Protein AF-A0A7C6THX5-F1 (afdb_monomer_lite)

Structure (mmCIF, N/CA/C/O backbone):
data_AF-A0A7C6THX5-F1
#
_entry.id   AF-A0A7C6THX5-F1
#
loop_
_atom_site.group_PDB
_atom_site.id
_atom_site.type_symbol
_atom_site.label_atom_id
_atom_site.label_alt_id
_atom_site.label_comp_id
_atom_site.label_asym_id
_atom_site.label_entity_id
_atom_site.label_seq_id
_atom_site.pdbx_PDB_ins_code
_atom_site.Cartn_x
_atom_site.Cartn_y
_atom_site.Cartn_z
_atom_site.occupancy
_atom_site.B_iso_or_equiv
_atom_site.auth_seq_id
_atom_site.auth_comp_id
_atom_site.auth_asym_id
_atom_site.auth_atom_id
_atom_site.pdbx_PDB_model_num
ATOM 1 N N . MET A 1 1 ? -20.909 -84.657 -36.553 1.00 38.62 1 MET A N 1
ATOM 2 C CA . MET A 1 1 ? -20.318 -85.990 -36.299 1.00 38.62 1 MET A CA 1
ATOM 3 C C . MET A 1 1 ? -18.880 -85.797 -35.844 1.00 38.62 1 MET A C 1
ATOM 5 O O . MET A 1 1 ? -18.203 -84.955 -36.412 1.00 38.62 1 MET A O 1
ATOM 9 N N . ASN A 1 2 ? -18.472 -86.579 -34.845 1.00 36.34 2 ASN A N 1
ATOM 10 C CA . ASN A 1 2 ? -17.141 -86.704 -34.233 1.00 36.34 2 ASN A CA 1
ATOM 11 C C . ASN A 1 2 ? -16.724 -85.675 -33.165 1.00 36.34 2 ASN A C 1
ATOM 13 O O . ASN A 1 2 ? -16.101 -84.649 -33.397 1.00 36.34 2 ASN A O 1
ATOM 17 N N . THR A 1 3 ? -17.086 -86.088 -31.952 1.00 48.34 3 THR A N 1
ATOM 18 C CA . THR A 1 3 ? -16.550 -85.813 -30.619 1.00 48.34 3 THR A CA 1
ATOM 19 C C . THR A 1 3 ? -15.034 -85.974 -30.486 1.00 48.34 3 THR A C 1
ATOM 21 O O . THR A 1 3 ? -14.504 -86.989 -30.926 1.00 48.34 3 THR A O 1
ATOM 24 N N . TYR A 1 4 ? -14.397 -85.105 -29.692 1.00 38.38 4 TYR A N 1
ATOM 25 C CA . TYR A 1 4 ? -13.284 -85.485 -28.813 1.00 38.38 4 TYR A CA 1
ATOM 26 C C . TYR A 1 4 ? -13.415 -84.770 -27.458 1.00 38.38 4 TYR A C 1
ATOM 28 O O . TYR A 1 4 ? -13.414 -83.545 -27.374 1.00 38.38 4 TYR A O 1
ATOM 36 N N . ARG A 1 5 ? -13.575 -85.570 -26.396 1.00 42.44 5 ARG A N 1
ATOM 37 C CA . ARG A 1 5 ? -13.478 -85.175 -24.983 1.00 42.44 5 ARG A CA 1
ATOM 38 C C . ARG A 1 5 ? -12.020 -85.311 -24.546 1.00 42.44 5 ARG A C 1
ATOM 40 O O . ARG A 1 5 ? -11.434 -86.368 -24.763 1.00 42.44 5 ARG A O 1
ATOM 47 N N . ALA A 1 6 ? -11.498 -84.318 -23.833 1.00 39.28 6 ALA A N 1
ATOM 48 C CA . ALA A 1 6 ? -10.320 -84.469 -22.985 1.00 39.28 6 ALA A CA 1
ATOM 49 C C . ALA A 1 6 ? -10.631 -83.912 -21.589 1.00 39.28 6 ALA A C 1
ATOM 51 O O . ALA A 1 6 ? -10.905 -82.730 -21.408 1.00 39.28 6 ALA A O 1
ATOM 52 N N . THR A 1 7 ? -10.643 -84.808 -20.608 1.00 45.62 7 THR A N 1
ATOM 53 C CA . THR A 1 7 ? -10.739 -84.543 -19.170 1.00 45.62 7 THR A CA 1
ATOM 54 C C . THR A 1 7 ? -9.362 -84.210 -18.603 1.00 45.62 7 THR A C 1
ATOM 56 O O . THR A 1 7 ? -8.461 -85.039 -18.714 1.00 45.62 7 THR A O 1
ATOM 59 N N . TYR A 1 8 ? -9.224 -83.078 -17.907 1.00 38.06 8 TYR A N 1
ATOM 60 C CA . TYR A 1 8 ? -8.104 -82.817 -16.997 1.00 38.06 8 TYR A CA 1
ATOM 61 C C . TYR A 1 8 ? -8.615 -82.723 -15.555 1.00 38.06 8 TYR A C 1
ATOM 63 O O . TYR A 1 8 ? -9.449 -81.885 -15.222 1.00 38.06 8 TYR A O 1
ATOM 71 N N . ARG A 1 9 ? -8.113 -83.625 -14.702 1.00 47.84 9 ARG A N 1
ATOM 72 C CA . ARG A 1 9 ? -8.224 -83.565 -13.239 1.00 47.84 9 ARG A CA 1
ATOM 73 C C . ARG A 1 9 ? -7.136 -82.626 -12.716 1.00 47.84 9 ARG A C 1
ATOM 75 O O . ARG A 1 9 ? -5.961 -82.896 -12.946 1.00 47.84 9 ARG A O 1
ATOM 82 N N . ALA A 1 10 ? -7.520 -81.585 -11.981 1.00 41.31 10 ALA A N 1
ATOM 83 C CA . ALA A 1 10 ? -6.604 -80.766 -11.192 1.00 41.31 10 ALA A CA 1
ATOM 84 C C . ALA A 1 10 ? -6.676 -81.167 -9.707 1.00 41.31 10 ALA A C 1
ATOM 86 O O . ALA A 1 10 ? -7.749 -81.314 -9.128 1.00 41.31 10 ALA A O 1
ATOM 87 N N . THR A 1 11 ? -5.500 -81.395 -9.130 1.00 45.56 11 THR A N 1
ATOM 88 C CA . THR A 1 11 ? -5.203 -81.821 -7.753 1.00 45.56 11 THR A CA 1
ATOM 89 C C . THR A 1 11 ? -5.390 -80.716 -6.692 1.00 45.56 11 THR A C 1
ATOM 91 O O . THR A 1 11 ? -5.220 -79.535 -6.999 1.00 45.56 11 THR A O 1
ATOM 94 N N . PRO A 1 12 ? -5.634 -81.069 -5.411 1.00 45.34 12 PRO A N 1
ATOM 95 C CA . PRO A 1 12 ? -6.000 -80.144 -4.334 1.00 45.34 12 PRO A CA 1
ATOM 96 C C . PRO A 1 12 ? -4.765 -79.566 -3.616 1.00 45.34 12 PRO A C 1
ATOM 98 O O . PRO A 1 12 ? -4.515 -79.861 -2.451 1.00 45.34 12 PRO A O 1
ATOM 101 N N . ARG A 1 13 ? -3.950 -78.763 -4.310 1.00 47.28 13 ARG A N 1
ATOM 102 C CA . ARG A 1 13 ? -2.812 -78.043 -3.688 1.00 47.28 13 ARG A CA 1
ATOM 103 C C . ARG A 1 13 ? -2.940 -76.518 -3.692 1.00 47.28 13 ARG A C 1
ATOM 105 O O . ARG A 1 13 ? -2.132 -75.851 -3.062 1.00 47.28 13 ARG A O 1
ATOM 112 N N . VAL A 1 14 ? -3.977 -75.971 -4.328 1.00 47.22 14 VAL A N 1
ATOM 113 C CA . VAL A 1 14 ? -4.176 -74.513 -4.425 1.00 47.22 14 VAL A CA 1
ATOM 114 C C . VAL A 1 14 ? -4.907 -73.939 -3.202 1.00 47.22 14 VAL A C 1
ATOM 116 O O . VAL A 1 14 ? -4.653 -72.805 -2.826 1.00 47.22 14 VAL A O 1
ATOM 119 N N . VAL A 1 15 ? -5.728 -74.729 -2.501 1.00 49.31 15 VAL A N 1
ATOM 120 C CA . VAL A 1 15 ? -6.597 -74.204 -1.426 1.00 49.31 15 VAL A CA 1
ATOM 121 C C . VAL A 1 15 ? -5.827 -73.808 -0.152 1.00 49.31 15 VAL A C 1
ATOM 123 O O . VAL A 1 15 ? -6.207 -72.850 0.515 1.00 49.31 15 VAL A O 1
ATOM 126 N N . CYS A 1 16 ? -4.706 -74.464 0.174 1.00 45.28 16 CYS A N 1
ATOM 127 C CA . CYS A 1 16 ? -3.926 -74.097 1.367 1.00 45.28 16 CYS A CA 1
ATOM 128 C C . CYS A 1 16 ? -3.070 -72.835 1.189 1.00 45.28 16 CYS A C 1
ATOM 130 O O . CYS A 1 16 ? -2.809 -72.153 2.176 1.00 45.28 16 CYS A O 1
ATOM 132 N N . LEU A 1 17 ? -2.653 -72.491 -0.037 1.00 44.28 17 LEU A N 1
ATOM 133 C CA . LEU A 1 17 ? -1.846 -71.285 -0.257 1.00 44.28 17 LEU A CA 1
ATOM 134 C C . LEU A 1 17 ? -2.711 -70.014 -0.196 1.00 44.28 17 LEU A C 1
ATOM 136 O O . LEU A 1 17 ? -2.259 -68.981 0.284 1.00 44.28 17 LEU A O 1
ATOM 140 N N . THR A 1 18 ? -3.979 -70.099 -0.612 1.00 49.00 18 THR A N 1
ATOM 141 C CA . THR A 1 18 ? -4.904 -68.955 -0.601 1.00 49.00 18 THR A CA 1
ATOM 142 C C . THR A 1 18 ? -5.351 -68.570 0.815 1.00 49.00 18 THR A C 1
ATOM 144 O O . THR A 1 18 ? -5.518 -67.388 1.097 1.00 49.00 18 THR A O 1
ATOM 147 N N . LEU A 1 19 ? -5.473 -69.535 1.737 1.00 50.25 19 LEU A N 1
ATOM 148 C CA . LEU A 1 19 ? -5.837 -69.257 3.135 1.00 50.25 19 LEU A CA 1
ATOM 149 C C . LEU A 1 19 ? -4.683 -68.648 3.951 1.00 50.25 19 LEU A C 1
ATOM 151 O O . LEU A 1 19 ? -4.935 -67.816 4.819 1.00 50.25 19 LEU A O 1
ATOM 155 N N . LEU A 1 20 ? -3.424 -68.990 3.647 1.00 49.53 20 LEU A N 1
ATOM 156 C CA . LEU A 1 20 ? -2.267 -68.384 4.320 1.00 49.53 20 LEU A CA 1
ATOM 157 C C . LEU A 1 20 ? -2.029 -66.932 3.860 1.00 49.53 20 LEU A C 1
ATOM 159 O O . LEU A 1 20 ? -1.657 -66.084 4.666 1.00 49.53 20 LEU A O 1
ATOM 163 N N . VAL A 1 21 ? -2.295 -66.630 2.583 1.00 53.88 21 VAL A N 1
ATOM 164 C CA . VAL A 1 21 ? -2.188 -65.269 2.029 1.00 53.88 21 VAL A CA 1
ATOM 165 C C . VAL A 1 21 ? -3.304 -64.357 2.553 1.00 53.88 21 VAL A C 1
ATOM 167 O O . VAL A 1 21 ? -3.023 -63.204 2.868 1.00 53.88 21 VAL A O 1
ATOM 170 N N . LEU A 1 22 ? -4.532 -64.858 2.752 1.00 52.28 22 LEU A N 1
ATOM 171 C CA . LEU A 1 22 ? -5.588 -64.066 3.403 1.00 52.28 22 LEU A CA 1
ATOM 172 C C . LEU A 1 22 ? -5.281 -63.770 4.882 1.00 52.28 22 LEU A C 1
ATOM 174 O O . LEU A 1 22 ? -5.546 -62.660 5.331 1.00 52.28 22 LEU A O 1
ATOM 178 N N . ALA A 1 23 ? -4.683 -64.714 5.619 1.00 52.00 23 ALA A N 1
ATOM 179 C CA . ALA A 1 23 ? -4.316 -64.503 7.023 1.00 52.00 23 ALA A CA 1
ATOM 180 C C . ALA A 1 23 ? -3.134 -63.524 7.199 1.00 52.00 23 ALA A C 1
ATOM 182 O O . ALA A 1 23 ? -3.089 -62.780 8.180 1.00 52.00 23 ALA A O 1
ATOM 183 N N . LEU A 1 24 ? -2.199 -63.483 6.241 1.00 49.47 24 LEU A N 1
ATOM 184 C CA . LEU A 1 24 ? -1.077 -62.534 6.243 1.00 49.47 24 LEU A CA 1
ATOM 185 C C . LEU A 1 24 ? -1.479 -61.132 5.746 1.00 49.47 24 LEU A C 1
ATOM 187 O O . LEU A 1 24 ? -0.931 -60.142 6.226 1.00 49.47 24 LEU A O 1
ATOM 191 N N . LEU A 1 25 ? -2.476 -61.017 4.861 1.00 49.22 25 LEU A N 1
ATOM 192 C CA . LEU A 1 25 ? -3.013 -59.720 4.419 1.00 49.22 25 LEU A CA 1
ATOM 193 C C . LEU A 1 25 ? -3.911 -59.044 5.470 1.00 49.22 25 LEU A C 1
ATOM 195 O O . LEU A 1 25 ? -3.988 -57.821 5.491 1.00 49.22 25 LEU A O 1
ATOM 199 N N . SER A 1 26 ? -4.517 -59.790 6.400 1.00 48.16 26 SER A N 1
ATOM 200 C CA . SER A 1 26 ? -5.246 -59.199 7.537 1.00 48.16 26 SER A CA 1
ATOM 201 C C . SER A 1 26 ? -4.348 -58.645 8.654 1.00 48.16 26 SER A C 1
ATOM 203 O O . SER A 1 26 ? -4.847 -57.959 9.539 1.00 48.16 26 SER A O 1
ATOM 205 N N . ALA A 1 27 ? -3.036 -58.911 8.628 1.00 49.56 27 ALA A N 1
ATOM 206 C CA . ALA A 1 27 ? -2.088 -58.451 9.653 1.00 49.56 27 ALA A CA 1
ATOM 207 C C . ALA A 1 27 ? -1.332 -57.157 9.276 1.00 49.56 27 ALA A C 1
ATOM 209 O O . ALA A 1 27 ? -0.452 -56.728 10.017 1.00 49.56 27 ALA A O 1
ATOM 210 N N . SER A 1 28 ? -1.658 -56.541 8.134 1.00 49.16 28 SER A N 1
ATOM 211 C CA . SER A 1 28 ? -1.019 -55.310 7.632 1.00 49.16 28 SER A CA 1
ATOM 212 C C . SER A 1 28 ? -2.013 -54.181 7.346 1.00 49.16 28 SER A C 1
ATOM 214 O O . SER A 1 28 ? -1.696 -53.247 6.611 1.00 49.16 28 SER A O 1
ATOM 216 N N . ALA A 1 29 ? -3.205 -54.226 7.953 1.00 54.62 29 ALA A N 1
ATOM 217 C CA . ALA A 1 29 ? -4.003 -53.014 8.065 1.00 54.62 29 ALA A CA 1
ATOM 218 C C . ALA A 1 29 ? -3.168 -52.003 8.875 1.00 54.62 29 ALA A C 1
ATOM 220 O O . ALA A 1 29 ? -2.762 -52.348 9.991 1.00 54.62 29 ALA A O 1
ATOM 221 N N . PRO A 1 30 ? -2.846 -50.811 8.334 1.00 55.78 30 PRO A N 1
ATOM 222 C CA . PRO A 1 30 ? -2.202 -49.778 9.128 1.00 55.78 30 PRO A CA 1
ATOM 223 C C . PRO A 1 30 ? -3.059 -49.592 10.374 1.00 55.78 30 PRO A C 1
ATOM 225 O O . PRO A 1 30 ? -4.286 -49.494 10.266 1.00 55.78 30 PRO A O 1
ATOM 228 N N . ALA A 1 31 ? -2.427 -49.631 11.551 1.00 56.72 31 ALA A N 1
ATOM 229 C CA . ALA A 1 31 ? -3.118 -49.274 12.778 1.00 56.72 31 ALA A CA 1
ATOM 230 C C . ALA A 1 31 ? -3.858 -47.959 12.495 1.00 56.72 31 ALA A C 1
ATOM 232 O O . ALA A 1 31 ? -3.236 -47.068 11.898 1.00 56.72 31 ALA A O 1
ATOM 233 N N . PRO A 1 32 ? -5.165 -47.851 12.816 1.00 55.75 32 PRO A N 1
ATOM 234 C CA . PRO A 1 32 ? -5.868 -46.591 12.645 1.00 55.75 32 PRO A CA 1
ATOM 235 C C . PRO A 1 32 ? -4.984 -45.511 13.270 1.00 55.75 32 PRO A C 1
ATOM 237 O O . PRO A 1 32 ? -4.450 -45.762 14.361 1.00 55.75 32 PRO A O 1
ATOM 240 N N . PRO A 1 33 ? -4.718 -44.401 12.552 1.00 51.75 33 PRO A N 1
ATOM 241 C CA . PRO A 1 33 ? -3.847 -43.352 13.061 1.00 51.75 33 PRO A CA 1
ATOM 242 C C . PRO A 1 33 ? -4.279 -43.077 14.493 1.00 51.75 33 PRO A C 1
ATOM 244 O O . PRO A 1 33 ? -5.483 -42.979 14.746 1.00 51.75 33 PRO A O 1
ATOM 247 N N . ALA A 1 34 ? -3.315 -43.085 15.422 1.00 47.31 34 ALA A N 1
ATOM 248 C CA . ALA A 1 34 ? -3.593 -42.822 16.826 1.00 47.31 34 ALA A CA 1
ATOM 249 C C . ALA A 1 34 ? -4.524 -41.615 16.861 1.00 47.31 34 ALA A C 1
ATOM 251 O O . ALA A 1 34 ? -4.180 -40.590 16.270 1.00 47.31 34 ALA A O 1
ATOM 252 N N . VAL A 1 35 ? -5.723 -41.800 17.422 1.00 45.62 35 VAL A N 1
ATOM 253 C CA . VAL A 1 35 ? -6.725 -40.743 17.534 1.00 45.62 35 VAL A CA 1
ATOM 254 C C . VAL A 1 35 ? -6.011 -39.621 18.270 1.00 45.62 35 VAL A C 1
ATOM 256 O O . VAL A 1 35 ? -5.794 -39.722 19.477 1.00 45.62 35 VAL A O 1
ATOM 259 N N . ARG A 1 36 ? -5.517 -38.621 17.526 1.00 46.09 36 ARG A N 1
ATOM 260 C CA . ARG A 1 36 ? -5.014 -37.391 18.123 1.00 46.09 36 ARG A CA 1
ATOM 261 C C . ARG A 1 36 ? -6.190 -36.914 18.950 1.00 46.09 36 ARG A C 1
ATOM 263 O O . ARG A 1 36 ? -7.286 -36.789 18.403 1.00 46.09 36 ARG A O 1
ATOM 270 N N . ALA A 1 37 ? -5.980 -36.771 20.256 1.00 57.56 37 ALA A N 1
ATOM 271 C CA . ALA A 1 37 ? -6.925 -36.041 21.079 1.00 57.56 37 ALA A CA 1
ATOM 272 C C . ALA A 1 37 ? -7.200 -34.746 20.314 1.00 57.56 37 ALA A C 1
ATOM 274 O O . ALA A 1 37 ? -6.246 -34.055 19.947 1.00 57.56 37 ALA A O 1
ATOM 275 N N . ALA A 1 38 ? -8.458 -34.544 19.918 1.00 72.19 38 ALA A N 1
ATOM 276 C CA . ALA A 1 38 ? -8.836 -33.331 19.222 1.00 72.19 38 ALA A CA 1
ATOM 277 C C . ALA A 1 38 ? -8.394 -32.176 20.118 1.00 72.19 38 ALA A C 1
ATOM 279 O O . ALA A 1 38 ? -8.627 -32.223 21.328 1.00 72.19 38 ALA A O 1
ATOM 280 N N . GLU A 1 39 ? -7.658 -31.225 19.551 1.00 82.50 39 GLU A N 1
ATOM 281 C CA . GLU A 1 39 ? -7.336 -30.013 20.291 1.00 82.50 39 GLU A CA 1
ATOM 282 C C . GLU A 1 39 ? -8.663 -29.376 20.732 1.00 82.50 39 GLU A C 1
ATOM 284 O O . GLU A 1 39 ? -9.624 -29.422 19.953 1.00 82.50 39 GLU A O 1
ATOM 289 N N . PRO A 1 40 ? -8.755 -28.875 21.979 1.00 88.75 40 PRO A N 1
ATOM 290 C CA . PRO A 1 40 ? -9.974 -28.244 22.466 1.00 88.75 40 PRO A CA 1
ATOM 291 C C . PRO A 1 40 ? -10.429 -27.153 21.499 1.00 88.75 40 PRO A C 1
ATOM 293 O O . PRO A 1 40 ? -9.606 -26.390 20.985 1.00 88.75 40 PRO A O 1
ATOM 296 N N . LEU A 1 41 ? -11.734 -27.074 21.240 1.00 91.69 41 LEU A N 1
ATOM 297 C CA . LEU A 1 41 ? -12.284 -26.008 20.413 1.00 91.69 41 LEU A CA 1
ATOM 298 C C . LEU A 1 41 ? -12.030 -24.663 21.103 1.00 91.69 41 LEU A C 1
ATOM 300 O O . LEU A 1 41 ? -12.361 -24.490 22.274 1.00 91.69 41 LEU A O 1
ATOM 304 N N . THR A 1 42 ? -11.450 -23.710 20.380 1.00 92.88 42 THR A N 1
ATOM 305 C CA . THR A 1 42 ? -11.193 -22.360 20.889 1.00 92.88 42 THR A CA 1
ATOM 306 C C . THR A 1 42 ? -11.896 -21.333 20.018 1.00 92.88 42 THR A C 1
ATOM 308 O O . THR A 1 42 ? -12.039 -21.530 18.815 1.00 92.88 42 THR A O 1
ATOM 311 N N . PHE A 1 43 ? -12.361 -20.252 20.639 1.00 93.50 43 PHE A N 1
ATOM 312 C CA . PHE A 1 43 ? -12.850 -19.073 19.935 1.00 93.50 43 PHE A CA 1
ATOM 313 C C . PHE A 1 43 ? -12.128 -17.841 20.455 1.00 93.50 43 PHE A C 1
ATOM 315 O O . PHE A 1 43 ? -11.847 -17.703 21.647 1.00 93.50 43 PHE A O 1
ATOM 322 N N . GLN A 1 44 ? -11.873 -16.933 19.533 1.00 92.44 44 GLN A N 1
ATOM 323 C CA . GLN A 1 44 ? -11.420 -15.586 19.790 1.00 92.44 44 GLN A CA 1
ATOM 324 C C . GLN A 1 44 ? -12.629 -14.659 19.794 1.00 92.44 44 GLN A C 1
ATOM 326 O O . GLN A 1 44 ? -13.493 -14.753 18.923 1.00 92.44 44 GLN A O 1
ATOM 331 N N . GLY A 1 45 ? -12.705 -13.777 20.780 1.00 92.62 45 GLY A N 1
ATOM 332 C CA . GLY A 1 45 ? -13.835 -12.885 20.957 1.00 92.62 45 GLY A CA 1
ATOM 333 C C . GLY A 1 45 ? -13.416 -11.440 21.155 1.00 92.62 45 GLY A C 1
ATOM 334 O O . GLY A 1 45 ? -12.406 -11.135 21.795 1.00 92.62 45 GLY A O 1
ATOM 335 N N . HIS A 1 46 ? -14.239 -10.546 20.626 1.00 95.12 46 HIS A N 1
ATOM 336 C CA . HIS A 1 46 ? -14.240 -9.135 20.957 1.00 95.12 46 HIS A CA 1
ATOM 337 C C . HIS A 1 46 ? -15.629 -8.728 21.448 1.00 95.12 46 HIS A C 1
ATOM 339 O O . HIS A 1 46 ? -16.642 -9.121 20.868 1.00 95.12 46 HIS A O 1
ATOM 345 N N . LEU A 1 47 ? -15.674 -7.920 22.505 1.00 96.31 47 LEU A N 1
ATOM 346 C CA . LEU A 1 47 ? -16.892 -7.307 23.014 1.00 96.31 47 LEU A CA 1
ATOM 347 C C . LEU A 1 47 ? -16.637 -5.840 23.345 1.00 96.31 47 LEU A C 1
ATOM 349 O O . LEU A 1 47 ? -15.796 -5.518 24.180 1.00 96.31 47 LEU A O 1
ATOM 353 N N . ARG A 1 48 ? -17.409 -4.949 22.731 1.00 96.62 48 ARG A N 1
ATOM 354 C CA . ARG A 1 48 ? -17.468 -3.533 23.083 1.00 96.62 48 ARG A CA 1
ATOM 355 C C . ARG A 1 48 ? -18.735 -3.274 23.877 1.00 96.62 48 ARG A C 1
ATOM 357 O O . ARG A 1 48 ? -19.829 -3.541 23.396 1.00 96.62 48 ARG A O 1
ATOM 364 N N . TYR A 1 49 ? -18.577 -2.730 25.074 1.00 97.06 49 TYR A N 1
ATOM 365 C CA . TYR A 1 49 ? -19.654 -2.389 25.993 1.00 97.06 49 TYR A CA 1
ATOM 366 C C . TYR A 1 49 ? -19.632 -0.887 26.253 1.00 97.06 49 TYR A C 1
ATOM 368 O O . TYR A 1 49 ? -18.626 -0.354 26.718 1.00 97.06 49 TYR A O 1
ATOM 376 N N . THR A 1 50 ? -20.723 -0.190 25.964 1.00 96.75 50 THR A N 1
ATOM 377 C CA . THR A 1 50 ? -20.841 1.253 26.172 1.00 96.75 50 THR A CA 1
ATOM 378 C C . THR A 1 50 ? -22.096 1.559 26.973 1.00 96.75 50 THR A C 1
ATOM 380 O O . THR A 1 50 ? -23.180 1.123 26.608 1.00 96.75 50 THR A O 1
ATOM 383 N N . GLU A 1 51 ? -21.968 2.360 28.025 1.00 95.44 51 GLU A N 1
ATOM 384 C CA . GLU A 1 51 ? -23.092 2.920 28.774 1.00 95.44 51 GLU A CA 1
ATOM 385 C C . GLU A 1 51 ? -23.126 4.435 28.591 1.00 95.44 51 GLU A C 1
ATOM 387 O O . GLU A 1 51 ? -22.095 5.103 28.693 1.00 95.44 51 GLU A O 1
ATOM 392 N N . ILE A 1 52 ? -24.308 4.989 28.332 1.00 92.62 52 ILE A N 1
ATOM 393 C CA . ILE A 1 52 ? -24.537 6.429 28.191 1.00 92.62 52 ILE A CA 1
ATOM 394 C C . ILE A 1 52 ? -25.738 6.818 29.045 1.00 92.62 52 ILE A C 1
ATOM 396 O O . ILE A 1 52 ? -26.819 6.251 28.908 1.00 92.62 52 ILE A O 1
ATOM 400 N N . GLY A 1 53 ? -25.567 7.821 29.897 1.00 88.88 53 GLY A N 1
ATOM 401 C CA . GLY A 1 53 ? -26.614 8.332 30.780 1.00 88.88 53 GLY A CA 1
ATOM 402 C C . GLY A 1 53 ? -26.218 8.257 32.253 1.00 88.88 53 GLY A C 1
ATOM 403 O O . GLY A 1 53 ? -25.140 7.760 32.568 1.00 88.88 53 GLY A O 1
ATOM 404 N N . PRO A 1 54 ? -27.067 8.750 33.170 1.00 80.50 54 PRO A N 1
ATOM 405 C CA . PRO A 1 54 ? -26.711 8.961 34.577 1.00 80.50 54 PRO A CA 1
ATOM 406 C C . PRO A 1 54 ? -26.150 7.721 35.290 1.00 80.50 54 PRO A C 1
ATOM 408 O O . PRO A 1 54 ? -25.307 7.865 36.168 1.00 80.50 54 PRO A O 1
ATOM 411 N N . GLY A 1 55 ? -26.572 6.516 34.890 1.00 82.12 55 GLY A N 1
ATOM 412 C CA . GLY A 1 55 ? -26.085 5.244 35.430 1.00 82.12 55 GLY A CA 1
ATOM 413 C C . GLY A 1 55 ? -24.712 4.771 34.972 1.00 82.12 55 GLY A C 1
ATOM 414 O O . GLY A 1 55 ? -24.201 3.836 35.575 1.00 82.12 55 GLY A O 1
ATOM 415 N N . ALA A 1 56 ? -24.104 5.417 33.975 1.00 88.44 56 ALA A N 1
ATOM 416 C CA . ALA A 1 56 ? -22.816 5.000 33.419 1.00 88.44 56 ALA A CA 1
ATOM 417 C C . ALA A 1 56 ? -21.618 5.262 34.354 1.00 88.44 56 ALA A C 1
ATOM 419 O O . ALA A 1 56 ? -20.523 4.758 34.125 1.00 88.44 56 ALA A O 1
ATOM 420 N N . SER A 1 57 ? -21.794 6.069 35.405 1.00 82.75 57 SER A N 1
ATOM 421 C CA . SER A 1 57 ? -20.746 6.375 36.385 1.00 82.75 57 SER A CA 1
ATOM 422 C C . SER A 1 57 ? -21.217 6.056 37.795 1.00 82.75 57 SER A C 1
ATOM 424 O O . SER A 1 57 ? -22.326 6.409 38.185 1.00 82.75 57 SER A O 1
ATOM 426 N N . GLY A 1 58 ? -20.345 5.426 38.582 1.00 78.31 58 GLY A N 1
ATOM 427 C CA . GLY A 1 58 ? -20.573 5.192 40.008 1.00 78.31 58 GLY A CA 1
ATOM 428 C C . GLY A 1 58 ? -20.172 6.371 40.904 1.00 78.31 58 GLY A C 1
ATOM 429 O O . GLY A 1 58 ? -20.545 6.391 42.077 1.00 78.31 58 GLY A O 1
ATOM 430 N N . ASP A 1 59 ? -19.422 7.342 40.371 1.00 84.06 59 ASP A N 1
ATOM 431 C CA . ASP A 1 59 ? -18.842 8.450 41.133 1.00 84.06 59 ASP A CA 1
ATOM 432 C C . ASP A 1 59 ? -19.635 9.755 40.985 1.00 84.06 59 ASP A C 1
ATOM 434 O O . ASP A 1 59 ? -20.132 10.080 39.906 1.00 84.06 59 ASP A O 1
ATOM 438 N N . GLY A 1 60 ? -19.697 10.519 42.081 1.00 84.88 60 GLY A N 1
ATOM 439 C CA . GLY A 1 60 ? -20.335 11.835 42.155 1.00 84.88 60 GLY A CA 1
ATOM 440 C C . GLY A 1 60 ? -21.531 11.890 43.100 1.00 84.88 60 GLY A C 1
ATOM 441 O O . GLY A 1 60 ? -22.287 10.928 43.246 1.00 84.88 60 GLY A O 1
ATOM 442 N N . ILE A 1 61 ? -21.690 13.024 43.791 1.00 85.88 61 ILE A N 1
ATOM 443 C CA . ILE A 1 61 ? -22.792 13.227 44.737 1.00 85.88 61 ILE A CA 1
ATOM 444 C C . ILE A 1 61 ? -24.111 13.299 43.967 1.00 85.88 61 ILE A C 1
ATOM 446 O O . ILE A 1 61 ? -25.076 12.640 44.354 1.00 85.88 61 ILE A O 1
ATOM 450 N N . GLY A 1 62 ? -24.164 14.072 42.881 1.00 83.31 62 GLY A N 1
ATOM 451 C CA . GLY A 1 62 ? -25.379 14.230 42.082 1.00 83.31 62 GLY A CA 1
ATOM 452 C C . GLY A 1 62 ? -25.758 12.955 41.347 1.00 83.31 62 GLY A C 1
ATOM 453 O O . GLY A 1 62 ? -26.921 12.564 41.340 1.00 83.31 62 GLY A O 1
ATOM 454 N N . THR A 1 63 ? -24.763 12.245 40.842 1.00 82.06 63 THR A N 1
ATOM 455 C CA . THR A 1 63 ? -24.918 10.924 40.244 1.00 82.06 63 THR A CA 1
ATOM 456 C C . THR A 1 63 ? -25.522 9.959 41.260 1.00 82.06 63 THR A C 1
ATOM 458 O O . THR A 1 63 ? -26.604 9.430 41.023 1.00 82.06 63 THR A O 1
ATOM 461 N N . ALA A 1 64 ? -24.960 9.852 42.469 1.00 81.06 64 ALA A N 1
ATOM 462 C CA . ALA A 1 64 ? -25.539 9.035 43.538 1.00 81.06 64 ALA A CA 1
ATOM 463 C C . ALA A 1 64 ? -26.994 9.415 43.901 1.00 81.06 64 ALA A C 1
ATOM 465 O O . ALA A 1 64 ? -27.785 8.530 44.237 1.00 81.06 64 ALA A O 1
ATOM 466 N N . PHE A 1 65 ? -27.368 10.699 43.815 1.00 78.19 65 PHE A N 1
ATOM 467 C CA . PHE A 1 65 ? -28.751 11.151 44.015 1.00 78.19 65 PHE A CA 1
ATOM 468 C C . PHE A 1 65 ? -29.707 10.687 42.910 1.00 78.19 65 PHE A C 1
ATOM 470 O O . PHE A 1 65 ? -30.852 10.353 43.213 1.00 78.19 65 PHE A O 1
ATOM 477 N N . LEU A 1 66 ? -29.262 10.683 41.653 1.00 74.25 66 LEU A N 1
ATOM 478 C CA . LEU A 1 66 ? -30.105 10.386 40.493 1.00 74.25 66 LEU A CA 1
ATOM 479 C C . LEU A 1 66 ? -30.380 8.893 40.327 1.00 74.25 66 LEU A C 1
ATOM 481 O O . LEU A 1 66 ? -31.516 8.507 40.071 1.00 74.25 66 LEU A O 1
ATOM 485 N N . ILE A 1 67 ? -29.360 8.054 40.502 1.00 69.19 67 ILE A N 1
ATOM 486 C CA . ILE A 1 67 ? -29.470 6.610 40.243 1.00 69.19 67 ILE A CA 1
ATOM 487 C C . ILE A 1 67 ? -29.861 5.778 41.462 1.00 69.19 67 ILE A C 1
ATOM 489 O O . ILE A 1 67 ? -30.126 4.587 41.321 1.00 69.19 67 ILE A O 1
ATOM 493 N N . GLY A 1 68 ? -29.888 6.362 42.667 1.00 61.41 68 GLY A N 1
ATOM 494 C CA . GLY A 1 68 ? -30.249 5.646 43.902 1.00 61.41 68 GLY A CA 1
ATOM 495 C C . GLY A 1 68 ? -29.412 4.381 44.171 1.00 61.41 68 GLY A C 1
ATOM 496 O O . GLY A 1 68 ? -29.828 3.520 44.946 1.00 61.41 68 GLY A O 1
ATOM 497 N N . GLY A 1 69 ? -28.264 4.247 43.494 1.00 44.50 69 GLY A N 1
ATOM 498 C CA . GLY A 1 69 ? -27.547 2.992 43.283 1.00 44.50 69 GLY A CA 1
ATOM 499 C C . GLY A 1 69 ? -26.586 2.599 44.406 1.00 44.50 69 GLY A C 1
ATOM 500 O O . GLY A 1 69 ? -26.263 3.373 45.298 1.00 44.50 69 GLY A O 1
ATOM 501 N N . ILE A 1 70 ? -26.096 1.365 44.336 1.00 41.06 70 ILE A N 1
ATOM 502 C CA . ILE A 1 70 ? -25.459 0.550 45.391 1.00 41.06 70 ILE A CA 1
ATOM 503 C C . ILE A 1 70 ? -24.145 1.138 45.980 1.00 41.06 70 ILE A C 1
ATOM 505 O O . ILE A 1 70 ? -23.704 0.694 47.039 1.00 41.06 70 ILE A O 1
ATOM 509 N N . GLY A 1 71 ? -23.560 2.190 45.388 1.00 39.47 71 GLY A N 1
ATOM 510 C CA . GLY A 1 71 ? -22.459 2.988 45.975 1.00 39.47 71 GLY A CA 1
ATOM 511 C C . GLY A 1 71 ? -22.917 4.114 46.923 1.00 39.47 71 GLY A C 1
ATOM 512 O O . GLY A 1 71 ? -22.165 4.588 47.779 1.00 39.47 71 GLY A O 1
ATOM 513 N N . ALA A 1 72 ? -24.198 4.483 46.856 1.00 39.44 72 ALA A N 1
ATOM 514 C CA . ALA A 1 72 ? -24.839 5.481 47.699 1.00 39.44 72 ALA A CA 1
ATOM 515 C C . ALA A 1 72 ? -25.067 5.103 49.180 1.00 39.44 72 ALA A C 1
ATOM 517 O O . ALA A 1 72 ? -25.369 6.022 49.935 1.00 39.44 72 ALA A O 1
ATOM 518 N N . PRO A 1 73 ? -24.918 3.867 49.710 1.00 43.09 73 PRO A N 1
ATOM 519 C CA . PRO A 1 73 ? -25.145 3.642 51.137 1.00 43.09 73 PRO A CA 1
ATOM 520 C C . PRO A 1 73 ? -24.218 4.498 51.990 1.00 43.09 73 PRO A C 1
ATOM 522 O O . PRO A 1 73 ? -24.617 4.982 53.036 1.00 43.09 73 PRO A O 1
ATOM 525 N N . VAL A 1 74 ? -22.989 4.751 51.541 1.00 45.22 74 VAL A N 1
ATOM 526 C CA . VAL A 1 74 ? -22.054 5.554 52.324 1.00 45.22 74 VAL A CA 1
ATOM 527 C C . VAL A 1 74 ? -22.358 7.038 52.155 1.00 45.22 74 VAL A C 1
ATOM 529 O O . VAL A 1 74 ? -22.577 7.706 53.158 1.00 45.22 74 VAL A O 1
ATOM 532 N N . ALA A 1 75 ? -22.439 7.554 50.927 1.00 42.06 75 ALA A N 1
ATOM 533 C CA . ALA A 1 75 ? -22.748 8.964 50.697 1.00 42.06 75 ALA A CA 1
ATOM 534 C C . ALA A 1 75 ? -24.185 9.300 51.115 1.00 42.06 75 ALA A C 1
ATOM 536 O O . ALA A 1 75 ? -24.357 10.120 52.001 1.00 42.06 75 ALA A O 1
ATOM 537 N N . ALA A 1 76 ? -25.210 8.623 50.594 1.00 41.22 76 ALA A N 1
ATOM 538 C CA . ALA A 1 76 ? -26.610 8.876 50.928 1.00 41.22 76 ALA A CA 1
ATOM 539 C C . ALA A 1 76 ? -26.975 8.499 52.371 1.00 41.22 76 ALA A C 1
ATOM 541 O O . ALA A 1 76 ? -27.660 9.294 53.003 1.00 41.22 76 ALA A O 1
ATOM 542 N N . ALA A 1 77 ? -26.511 7.385 52.966 1.00 44.28 77 ALA A N 1
ATOM 543 C CA . ALA A 1 77 ? -26.811 7.159 54.391 1.00 44.28 77 ALA A CA 1
ATOM 544 C C . ALA A 1 77 ? -26.057 8.141 55.297 1.00 44.28 77 ALA A C 1
ATOM 546 O O . ALA A 1 77 ? -26.620 8.565 56.303 1.00 44.28 77 ALA A O 1
ATOM 547 N N . ARG A 1 78 ? -24.834 8.584 54.957 1.00 49.09 78 ARG A N 1
ATOM 548 C CA . ARG A 1 78 ? -24.133 9.630 55.734 1.00 49.09 78 ARG A CA 1
ATOM 549 C C . ARG A 1 78 ? -24.721 11.016 55.509 1.00 49.09 78 ARG A C 1
ATOM 551 O O . ARG A 1 78 ? -24.804 11.783 56.460 1.00 49.09 78 ARG A O 1
ATOM 558 N N . LEU A 1 79 ? -25.185 11.313 54.303 1.00 50.09 79 LEU A N 1
ATOM 559 C CA . LEU A 1 79 ? -25.898 12.534 53.948 1.00 50.09 79 LEU A CA 1
ATOM 560 C C . LEU A 1 79 ? -27.252 12.568 54.652 1.00 50.09 79 LEU A C 1
ATOM 562 O O . LEU A 1 79 ? -27.584 13.581 55.246 1.00 50.09 79 LEU A O 1
ATOM 566 N N . MET A 1 80 ? -27.952 11.433 54.734 1.00 47.00 80 MET A N 1
ATOM 567 C CA . MET A 1 80 ? -29.147 11.238 55.560 1.00 47.00 80 MET A CA 1
ATOM 568 C C . MET A 1 80 ? -28.847 11.336 57.058 1.00 47.00 80 MET A C 1
ATOM 570 O O . MET A 1 80 ? -29.650 11.904 57.786 1.00 47.00 80 MET A O 1
ATOM 574 N N . THR A 1 81 ? -27.697 10.852 57.537 1.00 49.50 81 THR A N 1
ATOM 575 C CA . THR A 1 81 ? -27.295 10.979 58.952 1.00 49.50 81 THR A CA 1
ATOM 576 C C . THR A 1 81 ? -26.942 12.435 59.299 1.00 49.50 81 THR A C 1
ATOM 578 O O . THR A 1 81 ? -27.343 12.949 60.344 1.00 49.50 81 THR A O 1
ATOM 581 N N . GLY A 1 82 ? -26.253 13.141 58.397 1.00 46.56 82 GLY A N 1
ATOM 582 C CA . GLY A 1 82 ? -25.953 14.570 58.501 1.00 46.56 82 GLY A CA 1
ATOM 583 C C . GLY A 1 82 ? -27.211 15.435 58.409 1.00 46.56 82 GLY A C 1
ATOM 584 O O . GLY A 1 82 ? -27.424 16.290 59.265 1.00 46.56 82 GLY A O 1
ATOM 585 N N . LEU A 1 83 ? -28.099 15.154 57.450 1.00 47.22 83 LEU A N 1
ATOM 586 C CA . LEU A 1 83 ? -29.416 15.782 57.325 1.00 47.22 83 LEU A CA 1
ATOM 587 C C . LEU A 1 83 ? -30.290 15.495 58.540 1.00 47.22 83 LEU A C 1
ATOM 589 O O . LEU A 1 83 ? -30.874 16.429 59.055 1.00 47.22 83 LEU A O 1
ATOM 593 N N . GLN A 1 84 ? -30.360 14.267 59.060 1.00 47.59 84 GLN A N 1
ATOM 594 C CA . GLN A 1 84 ? -31.114 13.968 60.287 1.00 47.59 84 GLN A CA 1
ATOM 595 C C . GLN A 1 84 ? -30.583 14.754 61.488 1.00 47.59 84 GLN A C 1
ATOM 597 O O . GLN A 1 84 ? -31.370 15.235 62.299 1.00 47.59 84 GLN A O 1
ATOM 602 N N . THR A 1 85 ? -29.267 14.945 61.580 1.00 46.84 85 THR A N 1
ATOM 603 C CA . THR A 1 85 ? -28.652 15.755 62.640 1.00 46.84 85 THR A CA 1
ATOM 604 C C . THR A 1 85 ? -29.008 17.239 62.482 1.00 46.84 85 THR A C 1
ATOM 606 O O . THR A 1 85 ? -29.393 17.882 63.456 1.00 46.84 85 THR A O 1
ATOM 609 N N . VAL A 1 86 ? -28.976 17.778 61.260 1.00 43.66 86 VAL A N 1
ATOM 610 C CA . VAL A 1 86 ? -29.329 19.180 60.959 1.00 43.66 86 VAL A CA 1
ATOM 611 C C . VAL A 1 86 ? -30.840 19.442 61.072 1.00 43.66 86 VAL A C 1
ATOM 613 O O . VAL A 1 86 ? -31.247 20.453 61.636 1.00 43.66 86 VAL A O 1
ATOM 616 N N . LEU A 1 87 ? -31.679 18.513 60.612 1.00 43.88 87 LEU A N 1
ATOM 617 C CA . LEU A 1 87 ? -33.146 18.566 60.674 1.00 43.88 87 LEU A CA 1
ATOM 618 C C . LEU A 1 87 ? -33.691 18.322 62.093 1.00 43.88 87 LEU A C 1
ATOM 620 O O . LEU A 1 87 ? -34.860 18.592 62.353 1.00 43.88 87 LEU A O 1
ATOM 624 N N . SER A 1 88 ? -32.859 17.833 63.021 1.00 44.66 88 SER A N 1
ATOM 625 C CA . SER A 1 88 ? -33.207 17.699 64.444 1.00 44.66 88 SER A CA 1
ATOM 626 C C . SER A 1 88 ? -33.064 19.003 65.249 1.00 44.66 88 SER A C 1
ATOM 628 O O . SER A 1 88 ? -33.435 19.042 66.424 1.00 44.66 88 SER A O 1
ATOM 630 N N . LEU A 1 89 ? -32.562 20.085 64.637 1.00 40.47 89 LEU A N 1
ATOM 631 C CA . LEU A 1 89 ? -32.433 21.393 65.281 1.00 40.47 89 LEU A CA 1
ATOM 632 C C . LEU A 1 89 ? -33.796 22.121 65.329 1.00 40.47 89 LEU A C 1
ATOM 634 O O . LEU A 1 89 ? -34.437 22.291 64.289 1.00 40.47 89 LEU A O 1
ATOM 638 N N . PRO A 1 90 ? -34.260 22.595 66.505 1.00 32.94 90 PRO A N 1
ATOM 639 C CA . PRO A 1 90 ? -35.536 23.299 66.611 1.00 32.94 90 PRO A CA 1
ATOM 640 C C . PRO A 1 90 ? -35.488 24.633 65.851 1.00 32.94 90 PRO A C 1
ATOM 642 O O . PRO A 1 90 ? -34.691 25.504 66.194 1.00 32.94 90 PRO A O 1
ATOM 645 N N . GLY A 1 91 ? -36.361 24.810 64.853 1.00 48.22 91 GLY A N 1
ATOM 646 C CA . GLY A 1 91 ? -36.533 26.082 64.131 1.00 48.22 91 GLY A CA 1
ATOM 647 C C . GLY A 1 91 ? -36.373 26.026 62.609 1.00 48.22 91 GLY A C 1
ATOM 648 O O . GLY A 1 91 ? -36.612 27.038 61.957 1.00 48.22 91 GLY A O 1
ATOM 649 N N . VAL A 1 92 ? -36.027 24.875 62.024 1.00 44.41 92 VAL A N 1
ATOM 650 C CA . VAL A 1 92 ? -35.986 24.692 60.561 1.00 44.41 92 VAL A CA 1
ATOM 651 C C . VAL A 1 92 ? -37.341 24.156 60.087 1.00 44.41 92 VAL A C 1
ATOM 653 O O . VAL A 1 92 ? -37.542 22.952 59.951 1.00 44.41 92 VAL A O 1
ATOM 656 N N . ALA A 1 93 ? -38.311 25.055 59.918 1.00 40.59 93 ALA A N 1
ATOM 657 C CA . ALA A 1 93 ? -39.639 24.751 59.393 1.00 40.59 93 ALA A CA 1
ATOM 658 C C . ALA A 1 93 ? -39.804 25.384 58.005 1.00 40.59 93 ALA A C 1
ATOM 660 O O . ALA A 1 93 ? -40.038 26.581 57.907 1.00 40.59 93 ALA A O 1
ATOM 661 N N . ASP A 1 94 ? -39.586 24.571 56.967 1.00 43.28 94 ASP A N 1
ATOM 662 C CA . ASP A 1 94 ? -40.486 24.376 55.818 1.00 43.28 94 ASP A CA 1
ATOM 663 C C . ASP A 1 94 ? -39.888 23.268 54.924 1.00 43.28 94 ASP A C 1
ATOM 665 O O . ASP A 1 94 ? -38.961 23.468 54.144 1.00 43.28 94 ASP A O 1
ATOM 669 N N . ASN A 1 95 ? -40.378 22.043 55.141 1.00 46.09 95 ASN A N 1
ATOM 670 C CA . ASN A 1 95 ? -39.911 20.789 54.542 1.00 46.09 95 ASN A CA 1
ATOM 671 C C . ASN A 1 95 ? -40.619 20.515 53.200 1.00 46.09 95 ASN A C 1
ATOM 673 O O . ASN A 1 95 ? -41.814 20.200 53.230 1.00 46.09 95 ASN A O 1
ATOM 677 N N . PRO A 1 96 ? -39.932 20.419 52.047 1.00 40.78 96 PRO A N 1
ATOM 678 C CA . PRO A 1 96 ? -40.333 19.419 51.070 1.00 40.78 96 PRO A CA 1
ATOM 679 C C . PRO A 1 96 ? -40.080 18.050 51.712 1.00 40.78 96 PRO A C 1
ATOM 681 O O . PRO A 1 96 ? -38.946 17.648 51.961 1.00 40.78 96 PRO A O 1
ATOM 684 N N . SER A 1 97 ? -41.147 17.333 52.062 1.00 48.91 97 SER A N 1
ATOM 685 C CA . SER A 1 97 ? -41.017 15.978 52.600 1.00 48.91 97 SER A CA 1
ATOM 686 C C . SER A 1 97 ? -40.310 15.064 51.584 1.00 48.91 97 SER A C 1
ATOM 688 O O . SER A 1 97 ? -40.491 15.203 50.371 1.00 48.91 97 SER A O 1
ATOM 690 N N . MET A 1 98 ? -39.557 14.068 52.049 1.00 43.59 98 MET A N 1
ATOM 691 C CA . MET A 1 98 ? -39.023 13.017 51.167 1.00 43.59 98 MET A CA 1
ATOM 692 C C . MET A 1 98 ? -40.132 12.300 50.383 1.00 43.59 98 MET A C 1
ATOM 694 O O . MET A 1 98 ? -39.895 11.795 49.292 1.00 43.59 98 MET A O 1
ATOM 698 N N . GLN A 1 99 ? -41.361 12.314 50.905 1.00 41.06 99 GLN A N 1
ATOM 699 C CA . GLN A 1 99 ? -42.548 11.820 50.220 1.00 41.06 99 GLN A CA 1
ATOM 700 C C . GLN A 1 99 ? -42.905 12.666 48.990 1.00 41.06 99 GLN A C 1
ATOM 702 O O . GLN A 1 99 ? -43.313 12.093 47.994 1.00 41.06 99 GLN A O 1
ATOM 707 N N . SER A 1 100 ? -42.685 13.984 49.004 1.00 43.09 100 SER A N 1
ATOM 708 C CA . SER A 1 100 ? -42.876 14.868 47.840 1.00 43.09 100 SER A CA 1
ATOM 709 C C . SER A 1 100 ? -41.783 14.707 46.779 1.00 43.09 100 SER A C 1
ATOM 711 O O . SER A 1 100 ? -42.098 14.707 45.595 1.00 43.09 100 SER A O 1
ATOM 713 N N . ILE A 1 101 ? -40.524 14.494 47.178 1.00 45.72 101 ILE A N 1
ATOM 714 C CA . ILE A 1 101 ? -39.422 14.196 46.241 1.00 45.72 101 ILE A CA 1
ATOM 715 C C . ILE A 1 101 ? -39.626 12.805 45.622 1.00 45.72 101 ILE A C 1
ATOM 717 O O . ILE A 1 101 ? -39.562 12.637 44.410 1.00 45.72 101 ILE A O 1
ATOM 721 N N . SER A 1 102 ? -39.981 11.815 46.445 1.00 41.25 102 SER A N 1
ATOM 722 C CA . SER A 1 102 ? -40.322 10.465 45.992 1.00 41.25 102 SER A CA 1
ATOM 723 C C . SER A 1 102 ? -41.601 10.432 45.145 1.00 41.25 102 SER A C 1
ATOM 725 O O . SER A 1 102 ? -41.654 9.688 44.175 1.00 41.25 102 SER A O 1
ATOM 727 N N . GLN A 1 103 ? -42.621 11.244 45.447 1.00 43.59 103 GLN A N 1
ATOM 728 C CA . GLN A 1 103 ? -43.821 11.375 44.612 1.00 43.59 103 GLN A CA 1
ATOM 729 C C . GLN A 1 103 ? -43.525 12.085 43.291 1.00 43.59 103 GLN A C 1
ATOM 731 O O . GLN A 1 103 ? -44.107 11.697 42.287 1.00 43.59 103 GLN A O 1
ATOM 736 N N . LEU A 1 104 ? -42.615 13.061 43.243 1.00 42.94 104 LEU A N 1
ATOM 737 C CA . LEU A 1 104 ? -42.174 13.681 41.989 1.00 42.94 104 LEU A CA 1
ATOM 738 C C . LEU A 1 104 ? -41.460 12.663 41.084 1.00 42.94 104 LEU A C 1
ATOM 740 O O . LEU A 1 104 ? -41.744 12.606 39.893 1.00 42.94 104 LEU A O 1
ATOM 744 N N . LEU A 1 105 ? -40.609 11.814 41.668 1.00 42.53 105 LEU A N 1
ATOM 745 C CA . LEU A 1 105 ? -39.899 10.746 40.956 1.00 42.53 105 LEU A CA 1
ATOM 746 C C . LEU A 1 105 ? -40.819 9.575 40.549 1.00 42.53 105 LEU A C 1
ATOM 748 O O . LEU A 1 105 ? -40.607 8.975 39.503 1.00 42.53 105 LEU A O 1
ATOM 752 N N . ASN A 1 106 ? -41.863 9.269 41.333 1.00 41.91 106 ASN A N 1
ATOM 753 C CA . ASN A 1 106 ? -42.765 8.128 41.100 1.00 41.91 106 ASN A CA 1
ATOM 754 C C . ASN A 1 106 ? -44.087 8.468 40.373 1.00 41.91 106 ASN A C 1
ATOM 756 O O . ASN A 1 106 ? -44.838 7.550 40.048 1.00 41.91 106 ASN A O 1
ATOM 760 N N . SER A 1 107 ? -44.434 9.747 40.161 1.00 39.41 107 SER A N 1
ATOM 761 C CA . SER A 1 107 ? -45.731 10.151 39.566 1.00 39.41 107 SER A CA 1
ATOM 762 C C . SER A 1 107 ? -45.687 10.503 38.076 1.00 39.41 107 SER A C 1
ATOM 764 O O . SER A 1 107 ? -46.732 10.782 37.486 1.00 39.41 107 SER A O 1
ATOM 766 N N . GLY A 1 108 ? -44.516 10.456 37.442 1.00 33.34 108 GLY A N 1
ATOM 767 C CA . GLY A 1 108 ? -44.371 10.685 36.010 1.00 33.34 108 GLY A CA 1
ATOM 768 C C . GLY A 1 108 ? -44.392 9.383 35.216 1.00 33.34 108 GLY A C 1
ATOM 769 O O . GLY A 1 108 ? -43.692 8.435 35.549 1.00 33.34 108 GLY A O 1
ATOM 770 N N . VAL A 1 109 ? -45.155 9.379 34.120 1.00 38.97 109 VAL A N 1
ATOM 771 C CA . VAL A 1 109 ? -44.857 8.663 32.857 1.00 38.97 109 VAL A CA 1
ATOM 772 C C . VAL A 1 109 ? -43.335 8.499 32.690 1.00 38.97 109 VAL A C 1
ATOM 774 O O . VAL A 1 109 ? -42.657 9.430 33.098 1.00 38.97 109 VAL A O 1
ATOM 777 N N . PRO A 1 110 ? -42.775 7.416 32.109 1.00 41.81 110 PRO A N 1
ATOM 778 C CA . PRO A 1 110 ? -41.329 7.303 31.869 1.00 41.81 110 PRO A CA 1
ATOM 779 C C . PRO A 1 110 ? -40.794 8.579 31.199 1.00 41.81 110 PRO A C 1
ATOM 781 O O . PRO A 1 110 ? -40.959 8.782 29.997 1.00 41.81 110 PRO A O 1
ATOM 784 N N . ILE A 1 111 ? -40.248 9.485 32.012 1.00 44.62 111 ILE A N 1
ATOM 785 C CA . ILE A 1 111 ? -39.593 10.706 31.573 1.00 44.62 111 ILE A CA 1
ATOM 786 C C . ILE A 1 111 ? -38.196 10.244 31.225 1.00 44.62 111 ILE A C 1
ATOM 788 O O . ILE A 1 111 ? -37.526 9.621 32.044 1.00 44.62 111 ILE A O 1
ATOM 792 N N . ASP A 1 112 ? -37.778 10.540 30.005 1.00 47.97 112 ASP A N 1
ATOM 793 C CA . ASP A 1 112 ? -36.398 10.368 29.598 1.00 47.97 112 ASP A CA 1
ATOM 794 C C . ASP A 1 112 ? -35.525 11.358 30.385 1.00 47.97 112 ASP A C 1
ATOM 796 O O . ASP A 1 112 ? -35.319 12.495 29.954 1.00 47.97 112 ASP A O 1
ATOM 800 N N . LEU A 1 113 ? -35.084 10.965 31.585 1.00 52.44 113 LEU A N 1
ATOM 801 C CA . LEU A 1 113 ? -34.308 11.811 32.498 1.00 52.44 113 LEU A CA 1
ATOM 802 C C . LEU A 1 113 ? -33.008 12.282 31.838 1.00 52.44 113 LEU A C 1
ATOM 804 O O . LEU A 1 113 ? -32.587 13.415 32.074 1.00 52.44 113 LEU A O 1
ATOM 808 N N . ALA A 1 114 ? -32.444 11.473 30.936 1.00 54.25 114 ALA A N 1
ATOM 809 C CA . ALA A 1 114 ? -31.283 11.830 30.126 1.00 54.25 114 ALA A CA 1
ATOM 810 C C . ALA A 1 114 ? -31.507 13.077 29.245 1.00 54.25 114 ALA A C 1
ATOM 812 O O . ALA A 1 114 ? -30.555 13.788 28.943 1.00 54.25 114 ALA A O 1
ATOM 813 N N . SER A 1 115 ? -32.751 13.382 28.858 1.00 56.91 115 SER A N 1
ATOM 814 C CA . SER A 1 115 ? -33.077 14.571 28.051 1.00 56.91 115 SER A CA 1
ATOM 815 C C . SER A 1 115 ? -33.321 15.843 28.876 1.00 56.91 115 SER A C 1
ATOM 817 O O . SER A 1 115 ? -33.329 16.944 28.327 1.00 56.91 115 SER A O 1
ATOM 819 N N . VAL A 1 116 ? -33.544 15.702 30.187 1.00 61.97 116 VAL A N 1
ATOM 820 C CA . VAL A 1 116 ? -33.975 16.797 31.076 1.00 61.97 116 VAL A CA 1
ATOM 821 C C . VAL A 1 116 ? -32.863 17.231 32.029 1.00 61.97 116 VAL A C 1
ATOM 823 O O . VAL A 1 116 ? -32.830 18.387 32.450 1.00 61.97 116 VAL A O 1
ATOM 826 N N . ILE A 1 117 ? -31.949 16.325 32.376 1.00 68.12 117 ILE A N 1
ATOM 827 C CA . ILE A 1 117 ? -30.866 16.603 33.315 1.00 68.12 117 ILE A CA 1
ATOM 828 C C . ILE A 1 117 ? -29.650 17.130 32.536 1.00 68.12 117 ILE A C 1
ATOM 830 O O . ILE A 1 117 ? -29.184 16.451 31.623 1.00 68.12 117 ILE A O 1
ATOM 834 N N . PRO A 1 118 ? -29.094 18.302 32.898 1.00 73.44 118 PRO A N 1
ATOM 835 C CA . PRO A 1 118 ? -27.849 18.818 32.335 1.00 73.44 118 PRO A CA 1
ATOM 836 C C . PRO A 1 118 ? -26.644 18.036 32.882 1.00 73.44 118 PRO A C 1
ATOM 838 O O . PRO A 1 118 ? -25.840 18.534 33.670 1.00 73.44 118 PRO A O 1
ATOM 841 N N . GLY A 1 119 ? -26.550 16.766 32.497 1.00 78.00 119 GLY A N 1
ATOM 842 C CA . GLY A 1 119 ? -25.442 15.894 32.839 1.00 78.00 119 GLY A CA 1
ATOM 843 C C . GLY A 1 119 ? -25.205 14.839 31.769 1.00 78.00 119 GLY A C 1
ATOM 844 O O . GLY A 1 119 ? -26.137 14.327 31.153 1.00 78.00 119 GLY A O 1
ATOM 845 N N . SER A 1 120 ? -23.940 14.514 31.554 1.00 88.44 120 SER A N 1
ATOM 846 C CA . SER A 1 120 ? -23.493 13.440 30.683 1.00 88.44 120 SER A CA 1
ATOM 847 C C . SER A 1 120 ? -22.599 12.510 31.481 1.00 88.44 120 SER A C 1
ATOM 849 O O . SER A 1 120 ? -21.591 12.942 32.037 1.00 88.44 120 SER A O 1
ATOM 851 N N . ALA A 1 121 ? -22.936 11.229 31.505 1.00 92.38 121 ALA A N 1
ATOM 852 C CA . ALA A 1 121 ? -22.017 10.200 31.949 1.00 92.38 121 ALA A CA 1
ATOM 853 C C . ALA A 1 121 ? -21.888 9.156 30.850 1.00 92.38 121 ALA A C 1
ATOM 855 O O . ALA A 1 121 ? -22.866 8.823 30.175 1.00 92.38 121 ALA A O 1
ATOM 856 N N . HIS A 1 122 ? -20.661 8.706 30.639 1.00 95.00 122 HIS A N 1
ATOM 857 C CA . HIS A 1 122 ? -20.327 7.702 29.652 1.00 95.00 122 HIS A CA 1
ATOM 858 C C . HIS A 1 122 ? -19.311 6.733 30.237 1.00 95.00 122 HIS A C 1
ATOM 860 O O . HIS A 1 122 ? -18.393 7.132 30.953 1.00 95.00 122 HIS A O 1
ATOM 866 N N . TYR A 1 123 ? -19.461 5.468 29.885 1.00 96.31 123 TYR A N 1
ATOM 867 C CA . TYR A 1 123 ? -18.495 4.421 30.159 1.00 96.31 123 TYR A CA 1
ATOM 868 C C . TYR A 1 123 ? -18.348 3.580 28.896 1.00 96.31 123 TYR A C 1
ATOM 870 O O . TYR A 1 123 ? -19.321 3.320 28.193 1.00 96.31 123 TYR A O 1
ATOM 878 N N . THR A 1 124 ? -17.128 3.208 28.539 1.00 97.12 124 THR A N 1
ATOM 879 C CA . THR A 1 124 ? -16.841 2.332 27.404 1.00 97.12 124 THR A CA 1
ATOM 880 C C . THR A 1 124 ? -15.761 1.347 27.800 1.00 97.12 124 THR A C 1
ATOM 882 O O . THR A 1 124 ? -14.728 1.755 28.324 1.00 97.12 124 THR A O 1
ATOM 885 N N . ALA A 1 125 ? -15.987 0.072 27.506 1.00 97.31 125 ALA A N 1
ATOM 886 C CA . ALA A 1 125 ? -15.032 -1.008 27.658 1.00 97.31 125 ALA A CA 1
ATOM 887 C C . ALA A 1 125 ? -14.899 -1.791 26.352 1.00 97.31 125 ALA A C 1
ATOM 889 O O . ALA A 1 125 ? -15.901 -2.128 25.724 1.00 97.31 125 ALA A O 1
ATOM 890 N N . ASN A 1 126 ? -13.665 -2.099 25.969 1.00 96.44 126 ASN A N 1
ATOM 891 C CA . ASN A 1 126 ? -13.337 -3.018 24.886 1.00 96.44 126 ASN A CA 1
ATOM 892 C C . ASN A 1 126 ? -12.672 -4.243 25.506 1.00 96.44 126 ASN A C 1
ATOM 894 O O . ASN A 1 126 ? -11.659 -4.119 26.198 1.00 96.44 126 ASN A O 1
ATOM 898 N N . VAL A 1 127 ? -13.273 -5.406 25.294 1.00 96.69 127 VAL A N 1
ATOM 899 C CA . VAL A 1 127 ? -12.866 -6.684 25.868 1.00 96.69 127 VAL A CA 1
ATOM 900 C C . VAL A 1 127 ? -12.389 -7.583 24.738 1.00 96.69 127 VAL A C 1
ATOM 902 O O . VAL A 1 127 ? -13.138 -7.849 23.801 1.00 96.69 127 VAL A O 1
ATOM 905 N N . MET A 1 128 ? -11.156 -8.065 24.832 1.00 93.25 128 MET A N 1
ATOM 906 C CA . MET A 1 128 ? -10.575 -9.064 23.936 1.00 93.25 128 MET A CA 1
ATOM 907 C C . MET A 1 128 ? -10.344 -10.338 24.738 1.00 93.25 128 MET A C 1
ATOM 909 O O . MET A 1 128 ? -9.766 -10.278 25.823 1.00 93.25 128 MET A O 1
ATOM 913 N N . PHE A 1 129 ? -10.796 -11.487 24.249 1.00 94.62 129 PHE A N 1
ATOM 914 C CA . PHE A 1 129 ? -10.753 -12.718 25.036 1.00 94.62 129 PHE A CA 1
ATOM 915 C C . PHE A 1 129 ? -10.608 -13.974 24.177 1.00 94.62 129 PHE A C 1
ATOM 917 O O . PHE A 1 129 ? -10.980 -13.995 23.006 1.00 94.62 129 PHE A O 1
ATOM 924 N N . THR A 1 130 ? -10.090 -15.034 24.793 1.00 94.06 130 THR A N 1
ATOM 925 C CA . THR A 1 130 ? -10.131 -16.406 24.277 1.00 94.06 130 THR A CA 1
ATOM 926 C C . THR A 1 130 ? -11.079 -17.214 25.147 1.00 94.06 130 THR A C 1
ATOM 928 O O . THR A 1 130 ? -10.945 -17.195 26.374 1.00 94.06 130 THR A O 1
ATOM 931 N N . ILE A 1 131 ? -11.975 -17.976 24.527 1.00 96.62 131 ILE A N 1
ATOM 932 C CA . ILE A 1 131 ? -12.718 -19.049 25.194 1.00 96.62 131 ILE A CA 1
ATOM 933 C C . ILE A 1 131 ? -12.262 -20.417 24.676 1.00 96.62 131 ILE A C 1
ATOM 935 O O . ILE A 1 131 ? -11.909 -20.554 23.505 1.00 96.62 131 ILE A O 1
ATOM 939 N N . GLU A 1 132 ? -12.248 -21.423 25.545 1.00 96.56 132 GLU A N 1
ATOM 940 C CA . GLU A 1 132 ? -11.800 -22.792 25.252 1.00 96.56 132 GLU A CA 1
ATOM 941 C C . GLU A 1 132 ? -12.825 -23.811 25.764 1.00 96.56 132 GLU A C 1
ATOM 943 O O . GLU A 1 132 ? -13.400 -23.627 26.836 1.00 96.56 132 GLU A O 1
ATOM 948 N N . GLU A 1 133 ? -13.076 -24.866 24.986 1.00 96.69 133 GLU A N 1
ATOM 949 C CA . GLU A 1 133 ? -14.000 -25.951 25.335 1.00 96.69 133 GLU A CA 1
ATOM 950 C C . GLU A 1 133 ? -13.525 -26.699 26.589 1.00 96.69 133 GLU A C 1
ATOM 952 O O . GLU A 1 133 ? -12.432 -27.270 26.622 1.00 96.69 133 GLU A O 1
ATOM 957 N N . GLY A 1 134 ? -14.365 -26.689 27.623 1.00 95.81 134 GLY A N 1
ATOM 958 C CA . GLY A 1 134 ? -14.179 -27.438 28.857 1.00 95.81 134 GLY A CA 1
ATOM 959 C C . GLY A 1 134 ? -14.710 -28.871 28.777 1.00 95.81 134 GLY A C 1
ATOM 960 O O . GLY A 1 134 ? -15.333 -29.295 27.802 1.00 95.81 134 GLY A O 1
ATOM 961 N N . ASP A 1 135 ? -14.507 -29.628 29.858 1.00 93.75 135 ASP A N 1
ATOM 962 C CA . ASP A 1 135 ? -14.965 -31.022 29.977 1.00 93.75 135 ASP A CA 1
ATOM 963 C C . ASP A 1 135 ? -16.502 -31.174 29.939 1.00 93.75 135 ASP A C 1
ATOM 965 O O . ASP A 1 135 ? -17.021 -32.272 29.717 1.00 93.75 135 ASP A O 1
ATOM 969 N N . ASP A 1 136 ? -17.244 -30.091 30.179 1.00 93.88 136 ASP A N 1
ATOM 970 C CA . ASP A 1 136 ? -18.707 -30.036 30.130 1.00 93.88 136 ASP A CA 1
ATOM 971 C C . ASP A 1 136 ? -19.260 -29.700 28.730 1.00 93.88 136 ASP A C 1
ATOM 973 O O . ASP A 1 136 ? -20.477 -29.735 28.523 1.00 93.88 136 ASP A O 1
ATOM 977 N N . GLY A 1 137 ? -18.379 -29.436 27.759 1.00 92.50 137 GLY A N 1
ATOM 978 C CA . GLY A 1 137 ? -18.720 -29.073 26.385 1.00 92.50 137 GLY A CA 1
ATOM 979 C C . GLY A 1 137 ? -19.154 -27.615 26.198 1.00 92.50 137 GLY A C 1
ATOM 980 O O . GLY A 1 137 ? -19.553 -27.252 25.086 1.00 92.50 137 GLY A O 1
ATOM 981 N N . ALA A 1 138 ? -19.105 -26.788 27.246 1.00 96.62 138 ALA A N 1
ATOM 982 C CA . ALA A 1 138 ? -19.210 -25.338 27.133 1.00 96.62 138 ALA A CA 1
ATOM 983 C C . ALA A 1 138 ? -17.829 -24.738 26.842 1.00 96.62 138 ALA A C 1
ATOM 985 O O . ALA A 1 138 ? -16.802 -25.326 27.176 1.00 96.62 138 ALA A O 1
ATOM 986 N N . LEU A 1 139 ? -17.790 -23.572 26.197 1.00 97.56 139 LEU A N 1
ATOM 987 C CA . LEU A 1 139 ? -16.547 -22.824 26.046 1.00 97.56 139 LEU A CA 1
ATOM 988 C C . LEU A 1 139 ? -16.471 -21.771 27.135 1.00 97.56 139 LEU A C 1
ATOM 990 O O . LEU A 1 139 ? -17.372 -20.941 27.233 1.00 97.56 139 LEU A O 1
ATOM 994 N N . HIS A 1 140 ? -15.391 -21.798 27.904 1.00 98.06 140 HIS A N 1
ATOM 995 C CA . HIS A 1 140 ? -15.174 -20.912 29.040 1.00 98.06 140 HIS A CA 1
ATOM 996 C C . HIS A 1 140 ? -14.038 -19.944 28.779 1.00 98.06 140 HIS A C 1
ATOM 998 O O . HIS A 1 140 ? -13.096 -20.264 28.052 1.00 98.06 140 HIS A O 1
ATOM 1004 N N . LEU A 1 141 ? -14.094 -18.788 29.436 1.00 98.06 141 LEU A N 1
ATOM 1005 C CA . LEU A 1 141 ? -13.004 -17.822 29.465 1.00 98.06 141 LEU A CA 1
ATOM 1006 C C . LEU A 1 141 ? -11.687 -18.509 29.840 1.00 98.06 141 LEU A C 1
ATOM 1008 O O . LEU A 1 141 ? -11.525 -19.026 30.942 1.00 98.06 141 LEU A O 1
ATOM 1012 N N . LYS A 1 142 ? -10.728 -18.469 28.918 1.00 96.38 142 LYS A N 1
ATOM 1013 C CA . LYS A 1 142 ? -9.359 -18.934 29.140 1.00 96.38 142 LYS A CA 1
ATOM 1014 C C . LYS A 1 142 ? -8.455 -17.784 29.561 1.00 96.38 142 LYS A C 1
ATOM 1016 O O . LYS A 1 142 ? -7.671 -17.913 30.494 1.00 96.38 142 LYS A O 1
ATOM 1021 N N . GLU A 1 143 ? -8.565 -16.665 28.857 1.00 95.94 143 GLU A N 1
ATOM 1022 C CA . GLU A 1 143 ? -7.781 -15.454 29.084 1.00 95.94 143 GLU A CA 1
ATOM 1023 C C . GLU A 1 143 ? -8.430 -14.266 28.371 1.00 95.94 143 GLU A C 1
ATOM 1025 O O . GLU A 1 143 ? -9.214 -14.437 27.435 1.00 95.94 143 GLU A O 1
ATOM 1030 N N . GLY A 1 144 ? -8.063 -13.054 28.771 1.00 95.00 144 GLY A N 1
ATOM 1031 C CA . GLY A 1 144 ? -8.420 -11.856 28.030 1.00 95.00 144 GLY A CA 1
ATOM 1032 C C . GLY A 1 144 ? -7.978 -10.575 28.715 1.00 95.00 144 GLY A C 1
ATOM 1033 O O . GLY A 1 144 ? -7.426 -10.578 29.819 1.00 95.00 144 GLY A O 1
ATOM 1034 N N . THR A 1 145 ? -8.234 -9.465 28.045 1.00 96.00 145 THR A N 1
ATOM 1035 C CA . THR A 1 145 ? -7.947 -8.115 28.515 1.00 96.00 145 THR A CA 1
ATOM 1036 C C . THR A 1 145 ? -9.151 -7.218 28.277 1.00 96.00 145 THR A C 1
ATOM 1038 O O . THR A 1 145 ? -9.896 -7.363 27.311 1.00 96.00 145 THR A O 1
ATOM 1041 N N . LEU A 1 146 ? -9.347 -6.277 29.190 1.00 97.00 146 LEU A N 1
ATOM 1042 C CA . LEU A 1 146 ? -10.369 -5.248 29.136 1.00 97.00 146 LEU A CA 1
ATOM 1043 C C . LEU A 1 146 ? -9.675 -3.892 29.202 1.00 97.00 146 LEU A C 1
ATOM 1045 O O . LEU A 1 146 ? -8.905 -3.630 30.124 1.00 97.00 146 LEU A O 1
ATOM 1049 N N . HIS A 1 147 ? -9.976 -3.016 28.252 1.00 96.38 147 HIS A N 1
ATOM 1050 C CA . HIS A 1 147 ? -9.576 -1.612 28.265 1.00 96.38 147 HIS A CA 1
ATOM 1051 C C . HIS A 1 147 ? -10.812 -0.750 28.433 1.00 96.38 147 HIS A C 1
ATOM 1053 O O . HIS A 1 147 ? -11.765 -0.905 27.674 1.00 96.38 147 HIS A O 1
ATOM 1059 N N . TRP A 1 148 ? -10.804 0.161 29.401 1.00 97.31 148 TRP A N 1
ATOM 1060 C CA . TRP A 1 148 ? -11.974 0.972 29.715 1.00 97.31 148 TRP A CA 1
ATOM 1061 C C . TRP A 1 148 ? -11.648 2.457 29.825 1.00 97.31 148 TRP A C 1
ATOM 1063 O O . TRP A 1 148 ? -10.523 2.863 30.130 1.00 97.31 148 TRP A O 1
ATOM 1073 N N . MET A 1 149 ? -12.674 3.268 29.603 1.00 97.06 149 MET A N 1
ATOM 1074 C CA . MET A 1 149 ? -12.684 4.709 29.797 1.00 97.06 149 MET A CA 1
ATOM 1075 C C . MET A 1 149 ? -14.060 5.116 30.305 1.00 97.06 149 MET A C 1
ATOM 1077 O O . MET A 1 149 ? -15.074 4.629 29.810 1.00 97.06 149 MET A O 1
ATOM 1081 N N . GLY A 1 150 ? -14.109 6.019 31.273 1.00 95.81 150 GLY A N 1
ATOM 1082 C CA . GLY A 1 150 ? -15.364 6.581 31.743 1.00 95.81 150 GLY A CA 1
ATOM 1083 C C . GLY A 1 150 ? -15.207 8.029 32.162 1.00 95.81 150 GLY A C 1
ATOM 1084 O O . GLY A 1 150 ? -14.157 8.432 32.667 1.00 95.81 150 GLY A O 1
ATOM 1085 N N . ALA A 1 151 ? -16.260 8.812 31.970 1.00 95.56 151 ALA A N 1
ATOM 1086 C CA . ALA A 1 151 ? -16.351 10.145 32.535 1.00 95.56 151 ALA A CA 1
ATOM 1087 C C . ALA A 1 151 ? -17.788 10.500 32.906 1.00 95.56 151 ALA A C 1
ATOM 1089 O O . ALA A 1 151 ? -18.758 9.975 32.359 1.00 95.56 151 ALA A O 1
ATOM 1090 N N . ASN A 1 152 ? -17.903 11.430 33.840 1.00 93.88 152 ASN A N 1
ATOM 1091 C CA . ASN A 1 152 ? -19.151 11.967 34.341 1.00 93.88 152 ASN A CA 1
ATOM 1092 C C . ASN A 1 152 ? -19.004 13.474 34.513 1.00 93.88 152 ASN A C 1
ATOM 1094 O O . ASN A 1 152 ? -18.046 13.940 35.131 1.00 93.88 152 ASN A O 1
ATOM 1098 N N . GLU A 1 153 ? -19.959 14.216 33.975 1.00 94.50 153 GLU A N 1
ATOM 1099 C CA . GLU A 1 153 ? -20.118 15.640 34.215 1.00 94.50 153 GLU A CA 1
ATOM 1100 C C . GLU A 1 153 ? -21.598 15.926 34.454 1.00 94.50 153 GLU A C 1
ATOM 1102 O O . GLU A 1 153 ? -22.442 15.580 33.630 1.00 94.50 153 GLU A O 1
ATOM 1107 N N . LEU A 1 154 ? -21.924 16.536 35.587 1.00 92.19 154 LEU A N 1
ATOM 1108 C CA . LEU A 1 154 ? -23.287 16.907 35.958 1.00 92.19 154 LEU A CA 1
ATOM 1109 C C . LEU A 1 154 ? -23.262 18.299 36.568 1.00 92.19 154 LEU A C 1
ATOM 1111 O O . LEU A 1 154 ? -22.490 18.549 37.488 1.00 92.19 154 LEU A O 1
ATOM 1115 N N . GLU A 1 155 ? -24.145 19.181 36.116 1.00 91.62 155 GLU A N 1
ATOM 1116 C CA . GLU A 1 155 ? -24.353 20.485 36.738 1.00 91.62 155 GLU A CA 1
ATOM 1117 C C . GLU A 1 155 ? -25.848 20.716 36.945 1.00 91.62 155 GLU A C 1
ATOM 1119 O O . GLU A 1 155 ? -26.595 20.991 36.013 1.00 91.62 155 GLU A O 1
ATOM 1124 N N . LEU A 1 156 ? -26.303 20.607 38.190 1.00 88.31 156 LEU A N 1
ATOM 1125 C CA . LEU A 1 156 ? -27.693 20.825 38.570 1.00 88.31 156 LEU A CA 1
ATOM 1126 C C . LEU A 1 156 ? -27.788 22.057 39.465 1.00 88.31 156 LEU A C 1
ATOM 1128 O O . LEU A 1 156 ? -27.212 22.081 40.545 1.00 88.31 156 LEU A O 1
ATOM 1132 N N . SER A 1 157 ? -28.569 23.057 39.066 1.00 87.44 157 SER A N 1
ATOM 1133 C CA . SER A 1 157 ? -28.881 24.219 39.909 1.00 87.44 157 SER A CA 1
ATOM 1134 C C . SER A 1 157 ? -30.352 24.205 40.322 1.00 87.44 157 SER A C 1
ATOM 1136 O O . SER A 1 157 ? -31.223 23.907 39.507 1.00 87.44 157 SER A O 1
ATOM 1138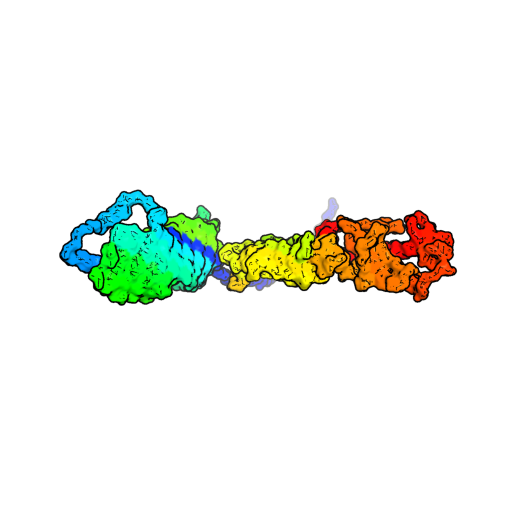 N N . TYR A 1 158 ? -30.642 24.537 41.580 1.00 85.94 158 TYR A N 1
ATOM 1139 C CA . TYR A 1 158 ? -32.001 24.620 42.125 1.00 85.94 158 TYR A CA 1
ATOM 1140 C C . TYR A 1 158 ? -32.129 25.795 43.106 1.00 85.94 158 TYR A C 1
ATOM 1142 O O . TYR A 1 158 ? -31.144 26.441 43.468 1.00 85.94 158 TYR A O 1
ATOM 1150 N N . GLU A 1 159 ? -33.354 26.117 43.528 1.00 83.88 159 GLU A N 1
ATOM 1151 C CA . GLU A 1 159 ? -33.570 27.220 44.466 1.00 83.88 159 GLU A CA 1
ATOM 1152 C C . GLU A 1 159 ? -32.856 26.939 45.797 1.00 83.88 159 GLU A C 1
ATOM 1154 O O . GLU A 1 159 ? -33.198 26.016 46.535 1.00 83.88 159 GLU A O 1
ATOM 1159 N N . GLY A 1 160 ? -31.826 27.737 46.083 1.00 85.94 160 GLY A N 1
ATOM 1160 C CA . GLY A 1 160 ? -31.021 27.600 47.290 1.00 85.94 160 GLY A CA 1
ATOM 1161 C C . GLY A 1 160 ? -29.846 26.625 47.188 1.00 85.94 160 GLY A C 1
ATOM 1162 O O . GLY A 1 160 ? -29.258 26.336 48.228 1.00 85.94 160 GLY A O 1
ATOM 1163 N N . GLY A 1 161 ? -29.453 26.140 46.005 1.00 91.81 161 GLY A N 1
ATOM 1164 C CA . GLY A 1 161 ? -28.267 25.288 45.903 1.00 91.81 161 GLY A CA 1
ATOM 1165 C C . GLY A 1 161 ? -27.861 24.851 44.497 1.00 91.81 161 GLY A C 1
ATOM 1166 O O . GLY A 1 161 ? -28.499 25.181 43.500 1.00 91.81 161 GLY A O 1
ATOM 1167 N N . SER A 1 162 ? -26.775 24.086 44.435 1.00 93.06 162 SER A N 1
ATOM 1168 C CA . SER A 1 162 ? -26.265 23.462 43.216 1.00 93.06 162 SER A CA 1
ATOM 1169 C C . SER A 1 162 ? -25.575 22.132 43.518 1.00 93.06 162 SER A C 1
ATOM 1171 O O . SER A 1 162 ? -25.103 21.906 44.629 1.00 93.06 162 SER A O 1
ATOM 1173 N N . ILE A 1 163 ? -25.524 21.236 42.539 1.00 92.62 163 ILE A N 1
ATOM 1174 C CA . ILE A 1 163 ? -24.688 20.037 42.543 1.00 92.62 163 ILE A CA 1
ATOM 1175 C C . ILE A 1 163 ? -23.828 20.080 41.290 1.00 92.62 163 ILE A C 1
ATOM 1177 O O . ILE A 1 163 ? -24.341 20.304 40.197 1.00 92.62 163 ILE A O 1
ATOM 1181 N N . THR A 1 164 ? -22.535 19.854 41.461 1.00 94.56 164 THR A N 1
ATOM 1182 C CA . THR A 1 164 ? -21.582 19.699 40.366 1.00 94.56 164 THR A CA 1
ATOM 1183 C C . THR A 1 164 ? -20.858 18.378 40.548 1.00 94.56 164 THR A C 1
ATOM 1185 O O . THR A 1 164 ? -20.350 18.130 41.636 1.00 94.56 164 THR A O 1
ATOM 1188 N N . ASP A 1 165 ? -20.805 17.545 39.516 1.00 95.00 165 ASP A N 1
ATOM 1189 C CA . ASP A 1 165 ? -19.950 16.361 39.458 1.00 95.00 165 ASP A CA 1
ATOM 1190 C C . ASP A 1 165 ? -19.023 16.496 38.250 1.00 95.00 165 ASP A C 1
ATOM 1192 O O . ASP A 1 165 ? -19.455 16.919 37.177 1.00 95.00 165 ASP A O 1
ATOM 1196 N N . LYS A 1 166 ? -17.750 16.139 38.420 1.00 96.50 166 LYS A N 1
ATOM 1197 C CA . LYS A 1 166 ? -16.780 16.045 37.332 1.00 96.50 166 LYS A CA 1
ATOM 1198 C C . LYS A 1 166 ? -15.754 14.965 37.639 1.00 96.50 166 LYS A C 1
ATOM 1200 O O . LYS A 1 166 ? -14.815 15.208 38.398 1.00 96.50 166 LYS A O 1
ATOM 1205 N N . PHE A 1 167 ? -15.921 13.791 37.041 1.00 96.31 167 PHE A N 1
ATOM 1206 C CA . PHE A 1 167 ? -15.023 12.644 37.191 1.00 96.31 167 PHE A CA 1
ATOM 1207 C C . PHE A 1 167 ? -14.603 12.091 35.837 1.00 96.31 167 PHE A C 1
ATOM 1209 O O . PHE A 1 167 ? -15.353 12.152 34.867 1.00 96.31 167 PHE A O 1
ATOM 1216 N N . GLY A 1 168 ? -13.403 11.525 35.784 1.00 96.19 168 GLY A N 1
ATOM 1217 C CA . GLY A 1 168 ? -12.895 10.814 34.620 1.00 96.19 168 GLY A CA 1
ATOM 1218 C C . GLY A 1 168 ? -11.867 9.761 35.010 1.00 96.19 168 GLY A C 1
ATOM 1219 O O . GLY A 1 168 ? -11.175 9.892 36.022 1.00 96.19 168 GLY A O 1
ATOM 1220 N N . GLY A 1 169 ? -11.763 8.710 34.211 1.00 96.38 169 GLY A N 1
ATOM 1221 C CA . GLY A 1 169 ? -10.796 7.641 34.402 1.00 96.38 169 GLY A CA 1
ATOM 1222 C C . GLY A 1 169 ? -10.653 6.785 33.153 1.00 96.38 169 GLY A C 1
ATOM 1223 O O . GLY A 1 169 ? -11.533 6.743 32.296 1.00 96.38 169 GLY A O 1
ATOM 1224 N N . SER A 1 170 ? -9.524 6.100 33.060 1.00 97.31 170 SER A N 1
ATOM 1225 C CA . SER A 1 170 ? -9.271 5.084 32.046 1.00 97.31 170 SER A CA 1
ATOM 1226 C C . SER A 1 170 ? -8.261 4.086 32.584 1.00 97.31 170 SER A C 1
ATOM 1228 O O . SER A 1 170 ? -7.402 4.452 33.391 1.00 97.31 170 SER A O 1
ATOM 1230 N N . GLY A 1 171 ? -8.309 2.849 32.110 1.00 96.81 171 GLY A N 1
ATOM 1231 C CA . GLY A 1 171 ? -7.364 1.827 32.535 1.00 96.81 171 GLY A CA 1
ATOM 1232 C C . GLY A 1 171 ? -7.472 0.538 31.738 1.00 96.81 171 GLY A C 1
ATOM 1233 O O . GLY A 1 171 ? -8.242 0.431 30.784 1.00 96.81 171 GLY A O 1
ATOM 1234 N N . SER A 1 172 ? -6.684 -0.447 32.155 1.00 96.94 172 SER A N 1
ATOM 1235 C CA . SER A 1 172 ? -6.743 -1.812 31.647 1.00 96.94 172 SER A CA 1
ATOM 1236 C C . SER A 1 172 ? -6.872 -2.814 32.791 1.00 96.94 172 SER A C 1
ATOM 1238 O O . SER A 1 172 ? -6.476 -2.544 33.928 1.00 96.94 172 SER A O 1
ATOM 1240 N N . TYR A 1 173 ? -7.449 -3.969 32.486 1.00 97.44 173 TYR A N 1
ATOM 1241 C CA . TYR A 1 173 ? -7.653 -5.076 33.406 1.00 97.44 173 TYR A CA 1
ATOM 1242 C C . TYR A 1 173 ? -7.412 -6.395 32.670 1.00 97.44 173 TYR A C 1
ATOM 1244 O O . TYR A 1 173 ? -7.981 -6.629 31.607 1.00 97.44 173 TYR A O 1
ATOM 1252 N N . THR A 1 174 ? -6.552 -7.249 33.217 1.00 97.75 174 THR A N 1
ATOM 1253 C CA . THR A 1 174 ? -6.407 -8.631 32.746 1.00 97.75 174 THR A CA 1
ATOM 1254 C C . THR A 1 174 ? -7.523 -9.455 33.366 1.00 97.75 174 THR A C 1
ATOM 1256 O O . THR A 1 174 ? -7.644 -9.473 34.591 1.00 97.75 174 THR A O 1
ATOM 1259 N N . LEU A 1 175 ? -8.320 -10.115 32.527 1.00 97.81 175 LEU A N 1
ATOM 1260 C CA . LEU A 1 175 ? -9.429 -10.941 32.988 1.00 97.81 175 LEU A CA 1
ATOM 1261 C C . LEU A 1 175 ? -8.899 -12.133 33.791 1.00 97.81 175 LEU A C 1
ATOM 1263 O O . LEU A 1 175 ? -7.903 -12.754 33.412 1.00 97.81 175 LEU A O 1
ATOM 1267 N N . ASP A 1 176 ? -9.577 -12.453 34.886 1.00 97.31 176 ASP A N 1
ATOM 1268 C CA . ASP A 1 176 ? -9.276 -13.586 35.754 1.00 97.31 176 ASP A CA 1
ATOM 1269 C C . ASP A 1 176 ? -10.361 -14.658 35.572 1.00 97.31 176 ASP A C 1
ATOM 1271 O O . ASP A 1 176 ? -11.450 -14.492 36.116 1.00 97.31 176 ASP A O 1
ATOM 1275 N N . PRO A 1 177 ? -10.089 -15.781 34.879 1.00 97.12 177 PRO A N 1
ATOM 1276 C CA . PRO A 1 177 ? -11.062 -16.862 34.678 1.00 97.12 177 PRO A CA 1
ATOM 1277 C C . PRO A 1 177 ? -11.677 -17.451 35.956 1.00 97.12 177 PRO A C 1
ATOM 1279 O O . PRO A 1 177 ? -12.667 -18.174 35.891 1.00 97.12 177 PRO A O 1
ATOM 1282 N N . SER A 1 178 ? -11.084 -17.202 37.130 1.00 96.69 178 SER A N 1
ATOM 1283 C CA . SER A 1 178 ? -11.641 -17.639 38.414 1.00 96.69 178 SER A CA 1
ATOM 1284 C C . SER A 1 178 ? -12.682 -16.676 39.000 1.00 96.69 178 SER A C 1
ATOM 1286 O O . SER A 1 178 ? -13.429 -17.067 39.902 1.00 96.69 178 SER A O 1
ATOM 1288 N N . LYS A 1 179 ? -12.732 -15.432 38.506 1.00 96.75 179 LYS A N 1
ATOM 1289 C CA . LYS A 1 179 ? -13.630 -14.356 38.959 1.00 96.75 179 LYS A CA 1
ATOM 1290 C C . LYS A 1 179 ? -14.579 -13.892 37.853 1.00 96.75 179 LYS A C 1
ATOM 1292 O O . LYS A 1 179 ? -15.752 -13.645 38.128 1.00 96.75 179 LYS A O 1
ATOM 1297 N N . ASP A 1 180 ? -14.058 -13.747 36.643 1.00 98.19 180 ASP A N 1
ATOM 1298 C CA . ASP A 1 180 ? -14.765 -13.278 35.463 1.00 98.19 180 ASP A CA 1
ATOM 1299 C C . ASP A 1 180 ? -15.281 -14.458 34.643 1.00 98.19 180 ASP A C 1
ATOM 1301 O O . ASP A 1 180 ? -14.655 -15.515 34.568 1.00 98.19 180 ASP A O 1
ATOM 1305 N N . GLN A 1 181 ? -16.424 -14.257 33.998 1.00 98.06 181 GLN A N 1
ATOM 1306 C CA . GLN A 1 181 ? -17.089 -15.281 33.207 1.00 98.06 181 GLN A CA 1
ATOM 1307 C C . GLN A 1 181 ? -17.367 -14.748 31.806 1.00 98.06 181 GLN A C 1
ATOM 1309 O O . GLN A 1 181 ? -18.026 -13.719 31.642 1.00 98.06 181 GLN A O 1
ATOM 1314 N N . ILE A 1 182 ? -16.884 -15.475 30.801 1.00 98.12 182 ILE A N 1
ATOM 1315 C CA . ILE A 1 182 ? -17.313 -15.343 29.410 1.00 98.12 182 ILE A CA 1
ATOM 1316 C C . ILE A 1 182 ? -17.534 -16.758 28.894 1.00 98.12 182 ILE A C 1
ATOM 1318 O O . ILE A 1 182 ? -16.574 -17.455 28.580 1.00 98.12 182 ILE A O 1
ATOM 1322 N N . ASP A 1 183 ? -18.793 -17.175 28.849 1.00 97.94 183 ASP A N 1
ATOM 1323 C CA . ASP A 1 183 ? -19.171 -18.536 28.488 1.00 97.94 183 ASP A CA 1
ATOM 1324 C C . ASP A 1 183 ? -19.991 -18.551 27.204 1.00 97.94 183 ASP A C 1
ATOM 1326 O O . ASP A 1 183 ? -20.918 -17.754 27.042 1.00 97.94 183 ASP A O 1
ATOM 1330 N N . LEU A 1 184 ? -19.693 -19.503 26.323 1.00 97.50 184 LEU A N 1
ATOM 1331 C CA . LEU A 1 184 ? -20.494 -19.814 25.145 1.00 97.50 184 LEU A CA 1
ATOM 1332 C C . LEU A 1 184 ? -20.971 -21.263 25.223 1.00 97.50 184 LEU A C 1
ATOM 1334 O O . LEU A 1 184 ? -20.182 -22.206 25.152 1.00 97.50 184 LEU A O 1
ATOM 1338 N N . VAL A 1 185 ? -22.283 -21.439 25.339 1.00 97.44 185 VAL A N 1
ATOM 1339 C CA . VAL A 1 185 ? -22.915 -22.758 25.437 1.00 97.44 185 VAL A CA 1
ATOM 1340 C C . VAL A 1 185 ? -23.704 -23.039 24.166 1.00 97.44 185 VAL A C 1
ATOM 1342 O O . VAL A 1 185 ? -24.568 -22.251 23.788 1.00 97.44 185 VAL A O 1
ATOM 1345 N N . PHE A 1 186 ? -23.446 -24.179 23.524 1.00 95.44 186 PHE A N 1
ATOM 1346 C CA . PHE A 1 186 ? -24.203 -24.639 22.358 1.00 95.44 186 PHE A CA 1
ATOM 1347 C C . PHE A 1 186 ? -25.261 -25.669 22.757 1.00 95.44 186 PHE A C 1
ATOM 1349 O O . PHE A 1 186 ? -24.933 -26.759 23.228 1.00 95.44 186 PHE A O 1
ATOM 1356 N N . ASP A 1 187 ? -26.530 -25.391 22.466 1.00 94.94 187 ASP A N 1
ATOM 1357 C CA . ASP A 1 187 ? -27.576 -26.411 22.485 1.00 94.94 187 ASP A CA 1
ATOM 1358 C C . ASP A 1 187 ? -27.635 -27.097 21.116 1.00 94.94 187 ASP A C 1
ATOM 1360 O O . ASP A 1 187 ? -28.356 -26.695 20.198 1.00 94.94 187 ASP A O 1
ATOM 1364 N N . ARG A 1 188 ? -26.846 -28.167 20.992 1.00 93.31 188 ARG A N 1
ATOM 1365 C CA . ARG A 1 188 ? -26.790 -29.015 19.791 1.00 93.31 188 ARG A CA 1
ATOM 1366 C C . ARG A 1 188 ? -28.058 -29.856 19.594 1.00 93.31 188 ARG A C 1
ATOM 1368 O O . ARG A 1 188 ? -28.177 -30.520 18.567 1.00 93.31 188 ARG A O 1
ATOM 1375 N N . SER A 1 189 ? -28.965 -29.885 20.576 1.00 93.94 189 SER A N 1
ATOM 1376 C CA . SER A 1 189 ? -30.223 -30.632 20.498 1.00 93.94 189 SER A CA 1
ATOM 1377 C C . SER A 1 189 ? -31.365 -29.827 19.870 1.00 93.94 189 SER A C 1
ATOM 1379 O O . SER A 1 189 ? -32.334 -30.426 19.399 1.00 93.94 189 SER A O 1
ATOM 1381 N N . ALA A 1 190 ? -31.240 -28.497 19.820 1.00 91.31 190 ALA A N 1
ATOM 1382 C CA . ALA A 1 190 ? -32.167 -27.609 19.128 1.00 91.31 190 ALA A CA 1
ATOM 1383 C C . ALA A 1 190 ? -31.977 -27.649 17.594 1.00 91.31 190 ALA A C 1
ATOM 1385 O O . ALA A 1 190 ? -30.863 -27.826 17.101 1.00 91.31 190 ALA A O 1
ATOM 1386 N N . ASP A 1 191 ? -33.069 -27.463 16.837 1.00 90.81 191 ASP A N 1
ATOM 1387 C CA . ASP A 1 191 ? -33.066 -27.319 15.371 1.00 90.81 191 ASP A CA 1
ATOM 1388 C C . ASP A 1 191 ? -33.825 -26.033 14.965 1.00 90.81 191 ASP A C 1
ATOM 1390 O O . ASP A 1 191 ? -35.056 -25.989 15.091 1.00 90.81 191 ASP A O 1
ATOM 1394 N N . PRO A 1 192 ? -33.127 -24.965 14.528 1.00 91.56 192 PRO A N 1
ATOM 1395 C CA . PRO A 1 192 ? -31.673 -24.882 14.357 1.00 91.56 192 PRO A CA 1
ATOM 1396 C C . PRO A 1 192 ? -30.918 -24.903 15.697 1.00 91.56 192 PRO A C 1
ATOM 1398 O O . PRO A 1 192 ? -31.480 -24.550 16.733 1.00 91.56 192 PRO A O 1
ATOM 1401 N N . MET A 1 193 ? -29.631 -25.273 15.661 1.00 94.25 193 MET A N 1
ATOM 1402 C CA . MET A 1 193 ? -28.734 -25.199 16.823 1.00 94.25 193 MET A CA 1
ATOM 1403 C C . MET A 1 193 ? -28.759 -23.787 17.416 1.00 94.25 193 MET A C 1
ATOM 1405 O O . MET A 1 193 ? -28.588 -22.801 16.690 1.00 94.25 193 MET A O 1
ATOM 1409 N N . THR A 1 194 ? -28.932 -23.698 18.733 1.00 96.25 194 THR A N 1
ATOM 1410 C CA . THR A 1 194 ? -28.920 -22.422 19.454 1.00 96.25 194 THR A CA 1
ATOM 1411 C C . THR A 1 194 ? -27.663 -22.268 20.296 1.00 96.25 194 THR A C 1
ATOM 1413 O O . THR A 1 194 ? -27.042 -23.256 20.685 1.00 96.25 194 THR A O 1
ATOM 1416 N N . LEU A 1 195 ? -27.306 -21.026 20.597 1.00 96.38 195 LEU A N 1
ATOM 1417 C CA . LEU A 1 195 ? -26.214 -20.673 21.492 1.00 96.38 195 LEU A CA 1
ATOM 1418 C C . LEU A 1 195 ? -26.677 -19.719 22.589 1.00 96.38 195 LEU A C 1
ATOM 1420 O O . LEU A 1 195 ? -27.653 -18.983 22.414 1.00 96.38 195 LEU A O 1
ATOM 1424 N N . GLU A 1 196 ? -25.955 -19.728 23.702 1.00 97.56 196 GLU A N 1
ATOM 1425 C CA . GLU A 1 196 ? -26.073 -18.769 24.794 1.00 97.56 196 GLU A CA 1
ATOM 1426 C C . GLU A 1 196 ? -24.685 -18.219 25.135 1.00 97.56 196 GLU A C 1
ATOM 1428 O O . GLU A 1 196 ? -23.819 -18.968 25.581 1.00 97.56 196 GLU A O 1
ATOM 1433 N N . LEU A 1 197 ? -24.479 -16.922 24.900 1.00 97.06 197 LEU A N 1
ATOM 1434 C CA . LEU A 1 197 ? -23.296 -16.176 25.324 1.00 97.06 197 LEU A CA 1
ATOM 1435 C C . LEU A 1 197 ? -23.606 -15.488 26.654 1.00 97.06 197 LEU A C 1
ATOM 1437 O O . LEU A 1 197 ? -24.576 -14.733 26.733 1.00 97.06 197 LEU A O 1
ATOM 1441 N N . THR A 1 198 ? -22.787 -15.719 27.676 1.00 97.88 198 THR A N 1
ATOM 1442 C CA . THR A 1 198 ? -22.895 -15.078 28.994 1.00 97.88 198 THR A CA 1
ATOM 1443 C C . THR A 1 198 ? -21.602 -14.355 29.318 1.00 97.88 198 THR A C 1
ATOM 1445 O O . THR A 1 198 ? -20.537 -14.950 29.257 1.00 97.88 198 THR A O 1
ATOM 1448 N N . VAL A 1 199 ? -21.703 -13.084 29.690 1.00 97.69 199 VAL A N 1
ATOM 1449 C CA . VAL A 1 199 ? -20.590 -12.215 30.069 1.00 97.69 199 VAL A CA 1
ATOM 1450 C C . VAL A 1 199 ? -20.897 -11.633 31.442 1.00 97.69 199 VAL A C 1
ATOM 1452 O O . VAL A 1 199 ? -21.946 -11.019 31.646 1.00 97.69 199 VAL A O 1
ATOM 1455 N N . SER A 1 200 ? -19.983 -11.833 32.382 1.00 97.62 200 SER A N 1
ATOM 1456 C CA . SER A 1 200 ? -20.025 -11.282 33.732 1.00 97.62 200 SER A CA 1
ATOM 1457 C C . SER A 1 200 ? -18.600 -10.954 34.164 1.00 97.62 200 SER A C 1
ATOM 1459 O O . SER A 1 200 ? -17.871 -11.825 34.636 1.00 97.62 200 SER A O 1
ATOM 1461 N N . ILE A 1 201 ? -18.206 -9.694 33.994 1.00 97.81 201 ILE A N 1
ATOM 1462 C CA . ILE A 1 201 ? -16.871 -9.186 34.334 1.00 97.81 201 ILE A CA 1
ATOM 1463 C C . ILE A 1 201 ? -17.028 -8.147 35.439 1.00 97.81 201 ILE A C 1
ATOM 1465 O O . ILE A 1 201 ? -17.891 -7.276 35.336 1.00 97.81 201 ILE A O 1
ATOM 1469 N N . SER A 1 202 ? -16.197 -8.207 36.480 1.00 96.19 202 SER A N 1
ATOM 1470 C CA . SER A 1 202 ? -16.171 -7.189 37.540 1.00 96.19 202 SER A CA 1
ATOM 1471 C C . SER A 1 202 ? -14.751 -6.693 37.734 1.00 96.19 202 SER A C 1
ATOM 1473 O O . SER A 1 202 ? -13.906 -7.409 38.278 1.00 96.19 202 SER A O 1
ATOM 1475 N N . HIS A 1 203 ? -14.482 -5.459 37.317 1.00 96.25 203 HIS A N 1
ATOM 1476 C CA . HIS A 1 203 ? -13.123 -4.928 37.299 1.00 96.25 203 HIS A CA 1
ATOM 1477 C C . HIS A 1 203 ? -13.004 -3.595 38.051 1.00 96.25 203 HIS A C 1
ATOM 1479 O O . HIS A 1 203 ? -13.963 -2.822 38.111 1.00 96.25 203 HIS A O 1
ATOM 1485 N N . PRO A 1 204 ? -11.820 -3.270 38.601 1.00 95.94 204 PRO A N 1
ATOM 1486 C CA . PRO A 1 204 ? -11.572 -1.960 39.190 1.00 95.94 204 PRO A CA 1
ATOM 1487 C C . PRO A 1 204 ? -11.660 -0.849 38.135 1.00 95.94 204 PRO A C 1
ATOM 1489 O O . PRO A 1 204 ? -11.013 -0.935 37.087 1.00 95.94 204 PRO A O 1
ATOM 1492 N N . ALA A 1 205 ? -12.406 0.214 38.438 1.00 95.25 205 ALA A N 1
ATOM 1493 C CA . ALA A 1 205 ? -12.558 1.385 37.574 1.00 95.25 205 ALA A CA 1
ATOM 1494 C C . ALA A 1 205 ? -12.216 2.692 38.324 1.00 95.25 205 ALA A C 1
ATOM 1496 O O . ALA A 1 205 ? -13.097 3.515 38.572 1.00 95.25 205 ALA A O 1
ATOM 1497 N N . PRO A 1 206 ? -10.955 2.890 38.763 1.00 95.19 206 PRO A N 1
ATOM 1498 C CA . PRO A 1 206 ? -10.567 4.073 39.528 1.00 95.19 206 PRO A CA 1
ATOM 1499 C C . PRO A 1 206 ? -10.743 5.368 38.724 1.00 95.19 206 PRO A C 1
ATOM 1501 O O . PRO A 1 206 ? -10.103 5.569 37.694 1.00 95.19 206 PRO A O 1
ATOM 1504 N N . THR A 1 207 ? -11.545 6.298 39.234 1.00 94.75 207 THR A N 1
ATOM 1505 C CA . THR A 1 207 ? -11.710 7.632 38.642 1.00 94.75 207 THR A CA 1
ATOM 1506 C C . THR A 1 207 ? -10.942 8.695 39.425 1.00 94.75 207 THR A C 1
ATOM 1508 O O . THR A 1 207 ? -10.556 8.503 40.580 1.00 94.75 207 THR A O 1
ATOM 1511 N N . SER A 1 208 ? -10.711 9.846 38.801 1.00 96.69 208 SER A N 1
ATOM 1512 C CA . SER A 1 208 ? -10.249 11.063 39.464 1.00 96.69 208 SER A CA 1
ATOM 1513 C C . SER A 1 208 ? -11.196 12.210 39.150 1.00 96.69 208 SER A C 1
ATOM 1515 O O . SER A 1 208 ? -11.720 12.304 38.041 1.00 96.69 208 SER A O 1
ATOM 1517 N N . GLY A 1 209 ? -11.423 13.091 40.116 1.00 96.62 209 GLY A N 1
ATOM 1518 C CA . GLY A 1 209 ? -12.385 14.166 39.941 1.00 96.62 209 GLY A CA 1
ATOM 1519 C C . GLY A 1 209 ? -12.850 14.786 41.241 1.00 96.62 209 GLY A C 1
ATOM 1520 O O . GLY A 1 209 ? -12.307 14.514 42.313 1.00 96.62 209 GLY A O 1
ATOM 1521 N N . ALA A 1 210 ? -13.871 15.624 41.135 1.00 97.06 210 ALA A N 1
ATOM 1522 C CA . ALA A 1 210 ? -14.505 16.236 42.284 1.00 97.06 210 ALA A CA 1
ATOM 1523 C C . ALA A 1 210 ? -16.011 16.373 42.073 1.00 97.06 210 ALA A C 1
ATOM 1525 O O . ALA A 1 210 ? -16.498 16.539 40.956 1.00 97.06 210 ALA A O 1
ATOM 1526 N N . SER A 1 211 ? -16.737 16.347 43.179 1.00 96.25 211 SER A N 1
ATOM 1527 C CA . SER A 1 211 ? -18.135 16.716 43.254 1.00 96.25 211 SER A CA 1
ATOM 1528 C C . SER A 1 211 ? -18.342 17.695 44.394 1.00 96.25 211 SER A C 1
ATOM 1530 O O . SER A 1 211 ? -17.763 17.534 45.471 1.00 96.25 211 SER A O 1
ATOM 1532 N N . GLU A 1 212 ? -19.159 18.714 44.163 1.00 96.44 212 GLU A N 1
ATOM 1533 C CA . GLU A 1 212 ? -19.594 19.655 45.183 1.00 96.44 212 GLU A CA 1
ATOM 1534 C C . GLU A 1 212 ? -21.117 19.749 45.180 1.00 96.44 212 GLU A C 1
ATOM 1536 O O . GLU A 1 212 ? -21.733 20.067 44.164 1.00 96.44 212 GLU A O 1
ATOM 1541 N N . TRP A 1 213 ? -21.718 19.520 46.345 1.00 95.31 213 TRP A N 1
ATOM 1542 C CA . TRP A 1 213 ? -23.111 19.836 46.615 1.00 95.31 213 TRP A CA 1
ATOM 1543 C C . TRP A 1 213 ? -23.193 21.031 47.553 1.00 95.31 213 TRP A C 1
ATOM 1545 O O . TRP A 1 213 ? -22.762 20.970 48.706 1.00 95.31 213 TRP A O 1
ATOM 1555 N N . ASN A 1 214 ? -23.781 22.109 47.058 1.00 94.19 214 ASN A N 1
ATOM 1556 C CA . ASN A 1 214 ? -24.128 23.302 47.800 1.00 94.19 214 ASN A CA 1
ATOM 1557 C C . ASN A 1 214 ? -25.645 23.317 48.040 1.00 94.19 214 ASN A C 1
ATOM 1559 O O . ASN A 1 214 ? -26.432 23.146 47.108 1.00 94.19 214 ASN A O 1
ATOM 1563 N N . ALA A 1 215 ? -26.068 23.508 49.286 1.00 89.25 215 ALA A N 1
ATOM 1564 C CA . ALA A 1 215 ? -27.474 23.565 49.664 1.00 89.25 215 ALA A CA 1
ATOM 1565 C C . ALA A 1 215 ? -27.742 24.668 50.691 1.00 89.25 215 ALA A C 1
ATOM 1567 O O . ALA A 1 215 ? -26.844 25.114 51.415 1.00 89.25 215 ALA A O 1
ATOM 1568 N N . LEU A 1 216 ? -29.013 25.071 50.783 1.00 89.56 216 LEU A N 1
ATOM 1569 C CA . LEU A 1 216 ? -29.515 26.075 51.726 1.00 89.56 216 LEU A CA 1
ATOM 1570 C C . LEU A 1 216 ? -28.736 27.404 51.652 1.00 89.56 216 LEU A C 1
ATOM 1572 O O . LEU A 1 216 ? -28.347 27.971 52.672 1.00 89.56 216 LEU A O 1
ATOM 1576 N N . GLY A 1 217 ? -28.460 27.880 50.437 1.00 87.56 217 GLY A N 1
ATOM 1577 C CA . GLY A 1 217 ? -27.732 29.127 50.192 1.00 87.56 217 GLY A CA 1
ATOM 1578 C C . GLY A 1 217 ? -26.278 29.090 50.670 1.00 87.56 217 GLY A C 1
ATOM 1579 O O . GLY A 1 217 ? -25.758 30.110 51.116 1.00 87.56 217 GLY A O 1
ATOM 1580 N N . GLY A 1 218 ? -25.632 27.920 50.628 1.00 89.19 218 GLY A N 1
ATOM 1581 C CA . GLY A 1 218 ? -24.261 27.715 51.104 1.00 89.19 218 GLY A CA 1
ATOM 1582 C C . GLY A 1 218 ? -24.147 27.346 52.579 1.00 89.19 218 GLY A C 1
ATOM 1583 O O . GLY A 1 218 ? -23.034 27.152 53.067 1.00 89.19 218 GLY A O 1
ATOM 1584 N N . ALA A 1 219 ? -25.266 27.216 53.301 1.00 88.19 219 ALA A N 1
ATOM 1585 C CA . ALA A 1 219 ? -25.238 26.760 54.687 1.00 88.19 219 ALA A CA 1
ATOM 1586 C C . ALA A 1 219 ? -24.765 25.302 54.802 1.00 88.19 219 ALA A C 1
ATOM 1588 O O . ALA A 1 219 ? -24.204 24.929 55.831 1.00 88.19 219 ALA A O 1
ATOM 1589 N N . VAL A 1 220 ? -24.945 24.488 53.758 1.00 89.81 220 VAL A N 1
ATOM 1590 C CA . VAL A 1 220 ? -24.363 23.147 53.655 1.00 89.81 220 VAL A CA 1
ATOM 1591 C C . VAL A 1 220 ? -23.535 23.063 52.377 1.00 89.81 220 VAL A C 1
ATOM 1593 O O . VAL A 1 220 ? -24.015 23.385 51.293 1.00 89.81 220 VAL A O 1
ATOM 1596 N N . THR A 1 221 ? -22.287 22.621 52.505 1.00 93.62 221 THR A N 1
ATOM 1597 C CA . THR A 1 221 ? -21.414 22.313 51.369 1.00 93.62 221 THR A CA 1
ATOM 1598 C C . THR A 1 221 ? -20.784 20.955 51.615 1.00 93.62 221 THR A C 1
ATOM 1600 O O . THR A 1 221 ? -20.099 20.785 52.620 1.00 93.62 221 THR A O 1
ATOM 1603 N N . ILE A 1 222 ? -20.997 19.996 50.722 1.00 95.12 222 ILE A N 1
ATOM 1604 C CA . ILE A 1 222 ? -20.340 18.688 50.756 1.00 95.12 222 ILE A CA 1
ATOM 1605 C C . ILE A 1 222 ? -19.462 18.578 49.521 1.00 95.12 222 ILE A C 1
ATOM 1607 O O . ILE A 1 222 ? -19.912 18.860 48.417 1.00 95.12 222 ILE A O 1
ATOM 1611 N N . ARG A 1 223 ? -18.212 18.174 49.720 1.00 96.00 223 ARG A N 1
ATOM 1612 C CA . ARG A 1 223 ? -17.228 17.933 48.670 1.00 96.00 223 ARG A CA 1
ATOM 1613 C C . ARG A 1 223 ? -16.804 16.481 48.697 1.00 96.00 223 ARG A C 1
ATOM 1615 O O . ARG A 1 223 ? -16.465 15.967 49.764 1.00 96.00 223 ARG A O 1
ATOM 1622 N N . LEU A 1 224 ? -16.791 15.848 47.538 1.00 95.25 224 LEU A N 1
ATOM 1623 C CA . LEU A 1 224 ? -16.225 14.527 47.317 1.00 95.25 224 LEU A CA 1
ATOM 1624 C C . LEU A 1 224 ? -15.102 14.676 46.298 1.00 95.25 224 LEU A C 1
ATOM 1626 O O . LEU A 1 224 ? -15.363 14.998 45.150 1.00 95.25 224 LEU A O 1
ATOM 1630 N N . GLU A 1 225 ? -13.867 14.448 46.710 1.00 96.12 225 GLU A N 1
ATOM 1631 C CA . GLU A 1 225 ? -12.708 14.422 45.818 1.00 96.12 225 GLU A CA 1
ATOM 1632 C C . GLU A 1 225 ? -12.311 12.963 45.598 1.00 96.12 225 GLU A C 1
ATOM 1634 O O . GLU A 1 225 ? -12.298 12.188 46.552 1.00 96.12 225 GLU A O 1
ATOM 1639 N N . SER A 1 226 ? -11.992 12.578 44.366 1.00 95.50 226 SER A N 1
ATOM 1640 C CA . SER A 1 226 ? -11.431 11.265 44.050 1.00 95.50 226 SER A CA 1
ATOM 1641 C C . SER A 1 226 ? -10.074 11.438 43.385 1.00 95.50 226 SER A C 1
ATOM 1643 O O . SER A 1 226 ? -9.913 12.263 42.481 1.00 95.50 226 SER A O 1
ATOM 1645 N N . HIS A 1 227 ? -9.094 10.656 43.821 1.00 96.25 227 HIS A N 1
ATOM 1646 C CA . HIS A 1 227 ? -7.793 10.567 43.179 1.00 96.25 227 HIS A CA 1
ATOM 1647 C C . HIS A 1 227 ? -7.435 9.100 42.978 1.00 96.25 227 HIS A C 1
ATOM 1649 O O . HIS A 1 227 ? -7.150 8.385 43.938 1.00 96.25 227 HIS A O 1
ATOM 1655 N N . ASN A 1 228 ? -7.461 8.658 41.721 1.00 93.50 228 ASN A N 1
ATOM 1656 C CA . ASN A 1 228 ? -7.205 7.274 41.329 1.00 93.50 228 ASN A CA 1
ATOM 1657 C C . ASN A 1 228 ? -8.064 6.261 42.117 1.00 93.50 228 ASN A C 1
ATOM 1659 O O . ASN A 1 228 ? -7.560 5.280 42.661 1.00 93.50 228 ASN A O 1
ATOM 1663 N N . GLY A 1 229 ? -9.365 6.538 42.235 1.00 91.31 229 GLY A N 1
ATOM 1664 C CA . GLY A 1 229 ? -10.334 5.718 42.966 1.00 91.31 229 GLY A CA 1
ATOM 1665 C C . GLY A 1 229 ? -10.323 5.902 44.487 1.00 91.31 229 GLY A C 1
ATOM 1666 O O . GLY A 1 229 ? -11.225 5.406 45.158 1.00 91.31 229 GLY A O 1
ATOM 1667 N N . HIS A 1 230 ? -9.354 6.627 45.055 1.00 93.31 230 HIS A N 1
ATOM 1668 C CA . HIS A 1 230 ? -9.357 6.970 46.475 1.00 93.31 230 HIS A CA 1
ATOM 1669 C C . HIS A 1 230 ? -10.209 8.207 46.719 1.00 93.31 230 HIS A C 1
ATOM 1671 O O . HIS A 1 230 ? -9.876 9.300 46.259 1.00 93.31 230 HIS A O 1
ATOM 1677 N N . GLN A 1 231 ? -11.286 8.040 47.478 1.00 93.00 231 GLN A N 1
ATOM 1678 C CA . GLN A 1 231 ? -12.252 9.103 47.713 1.00 93.00 231 GLN A CA 1
ATOM 1679 C C . GLN A 1 231 ? -12.034 9.783 49.065 1.00 93.00 231 GLN A C 1
ATOM 1681 O O . GLN A 1 231 ? -11.843 9.125 50.090 1.00 93.00 231 GLN A O 1
ATOM 1686 N N . ARG A 1 232 ? -12.155 11.109 49.087 1.00 94.62 232 ARG A N 1
ATOM 1687 C CA . ARG A 1 232 ? -12.145 11.949 50.282 1.00 94.62 232 ARG A CA 1
ATOM 1688 C C . ARG A 1 232 ? -13.401 12.811 50.313 1.00 94.62 232 ARG A C 1
ATOM 1690 O O . ARG A 1 232 ? -13.568 13.714 49.500 1.00 94.62 232 ARG A O 1
ATOM 1697 N N . MET A 1 233 ? -14.265 12.568 51.295 1.00 94.12 233 MET A N 1
ATOM 1698 C CA . MET A 1 233 ? -15.455 13.386 51.530 1.00 94.12 233 MET A CA 1
ATOM 1699 C C . MET A 1 233 ? -15.185 14.405 52.636 1.00 94.12 233 MET A C 1
ATOM 1701 O O . MET A 1 233 ? -14.718 14.030 53.710 1.00 94.12 233 MET A O 1
ATOM 1705 N N . SER A 1 234 ? -15.492 15.677 52.401 1.00 95.12 234 SER A N 1
ATOM 1706 C CA . SER A 1 234 ? -15.349 16.778 53.361 1.00 95.12 234 SER A CA 1
ATOM 1707 C C . SER A 1 234 ? -16.462 17.813 53.176 1.00 95.12 234 SER A C 1
ATOM 1709 O O . SER A 1 234 ? -17.305 17.663 52.295 1.00 95.12 234 SER A O 1
ATOM 1711 N N . GLY A 1 235 ? -16.516 18.853 54.008 1.00 95.00 235 GLY A N 1
ATOM 1712 C CA . GLY A 1 235 ? -17.530 19.889 53.833 1.00 95.00 235 GLY A CA 1
ATOM 1713 C C . GLY A 1 235 ? -17.720 20.813 55.026 1.00 95.00 235 GLY A C 1
ATOM 1714 O O . GLY A 1 235 ? -16.888 20.873 55.930 1.00 95.00 235 GLY A O 1
ATOM 1715 N N . GLN A 1 236 ? -18.851 21.508 55.037 1.00 94.62 236 GLN A N 1
ATOM 1716 C CA . GLN A 1 236 ? -19.356 22.272 56.171 1.00 94.62 236 GLN A CA 1
ATOM 1717 C C . GLN A 1 236 ? -20.881 22.168 56.261 1.00 94.62 236 GLN A C 1
ATOM 1719 O O . GLN A 1 236 ? -21.566 22.035 55.247 1.00 94.62 236 GLN A O 1
ATOM 1724 N N . ALA A 1 237 ? -21.412 22.274 57.474 1.00 92.00 237 ALA A N 1
ATOM 1725 C CA . ALA A 1 237 ? -22.839 22.400 57.735 1.00 92.00 237 ALA A CA 1
ATOM 1726 C C . ALA A 1 237 ? -23.064 23.468 58.812 1.00 92.00 237 ALA A C 1
ATOM 1728 O O . ALA A 1 237 ? -22.496 23.394 59.900 1.00 92.00 237 ALA A O 1
ATOM 1729 N N . MET A 1 238 ? -23.879 24.478 58.507 1.00 91.25 238 MET A N 1
ATOM 1730 C CA . MET A 1 238 ? -24.194 25.613 59.383 1.00 91.25 238 MET A CA 1
ATOM 1731 C C . MET A 1 238 ? -22.938 26.307 59.950 1.00 91.25 238 MET A C 1
ATOM 1733 O O . MET A 1 238 ? -22.879 26.667 61.125 1.00 91.25 238 MET A O 1
ATOM 1737 N N . GLY A 1 239 ? -21.900 26.450 59.119 1.00 87.31 239 GLY A N 1
ATOM 1738 C CA . GLY A 1 239 ? -20.612 27.042 59.502 1.00 87.31 239 GLY A CA 1
ATOM 1739 C C . GLY A 1 239 ? -19.710 26.148 60.365 1.00 87.31 239 GLY A C 1
ATOM 1740 O O . GLY A 1 239 ? -18.630 26.588 60.755 1.00 87.31 239 GLY A O 1
ATOM 1741 N N . GLN A 1 240 ? -20.113 24.908 60.663 1.00 92.19 240 GLN A N 1
ATOM 1742 C CA . GLN A 1 240 ? -19.261 23.912 61.318 1.00 92.19 240 GLN A CA 1
ATOM 1743 C C . GLN A 1 240 ? -18.582 23.021 60.266 1.00 92.19 240 GLN A C 1
ATOM 1745 O O . GLN A 1 240 ? -19.272 22.510 59.380 1.00 92.19 240 GLN A O 1
ATOM 1750 N N . PRO A 1 241 ? -17.257 22.804 60.340 1.00 93.38 241 PRO A N 1
ATOM 1751 C CA . PRO A 1 241 ? -16.557 21.937 59.399 1.00 93.38 241 PRO A CA 1
ATOM 1752 C C . PRO A 1 241 ? -16.946 20.466 59.602 1.00 93.38 241 PRO A C 1
ATOM 1754 O O . PRO A 1 241 ? -17.019 19.981 60.731 1.00 93.38 241 PRO A O 1
ATOM 1757 N N . ILE A 1 242 ? -17.144 19.741 58.501 1.00 90.44 242 ILE A N 1
ATOM 1758 C CA . ILE A 1 242 ? -17.301 18.284 58.479 1.00 90.44 242 ILE A CA 1
ATOM 1759 C C . ILE A 1 242 ? -15.896 17.683 58.324 1.00 90.44 242 ILE A C 1
ATOM 1761 O O . ILE A 1 242 ? -15.247 17.940 57.303 1.00 90.44 242 ILE A O 1
ATOM 1765 N N . PRO A 1 243 ? -15.393 16.907 59.307 1.00 90.69 243 PRO A N 1
ATOM 1766 C CA . PRO A 1 243 ? -14.076 16.289 59.214 1.00 90.69 243 PRO A CA 1
ATOM 1767 C C . PRO A 1 243 ? -13.950 15.423 57.954 1.00 90.69 243 PRO A C 1
ATOM 1769 O O . PRO A 1 243 ? -14.903 14.717 57.613 1.00 90.69 243 PRO A O 1
ATOM 1772 N N . PRO A 1 244 ? -12.795 15.449 57.267 1.00 92.75 244 PRO A N 1
ATOM 1773 C CA . PRO A 1 244 ? -12.596 14.633 56.085 1.00 92.75 244 PRO A CA 1
ATOM 1774 C C . PRO A 1 244 ? -12.666 13.144 56.441 1.00 92.75 244 PRO A C 1
ATOM 1776 O O . PRO A 1 244 ? -12.102 12.709 57.446 1.00 92.75 244 PRO A O 1
ATOM 1779 N N . THR A 1 245 ? -13.335 12.366 55.597 1.00 91.50 245 THR A N 1
ATOM 1780 C CA . THR A 1 245 ? -13.349 10.901 55.670 1.00 91.50 245 THR A CA 1
ATOM 1781 C C . THR A 1 245 ? -12.795 10.333 54.378 1.00 91.50 245 THR A C 1
ATOM 1783 O O . THR A 1 245 ? -13.183 10.777 53.299 1.00 91.50 245 THR A O 1
ATOM 1786 N N . GLU A 1 246 ? -11.886 9.372 54.497 1.00 92.38 246 GLU A N 1
ATOM 1787 C CA . GLU A 1 246 ? -11.250 8.715 53.359 1.00 92.38 246 GLU A CA 1
ATOM 1788 C C . GLU A 1 246 ? -11.854 7.323 53.155 1.00 92.38 246 GLU A C 1
ATOM 1790 O O . GLU A 1 246 ? -12.156 6.612 54.119 1.00 92.38 246 GLU A O 1
ATOM 1795 N N . SER A 1 247 ? -12.043 6.945 51.895 1.00 89.25 247 SER A N 1
ATOM 1796 C CA . SER A 1 247 ? -12.362 5.588 51.468 1.00 89.25 247 SER A CA 1
ATOM 1797 C C . SER A 1 247 ? -11.235 5.081 50.581 1.00 89.25 247 SER A C 1
ATOM 1799 O O . SER A 1 247 ? -10.860 5.725 49.602 1.00 89.25 247 SER A O 1
ATOM 1801 N N . THR A 1 248 ? -10.697 3.915 50.926 1.00 87.88 248 THR A N 1
ATOM 1802 C CA . THR A 1 248 ? -9.659 3.240 50.141 1.00 87.88 248 THR A CA 1
ATOM 1803 C C . THR A 1 248 ? -10.216 2.164 49.213 1.00 87.88 248 THR A C 1
ATOM 1805 O O . THR A 1 248 ? -9.447 1.574 48.460 1.00 87.88 248 THR A O 1
ATOM 1808 N N . ALA A 1 249 ? -11.520 1.884 49.272 1.00 88.06 249 ALA A N 1
ATOM 1809 C CA . ALA A 1 249 ? -12.155 0.909 48.397 1.00 88.06 249 ALA A CA 1
ATOM 1810 C C . ALA A 1 249 ? -12.299 1.499 46.991 1.00 88.06 249 ALA A C 1
ATOM 1812 O O . ALA A 1 249 ? -12.996 2.497 46.813 1.00 88.06 249 ALA A O 1
ATOM 1813 N N . ILE A 1 250 ? -11.639 0.873 46.017 1.00 89.06 250 ILE A N 1
ATOM 1814 C CA . ILE A 1 250 ? -11.799 1.207 44.603 1.00 89.06 250 ILE A CA 1
ATOM 1815 C C . ILE A 1 250 ? -13.133 0.625 44.144 1.00 89.06 250 ILE A C 1
ATOM 1817 O O . ILE A 1 250 ? -13.436 -0.538 44.412 1.00 89.06 250 ILE A O 1
ATOM 1821 N N . TYR A 1 251 ? -13.932 1.450 43.479 1.00 88.19 251 TYR A N 1
ATOM 1822 C CA . TYR A 1 251 ? -15.183 1.025 42.872 1.00 88.19 251 TYR A CA 1
ATOM 1823 C C . TYR A 1 251 ? -14.921 -0.046 41.799 1.00 88.19 251 TYR A C 1
ATOM 1825 O O . TYR A 1 251 ? -14.052 0.129 40.938 1.00 88.19 251 TYR A O 1
ATOM 1833 N N . GLU A 1 252 ? -15.663 -1.153 41.862 1.00 92.69 252 GLU A N 1
ATOM 1834 C CA . GLU A 1 252 ? -15.701 -2.136 40.779 1.00 92.69 252 GLU A CA 1
ATOM 1835 C C . GLU A 1 252 ? -16.878 -1.826 39.853 1.00 92.69 252 GLU A C 1
ATOM 1837 O O . GLU A 1 252 ? -18.007 -1.650 40.317 1.00 92.69 252 GLU A O 1
ATOM 1842 N N . HIS A 1 253 ? -16.605 -1.767 38.551 1.00 94.12 253 HIS A N 1
ATOM 1843 C CA . HIS A 1 253 ? -17.621 -1.641 37.517 1.00 94.12 253 HIS A CA 1
ATOM 1844 C C . HIS A 1 253 ? -17.911 -3.028 36.933 1.00 94.12 253 HIS A C 1
ATOM 1846 O O . HIS A 1 253 ? -16.988 -3.802 36.658 1.00 94.12 253 HIS A O 1
ATOM 1852 N N . GLY A 1 254 ? -19.196 -3.348 36.791 1.00 94.44 254 GLY A N 1
ATOM 1853 C CA . GLY A 1 254 ? -19.657 -4.652 36.330 1.00 94.44 254 GLY A CA 1
ATOM 1854 C C . GLY A 1 254 ? -20.166 -4.597 34.894 1.00 94.44 254 GLY A C 1
ATOM 1855 O O . GLY A 1 254 ? -21.014 -3.768 34.581 1.00 94.44 254 GLY A O 1
ATOM 1856 N N . ILE A 1 255 ? -19.690 -5.504 34.044 1.00 95.44 255 ILE A N 1
ATOM 1857 C CA . ILE A 1 255 ? -20.198 -5.721 32.687 1.00 95.44 255 ILE A CA 1
ATOM 1858 C C . ILE A 1 255 ? -21.003 -7.013 32.700 1.00 95.44 255 ILE A C 1
ATOM 1860 O O . ILE A 1 255 ? -20.440 -8.092 32.893 1.00 95.44 255 ILE A O 1
ATOM 1864 N N . TYR A 1 256 ? -22.313 -6.897 32.485 1.00 94.56 256 TYR A N 1
ATOM 1865 C CA . TYR A 1 256 ? -23.240 -8.027 32.499 1.00 94.56 256 TYR A CA 1
ATOM 1866 C C . TYR A 1 256 ? -24.027 -8.082 31.195 1.00 94.56 256 TYR A C 1
ATOM 1868 O O . TYR A 1 256 ? -24.768 -7.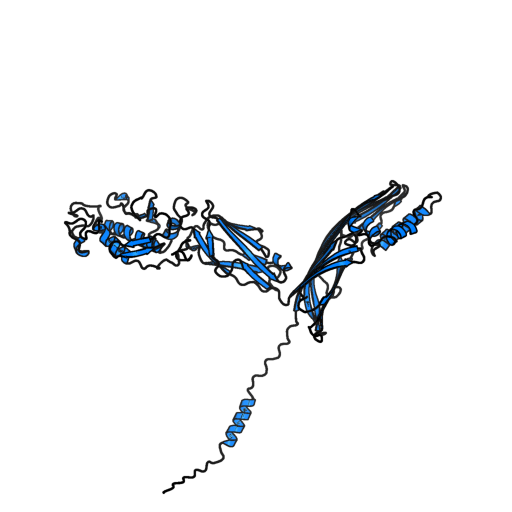154 30.866 1.00 94.56 256 TYR A O 1
ATOM 1876 N N . TYR A 1 257 ? -23.890 -9.182 30.463 1.00 95.00 257 TYR A N 1
ATOM 1877 C CA . TYR A 1 257 ? -24.576 -9.382 29.194 1.00 95.00 257 TYR A CA 1
ATOM 1878 C C . TYR A 1 257 ? -24.896 -10.861 28.975 1.00 95.00 257 TYR A C 1
ATOM 1880 O O . TYR A 1 257 ? -24.056 -11.727 29.203 1.00 95.00 257 TYR A O 1
ATOM 1888 N N . THR A 1 258 ? -26.113 -11.156 28.519 1.00 95.44 258 THR A N 1
ATOM 1889 C CA . THR A 1 258 ? -26.514 -12.511 28.130 1.00 95.44 258 THR A CA 1
ATOM 1890 C C . THR A 1 258 ? -27.261 -12.450 26.809 1.00 95.44 258 THR A C 1
ATOM 1892 O O . THR A 1 258 ? -28.229 -11.700 26.678 1.00 95.44 258 THR A O 1
ATOM 1895 N N . ARG A 1 259 ? -26.865 -13.286 25.849 1.00 94.88 259 ARG A N 1
ATOM 1896 C CA . ARG A 1 259 ? -27.486 -13.379 24.526 1.00 94.88 259 ARG A CA 1
ATOM 1897 C C . ARG A 1 259 ? -27.823 -14.819 24.198 1.00 94.88 259 ARG A C 1
ATOM 1899 O O . ARG A 1 259 ? -26.952 -15.677 24.231 1.00 94.88 259 ARG A O 1
ATOM 1906 N N . LYS A 1 260 ? -29.074 -15.061 23.800 1.00 96.25 260 LYS A N 1
ATOM 1907 C CA . LYS A 1 260 ? -29.500 -16.322 23.178 1.00 96.25 260 LYS A CA 1
ATOM 1908 C C . LYS A 1 260 ? -29.745 -16.107 21.693 1.00 96.25 260 LYS A C 1
ATOM 1910 O O . LYS A 1 260 ? -30.433 -15.151 21.324 1.00 96.25 260 LYS A O 1
ATOM 1915 N N . GLY A 1 261 ? -29.214 -16.998 20.867 1.00 95.19 261 GLY A N 1
ATOM 1916 C CA . GLY A 1 261 ? -29.293 -16.893 19.413 1.00 95.19 261 GLY A CA 1
ATOM 1917 C C . GLY A 1 261 ? -28.965 -18.201 18.707 1.00 95.19 261 GLY A C 1
ATOM 1918 O O . GLY A 1 261 ? -29.079 -19.283 19.275 1.00 95.19 261 GLY A O 1
ATOM 1919 N N . THR A 1 262 ? -28.566 -18.088 17.452 1.00 94.50 262 THR A N 1
ATOM 1920 C CA . THR A 1 262 ? -28.101 -19.155 16.563 1.00 94.50 262 THR A CA 1
ATOM 1921 C C . THR A 1 262 ? -26.637 -18.917 16.196 1.00 94.50 262 THR A C 1
ATOM 1923 O O . THR A 1 262 ? -26.075 -17.881 16.533 1.00 94.50 262 THR A O 1
ATOM 1926 N N . LEU A 1 263 ? -26.007 -19.824 15.446 1.00 88.69 263 LEU A N 1
ATOM 1927 C CA . LEU A 1 263 ? -24.637 -19.612 14.946 1.00 88.69 263 LEU A CA 1
ATOM 1928 C C . LEU A 1 263 ? -24.471 -18.334 14.102 1.00 88.69 263 LEU A C 1
ATOM 1930 O O . LEU A 1 263 ? -23.377 -17.782 14.043 1.00 88.69 263 LEU A O 1
ATOM 1934 N N . ALA A 1 264 ? -25.543 -17.832 13.480 1.00 89.00 264 ALA A N 1
ATOM 1935 C CA . ALA A 1 264 ? -25.504 -16.561 12.757 1.00 89.00 264 ALA A CA 1
ATOM 1936 C C . ALA A 1 264 ? -25.352 -15.342 13.690 1.00 89.00 264 ALA A C 1
ATOM 1938 O O . ALA A 1 264 ? -24.952 -14.276 13.230 1.00 89.00 264 ALA A O 1
ATOM 1939 N N . ASP A 1 265 ? -25.641 -15.509 14.985 1.00 92.25 265 ASP A N 1
ATOM 1940 C CA . ASP A 1 265 ? -25.569 -14.483 16.029 1.00 92.25 265 ASP A CA 1
ATOM 1941 C C . ASP A 1 265 ? -24.208 -14.456 16.754 1.00 92.25 265 ASP A C 1
ATOM 1943 O O . ASP A 1 265 ? -24.076 -13.793 17.781 1.00 92.25 265 ASP A O 1
ATOM 1947 N N . LEU A 1 266 ? -23.174 -15.149 16.250 1.00 92.06 266 LEU A N 1
ATOM 1948 C CA . LEU A 1 266 ? -21.803 -15.039 16.786 1.00 92.06 266 LEU A CA 1
ATOM 1949 C C . LEU A 1 266 ? -21.195 -13.642 16.590 1.00 92.06 266 LEU A C 1
ATOM 1951 O O . LEU A 1 266 ? -20.203 -13.302 17.227 1.00 92.06 266 LEU A O 1
ATOM 1955 N N . ARG A 1 267 ? -21.819 -12.817 15.750 1.00 94.12 267 ARG A N 1
ATOM 1956 C CA . ARG A 1 267 ? -21.539 -11.391 15.618 1.00 94.12 267 ARG A CA 1
ATOM 1957 C C . ARG A 1 267 ? -22.837 -10.602 15.671 1.00 94.12 267 ARG A C 1
ATOM 1959 O O . ARG A 1 267 ? -23.842 -11.032 15.100 1.00 94.12 267 ARG A O 1
ATOM 1966 N N . GLY A 1 268 ? -22.820 -9.443 16.306 1.00 93.38 268 GLY A N 1
ATOM 1967 C CA . GLY A 1 268 ? -24.004 -8.602 16.387 1.00 93.38 268 GLY A CA 1
ATOM 1968 C C . GLY A 1 268 ? -23.807 -7.376 17.255 1.00 93.38 268 GLY A C 1
ATOM 1969 O O . GLY A 1 268 ? -22.749 -7.159 17.841 1.00 93.38 268 GLY A O 1
ATOM 1970 N N . SER A 1 269 ? -24.859 -6.571 17.325 1.00 95.31 269 SER A N 1
ATOM 1971 C CA . SER A 1 269 ? -24.952 -5.492 18.291 1.00 95.31 269 SER A CA 1
ATOM 1972 C C . SER A 1 269 ? -26.376 -5.340 18.805 1.00 95.31 269 SER A C 1
ATOM 1974 O O . SER A 1 269 ? -27.349 -5.620 18.100 1.00 95.31 269 SER A O 1
ATOM 1976 N N . GLU A 1 270 ? -26.497 -4.923 20.058 1.00 95.06 270 GLU A N 1
ATOM 1977 C CA . GLU A 1 270 ? -27.761 -4.712 20.750 1.00 95.06 270 GLU A CA 1
ATOM 1978 C C . GLU A 1 270 ? -27.691 -3.449 21.606 1.00 95.06 270 GLU A C 1
ATOM 1980 O O . GLU A 1 270 ? -26.641 -3.080 22.133 1.00 95.06 270 GLU A O 1
ATOM 1985 N N . THR A 1 271 ? -28.842 -2.798 21.768 1.00 93.69 271 THR A N 1
ATOM 1986 C CA . THR A 1 271 ? -28.988 -1.619 22.623 1.00 93.69 271 THR A CA 1
ATOM 1987 C C . THR A 1 271 ? -30.187 -1.802 23.540 1.00 93.69 271 THR A C 1
ATOM 1989 O O . THR A 1 271 ? -31.274 -2.152 23.076 1.00 93.69 271 THR A O 1
ATOM 1992 N N . TRP A 1 272 ? -30.038 -1.505 24.827 1.00 90.69 272 TRP A N 1
ATOM 1993 C CA . TRP A 1 272 ? -31.143 -1.491 25.789 1.00 90.69 272 TRP A CA 1
ATOM 1994 C C . TRP A 1 272 ? -30.964 -0.381 26.831 1.00 90.69 272 TRP A C 1
ATOM 1996 O O . TRP A 1 272 ? -29.977 0.346 26.812 1.00 90.69 272 TRP A O 1
ATOM 2006 N N . ARG A 1 273 ? -31.937 -0.207 27.732 1.00 84.12 273 ARG A N 1
ATOM 2007 C CA . ARG A 1 273 ? -31.781 0.631 28.932 1.00 84.12 273 ARG A CA 1
ATOM 2008 C C . ARG A 1 273 ? -31.659 -0.259 30.158 1.00 84.12 273 ARG A C 1
ATOM 2010 O O . ARG A 1 273 ? -32.480 -1.161 30.334 1.00 84.12 273 ARG A O 1
ATOM 2017 N N . ASN A 1 274 ? -30.646 -0.028 30.986 1.00 82.38 274 ASN A N 1
ATOM 2018 C CA . ASN A 1 274 ? -30.470 -0.770 32.231 1.00 82.38 274 ASN A CA 1
ATOM 2019 C C . ASN A 1 274 ? -31.351 -0.192 33.362 1.00 82.38 274 ASN A C 1
ATOM 2021 O O . ASN A 1 274 ? -32.061 0.799 33.192 1.00 82.38 274 ASN A O 1
ATOM 2025 N N . LEU A 1 275 ? -31.313 -0.826 34.538 1.00 78.62 275 LEU A N 1
ATOM 2026 C CA . LEU A 1 275 ? -32.087 -0.394 35.714 1.00 78.62 275 LEU A CA 1
ATOM 2027 C C . LEU A 1 275 ? -31.639 0.962 36.287 1.00 78.62 275 LEU A C 1
ATOM 2029 O O . LEU A 1 275 ? -32.341 1.525 37.122 1.00 78.62 275 LEU A O 1
ATOM 2033 N N . LEU A 1 276 ? -30.484 1.468 35.852 1.00 79.44 276 LEU A N 1
ATOM 2034 C CA . LEU A 1 276 ? -29.907 2.751 36.248 1.00 79.44 276 LEU A CA 1
ATOM 2035 C C . LEU A 1 276 ? -30.204 3.859 35.219 1.00 79.44 276 LEU A C 1
ATOM 2037 O O . LEU A 1 276 ? -29.564 4.907 35.245 1.00 79.44 276 LEU A O 1
ATOM 2041 N N . ASP A 1 277 ? -31.147 3.618 34.299 1.00 80.75 277 ASP A N 1
ATOM 2042 C CA . ASP A 1 277 ? -31.505 4.516 33.190 1.00 80.75 277 ASP A CA 1
ATOM 2043 C C . ASP A 1 277 ? -30.301 4.926 32.318 1.00 80.75 277 ASP A C 1
ATOM 2045 O O . ASP A 1 277 ? -30.278 5.997 31.713 1.00 80.75 277 ASP A O 1
ATOM 2049 N N . ALA A 1 278 ? -29.283 4.063 32.235 1.00 86.12 278 ALA A N 1
ATOM 2050 C CA . ALA A 1 278 ? -28.237 4.186 31.233 1.00 86.12 278 ALA A CA 1
ATOM 2051 C C . ALA A 1 278 ? -28.642 3.406 29.979 1.00 86.12 278 ALA A C 1
ATOM 2053 O O . ALA A 1 278 ? -29.090 2.256 30.050 1.00 86.12 278 ALA A O 1
ATOM 2054 N N . GLN A 1 279 ? -28.477 4.035 28.821 1.00 91.94 279 GLN A N 1
ATOM 2055 C CA . GLN A 1 279 ? -28.516 3.365 27.535 1.00 91.94 279 GLN A CA 1
ATOM 2056 C C . GLN A 1 279 ? -27.240 2.538 27.385 1.00 91.94 279 GLN A C 1
ATOM 2058 O O . GLN A 1 279 ? -26.145 3.089 27.327 1.00 91.94 279 GLN A O 1
ATOM 2063 N N . VAL A 1 280 ? -27.396 1.223 27.325 1.00 93.38 280 VAL A N 1
ATOM 2064 C CA . VAL A 1 280 ? -26.311 0.270 27.121 1.00 93.38 280 VAL A CA 1
ATOM 2065 C C . VAL A 1 280 ? -26.292 -0.137 25.656 1.00 93.38 280 VAL A C 1
ATOM 2067 O O . VAL A 1 280 ? -27.333 -0.486 25.103 1.00 93.38 280 VAL A O 1
ATOM 2070 N N . PHE A 1 281 ? -25.120 -0.087 25.040 1.00 96.19 281 PHE A N 1
ATOM 2071 C CA . PHE A 1 281 ? -24.823 -0.602 23.712 1.00 96.19 281 PHE A CA 1
ATOM 2072 C C . PHE A 1 281 ? -23.762 -1.689 23.841 1.00 96.19 281 PHE A C 1
ATOM 2074 O O . PHE A 1 281 ? -22.711 -1.455 24.439 1.00 96.19 281 PHE A O 1
ATOM 2081 N N . VAL A 1 282 ? -24.030 -2.859 23.271 1.00 95.94 282 VAL A N 1
ATOM 2082 C CA . VAL A 1 282 ? -23.068 -3.956 23.197 1.00 95.94 282 VAL A CA 1
ATOM 2083 C 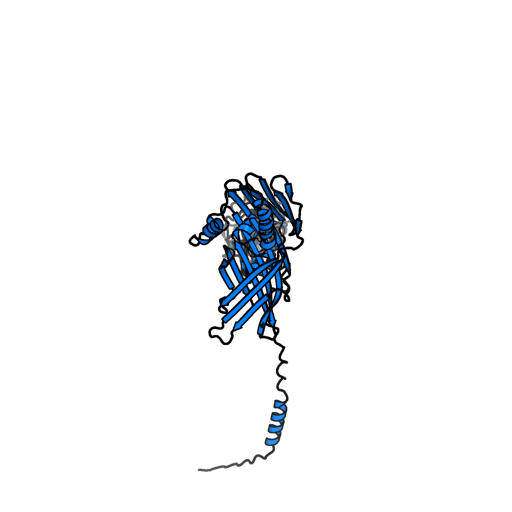C . VAL A 1 282 ? -22.895 -4.378 21.759 1.00 95.94 282 VAL A C 1
ATOM 2085 O O . VAL A 1 282 ? -23.871 -4.621 21.060 1.00 95.94 282 VAL A O 1
ATOM 2088 N N . GLU A 1 283 ? -21.649 -4.497 21.335 1.00 95.81 283 GLU A N 1
ATOM 2089 C CA . GLU A 1 283 ? -21.244 -5.083 20.065 1.00 95.81 283 GLU A CA 1
ATOM 2090 C C . GLU A 1 283 ? -20.318 -6.256 20.368 1.00 95.81 283 GLU A C 1
ATOM 2092 O O . GLU A 1 283 ? -19.423 -6.137 21.204 1.00 95.81 283 GLU A O 1
ATOM 2097 N N . TRP A 1 284 ? -20.541 -7.395 19.723 1.00 95.50 284 TRP A N 1
ATOM 2098 C CA . TRP A 1 284 ? -19.727 -8.587 19.924 1.00 95.50 284 TRP A CA 1
ATOM 2099 C C . TRP A 1 284 ? -19.403 -9.264 18.600 1.00 95.50 284 TRP A C 1
ATOM 2101 O O . TRP A 1 284 ? -20.178 -9.213 17.642 1.00 95.50 284 TRP A O 1
ATOM 2111 N N . GLU A 1 285 ? -18.260 -9.932 18.572 1.00 95.12 285 GLU A N 1
ATOM 2112 C CA . GLU A 1 285 ? -17.816 -10.770 17.467 1.00 95.12 285 GLU A CA 1
ATOM 2113 C C . GLU A 1 285 ? -17.007 -11.936 18.034 1.00 95.12 285 GLU A C 1
ATOM 2115 O O . GLU A 1 285 ? -16.038 -11.723 18.759 1.00 95.12 285 GLU A O 1
ATOM 2120 N N . LEU A 1 286 ? -17.430 -13.163 17.734 1.00 93.50 286 LEU A N 1
ATOM 2121 C CA . LEU A 1 286 ? -16.744 -14.398 18.092 1.00 93.50 286 LEU A CA 1
ATOM 2122 C C . LEU A 1 286 ? -16.373 -15.147 16.816 1.00 93.50 286 LEU A C 1
ATOM 2124 O O . LEU A 1 286 ? -17.226 -15.388 15.959 1.00 93.50 286 LEU A O 1
ATOM 2128 N N . VAL A 1 287 ? -15.111 -15.546 16.719 1.00 92.06 287 VAL A N 1
ATOM 2129 C CA . VAL A 1 287 ? -14.545 -16.263 15.574 1.00 92.06 287 VAL A CA 1
ATOM 2130 C C . VAL A 1 287 ? -13.752 -17.467 16.059 1.00 92.06 287 VAL A C 1
ATOM 2132 O O . VAL A 1 287 ? -13.183 -17.450 17.147 1.00 92.06 287 VAL A O 1
ATOM 2135 N N . ASP A 1 288 ? -13.727 -18.531 15.271 1.00 88.38 288 ASP A N 1
ATOM 2136 C CA . ASP A 1 288 ? -12.948 -19.740 15.554 1.00 88.38 288 ASP A CA 1
ATOM 2137 C C . ASP A 1 288 ? -11.449 -19.541 15.284 1.00 88.38 288 ASP A C 1
ATOM 2139 O O . ASP A 1 288 ? -10.609 -20.154 15.938 1.00 88.38 288 ASP A O 1
ATOM 2143 N N . ALA A 1 289 ? -11.106 -18.633 14.371 1.00 84.88 289 ALA A N 1
ATOM 2144 C CA . ALA A 1 289 ? -9.743 -18.198 14.121 1.00 84.88 289 ALA A CA 1
ATOM 2145 C C . ALA A 1 289 ? -9.695 -16.698 13.835 1.00 84.88 289 ALA A C 1
ATOM 2147 O O . ALA A 1 289 ? -10.560 -16.144 13.157 1.00 84.88 289 ALA A O 1
ATOM 2148 N N . CYS A 1 290 ? -8.642 -16.049 14.319 1.00 87.50 290 CYS A N 1
ATOM 2149 C CA . CYS A 1 290 ? -8.323 -14.712 13.861 1.00 87.50 290 CYS A CA 1
ATOM 2150 C C . CYS A 1 290 ? -7.613 -14.764 12.514 1.00 87.50 290 CYS A C 1
ATOM 2152 O O . CYS A 1 290 ? -6.671 -15.539 12.345 1.00 87.50 290 CYS A O 1
ATOM 2154 N N . SER A 1 291 ? -8.023 -13.911 11.581 1.00 92.94 291 SER A N 1
ATOM 2155 C CA . SER A 1 291 ? -7.384 -13.797 10.273 1.00 92.94 291 SER A CA 1
ATOM 2156 C C . SER A 1 291 ? -7.526 -12.393 9.690 1.00 92.94 291 SER A C 1
ATOM 2158 O O . SER A 1 291 ? -8.418 -11.624 10.060 1.00 92.94 291 SER A O 1
ATOM 2160 N N . ALA A 1 292 ? -6.644 -12.071 8.749 1.00 95.31 292 ALA A N 1
ATOM 2161 C CA . ALA A 1 292 ? -6.775 -10.908 7.884 1.00 95.31 292 ALA A CA 1
ATOM 2162 C C . ALA A 1 292 ? -6.664 -11.322 6.415 1.00 95.31 292 ALA A C 1
ATOM 2164 O O . ALA A 1 292 ? -5.997 -12.302 6.073 1.00 95.31 292 ALA A O 1
ATOM 2165 N N . TRP A 1 293 ? -7.287 -10.550 5.530 1.00 95.19 293 TRP A N 1
ATOM 2166 C CA . TRP A 1 293 ? -7.123 -10.678 4.087 1.00 95.19 293 TRP A CA 1
ATOM 2167 C C . TRP A 1 293 ? -6.900 -9.309 3.456 1.00 95.19 293 TRP A C 1
ATOM 2169 O O . TRP A 1 293 ? -7.637 -8.363 3.723 1.00 95.19 293 TRP A O 1
ATOM 2179 N N . LEU A 1 294 ? -5.876 -9.211 2.602 1.00 97.12 294 LEU A N 1
ATOM 2180 C CA . LEU A 1 294 ? -5.587 -7.979 1.866 1.00 97.12 294 LEU A CA 1
ATOM 2181 C C . LEU A 1 294 ? -6.568 -7.863 0.702 1.00 97.12 294 LEU A C 1
ATOM 2183 O O . LEU A 1 294 ? -6.592 -8.745 -0.168 1.00 97.12 294 LEU A O 1
ATOM 2187 N N . GLU A 1 295 ? -7.366 -6.802 0.718 1.00 96.81 295 GLU A N 1
ATOM 2188 C CA . GLU A 1 295 ? -8.314 -6.439 -0.335 1.00 96.81 295 GLU A CA 1
ATOM 2189 C C . GLU A 1 295 ? -7.608 -5.612 -1.405 1.00 96.81 295 GLU A C 1
ATOM 2191 O O . GLU A 1 295 ? -7.663 -5.971 -2.582 1.00 96.81 295 GLU A O 1
ATOM 2196 N N . THR A 1 296 ? -6.858 -4.598 -0.966 1.00 96.81 296 THR A N 1
ATOM 2197 C CA . THR A 1 296 ? -6.046 -3.729 -1.819 1.00 96.81 296 THR A CA 1
ATOM 2198 C C . THR A 1 296 ? -4.653 -3.567 -1.194 1.00 96.81 296 THR A C 1
ATOM 2200 O O . THR A 1 296 ? -4.556 -3.313 0.006 1.00 96.81 296 THR A O 1
ATOM 2203 N N . PRO A 1 297 ? -3.558 -3.717 -1.954 1.00 97.06 297 PRO A N 1
ATOM 2204 C CA . PRO A 1 297 ? -3.536 -4.178 -3.338 1.00 97.06 297 PRO A CA 1
ATOM 2205 C C . PRO A 1 297 ? -3.943 -5.655 -3.468 1.00 97.06 297 PRO A C 1
ATOM 2207 O O . PRO A 1 297 ? -3.618 -6.495 -2.620 1.00 97.06 297 PRO A O 1
ATOM 2210 N N . ALA A 1 298 ? -4.623 -5.993 -4.559 1.00 96.50 298 ALA A N 1
ATOM 2211 C CA . ALA A 1 298 ? -4.846 -7.368 -4.967 1.00 96.50 298 ALA A CA 1
ATOM 2212 C C . ALA A 1 298 ? -3.575 -7.971 -5.595 1.00 96.50 298 ALA A C 1
ATOM 2214 O O . ALA A 1 298 ? -2.562 -7.315 -5.849 1.00 96.50 298 ALA A O 1
ATOM 2215 N N . GLN A 1 299 ? -3.603 -9.287 -5.811 1.00 96.75 299 GLN A N 1
ATOM 2216 C CA . GLN A 1 299 ? -2.480 -9.985 -6.430 1.00 96.75 299 GLN A CA 1
ATOM 2217 C C . GLN A 1 299 ? -2.302 -9.529 -7.887 1.00 96.75 299 GLN A C 1
ATOM 2219 O O . GLN A 1 299 ? -3.175 -9.769 -8.717 1.00 96.75 299 GLN A O 1
ATOM 2224 N N . ASN A 1 300 ? -1.107 -9.026 -8.196 1.00 95.94 300 ASN A N 1
ATOM 2225 C CA . ASN A 1 300 ? -0.680 -8.460 -9.477 1.00 95.94 300 ASN A CA 1
ATOM 2226 C C . ASN A 1 300 ? -1.334 -7.120 -9.838 1.00 95.94 300 ASN A C 1
ATOM 2228 O O . ASN A 1 300 ? -1.413 -6.812 -11.024 1.00 95.94 300 ASN A O 1
ATOM 2232 N N . ASP A 1 301 ? -1.775 -6.333 -8.855 1.00 97.19 301 ASP A N 1
ATOM 2233 C CA . ASP A 1 301 ? -2.188 -4.954 -9.126 1.00 97.19 301 ASP A CA 1
ATOM 2234 C C . ASP A 1 301 ? -1.039 -4.133 -9.718 1.00 97.19 301 ASP A C 1
ATOM 2236 O O . ASP A 1 301 ? 0.140 -4.345 -9.412 1.00 97.19 301 ASP A O 1
ATOM 2240 N N . GLU A 1 302 ? -1.409 -3.189 -10.574 1.00 97.62 302 GLU A N 1
ATOM 2241 C CA . GLU A 1 302 ? -0.507 -2.344 -11.344 1.00 97.62 302 GLU A CA 1
ATOM 2242 C C . GLU A 1 302 ? -0.704 -0.887 -10.936 1.00 97.62 302 GLU A C 1
ATOM 2244 O O . GLU A 1 302 ? -1.834 -0.407 -10.828 1.00 97.62 302 GLU A O 1
ATOM 2249 N N . PHE A 1 303 ? 0.401 -0.185 -10.703 1.00 97.75 303 PHE A N 1
ATOM 2250 C CA . PHE A 1 303 ? 0.388 1.198 -10.252 1.00 97.75 303 PHE A CA 1
ATOM 2251 C C . PHE A 1 303 ? 1.397 2.029 -11.037 1.00 97.75 303 PHE A C 1
ATOM 2253 O O . PHE A 1 303 ? 2.571 1.668 -11.114 1.00 97.75 303 PHE A O 1
ATOM 2260 N N . THR A 1 304 ? 0.957 3.171 -11.556 1.00 97.94 304 THR A N 1
ATOM 2261 C CA . THR A 1 304 ? 1.787 4.066 -12.371 1.00 97.94 304 THR A CA 1
ATOM 2262 C C . THR A 1 304 ? 2.036 5.372 -11.626 1.00 97.94 304 THR A C 1
ATOM 2264 O O . THR A 1 304 ? 1.105 5.988 -11.100 1.00 97.94 304 THR A O 1
ATOM 2267 N N . TYR A 1 305 ? 3.298 5.802 -11.568 1.00 98.31 305 TYR A N 1
ATOM 2268 C CA . TYR A 1 305 ? 3.650 7.140 -11.091 1.00 98.31 305 TYR A CA 1
ATOM 2269 C C . TYR A 1 305 ? 2.992 8.203 -11.977 1.00 98.31 305 TYR A C 1
ATOM 2271 O O . TYR A 1 305 ? 3.069 8.136 -13.201 1.00 98.31 305 TYR A O 1
ATOM 2279 N N . LYS A 1 306 ? 2.364 9.201 -11.356 1.00 96.75 306 LYS A N 1
ATOM 2280 C CA . LYS A 1 306 ? 1.669 10.285 -12.054 1.00 96.75 306 LYS A CA 1
ATOM 2281 C C . LYS A 1 306 ? 2.661 11.166 -12.817 1.00 96.75 306 LYS A C 1
ATOM 2283 O O . LYS A 1 306 ? 3.751 11.447 -12.316 1.00 96.75 306 LYS A O 1
ATOM 2288 N N . ASP A 1 307 ? 2.232 11.690 -13.964 1.00 95.19 307 ASP A N 1
ATOM 2289 C CA . ASP A 1 307 ? 2.883 12.813 -14.653 1.00 95.19 307 ASP A CA 1
ATOM 2290 C C . ASP A 1 307 ? 2.614 14.134 -13.906 1.00 95.19 307 ASP A C 1
ATOM 2292 O O . ASP A 1 307 ? 1.857 15.011 -14.324 1.00 95.19 307 ASP A O 1
ATOM 2296 N N . ASP A 1 308 ? 3.172 14.243 -12.702 1.00 95.38 308 ASP A N 1
ATOM 2297 C CA . ASP A 1 308 ? 3.284 15.502 -11.983 1.00 95.38 308 ASP A CA 1
ATOM 2298 C C . ASP A 1 308 ? 4.754 15.845 -11.726 1.00 95.38 308 ASP A C 1
ATOM 2300 O O . ASP A 1 308 ? 5.647 14.997 -11.770 1.00 95.38 308 ASP A O 1
ATOM 2304 N N . ALA A 1 309 ? 5.018 17.121 -11.435 1.00 92.62 309 ALA A N 1
ATOM 2305 C CA . ALA A 1 309 ? 6.380 17.618 -11.232 1.00 92.62 309 ALA A CA 1
ATOM 2306 C C . ALA A 1 309 ? 7.116 16.949 -10.056 1.00 92.62 309 ALA A C 1
ATOM 2308 O O . ALA A 1 309 ? 8.334 17.069 -9.949 1.00 92.62 309 ALA A O 1
ATOM 2309 N N . ALA A 1 310 ? 6.385 16.304 -9.144 1.00 93.00 310 ALA A N 1
ATOM 2310 C CA . ALA A 1 310 ? 6.956 15.622 -7.992 1.00 93.00 310 ALA A CA 1
ATOM 2311 C C . ALA A 1 310 ? 7.176 14.123 -8.237 1.00 93.00 310 ALA A C 1
ATOM 2313 O O . ALA A 1 310 ? 7.869 13.502 -7.434 1.00 93.00 310 ALA A O 1
ATOM 2314 N N . GLY A 1 311 ? 6.599 13.545 -9.293 1.00 95.81 311 GLY A N 1
ATOM 2315 C CA . GLY A 1 311 ? 6.593 12.112 -9.528 1.00 95.81 311 GLY A CA 1
ATOM 2316 C C . GLY A 1 311 ? 5.924 11.369 -8.380 1.00 95.81 311 GLY A C 1
ATOM 2317 O O . GLY A 1 311 ? 6.613 10.733 -7.579 1.00 95.81 311 GLY A O 1
ATOM 2318 N N . THR A 1 312 ? 4.603 11.501 -8.244 1.00 97.88 312 THR A N 1
ATOM 2319 C CA . THR A 1 312 ? 3.866 10.886 -7.129 1.00 97.88 312 THR A CA 1
ATOM 2320 C C . THR A 1 312 ? 3.224 9.552 -7.490 1.00 97.88 312 THR A C 1
ATOM 2322 O O . THR A 1 312 ? 2.613 9.399 -8.545 1.00 97.88 312 THR A O 1
ATOM 2325 N N . LEU A 1 313 ? 3.313 8.591 -6.571 1.00 98.31 313 LEU A N 1
ATOM 2326 C CA . LEU A 1 313 ? 2.516 7.368 -6.596 1.00 98.31 313 LEU A CA 1
ATOM 2327 C C . LEU A 1 313 ? 1.799 7.222 -5.253 1.00 98.31 313 LEU A C 1
ATOM 2329 O O . LEU A 1 313 ? 2.439 7.234 -4.206 1.00 98.31 313 LEU A O 1
ATOM 2333 N N . GLU A 1 314 ? 0.477 7.093 -5.293 1.00 98.25 314 GLU A N 1
ATOM 2334 C CA . GLU A 1 314 ? -0.377 6.956 -4.113 1.00 98.25 314 GLU A CA 1
ATOM 2335 C C . GLU A 1 314 ? -1.135 5.633 -4.205 1.00 98.25 314 GLU A C 1
ATOM 2337 O O . GLU A 1 314 ? -1.732 5.337 -5.241 1.00 98.25 314 GLU A O 1
ATOM 2342 N N . VAL A 1 315 ? -1.071 4.834 -3.142 1.00 98.06 315 VAL A N 1
ATOM 2343 C CA . VAL A 1 315 ? -1.695 3.512 -3.061 1.00 98.06 315 VAL A CA 1
ATOM 2344 C C . VAL A 1 315 ? -2.490 3.427 -1.765 1.00 98.06 315 VAL A C 1
ATOM 2346 O O . VAL A 1 315 ? -1.923 3.515 -0.676 1.00 98.06 315 VAL A O 1
ATOM 2349 N N . GLU A 1 316 ? -3.800 3.235 -1.888 1.00 98.12 316 GLU A N 1
ATOM 2350 C CA . GLU A 1 316 ? -4.681 2.932 -0.760 1.00 98.12 316 GLU A CA 1
ATOM 2351 C C . GLU A 1 316 ? -4.593 1.432 -0.455 1.00 98.12 316 GLU A C 1
ATOM 2353 O O . GLU A 1 316 ? -4.954 0.593 -1.281 1.00 98.12 316 GLU A O 1
ATOM 2358 N N . ALA A 1 317 ? -4.075 1.085 0.719 1.00 98.12 317 ALA A N 1
ATOM 2359 C CA . ALA A 1 317 ? -3.971 -0.286 1.187 1.00 98.12 317 ALA A CA 1
ATOM 2360 C C . ALA A 1 317 ? -5.122 -0.587 2.154 1.00 98.12 317 ALA A C 1
ATOM 2362 O O . ALA A 1 317 ? -5.334 0.140 3.124 1.00 98.12 317 ALA A O 1
ATOM 2363 N N . GLN A 1 318 ? -5.861 -1.661 1.888 1.00 98.25 318 GLN A N 1
ATOM 2364 C CA . GLN A 1 318 ? -7.017 -2.078 2.671 1.00 98.25 318 GLN A CA 1
ATOM 2365 C C . GLN A 1 318 ? -6.953 -3.574 2.954 1.00 98.25 318 GLN A C 1
ATOM 2367 O O . GLN A 1 318 ? -6.731 -4.400 2.064 1.00 98.25 318 GLN A O 1
ATOM 2372 N N . ALA A 1 319 ? -7.181 -3.924 4.210 1.00 97.75 319 ALA A N 1
ATOM 2373 C CA . ALA A 1 319 ? -7.323 -5.281 4.677 1.00 97.75 319 ALA A CA 1
ATOM 2374 C C . ALA A 1 319 ? -8.592 -5.384 5.503 1.00 97.75 319 ALA A C 1
ATOM 2376 O O . ALA A 1 319 ? -8.884 -4.546 6.356 1.00 97.75 319 ALA A O 1
ATOM 2377 N N . SER A 1 320 ? -9.312 -6.470 5.297 1.00 95.88 320 SER A N 1
ATOM 2378 C CA . SER A 1 320 ? -10.381 -6.827 6.205 1.00 95.88 320 SER A CA 1
ATOM 2379 C C . SER A 1 320 ? -9.856 -7.826 7.221 1.00 95.88 320 SER A C 1
ATOM 2381 O O . SER A 1 320 ? -9.085 -8.737 6.911 1.00 95.88 320 SER A O 1
ATOM 2383 N N . VAL A 1 321 ? -10.262 -7.602 8.463 1.00 94.88 321 VAL A N 1
ATOM 2384 C CA . VAL A 1 321 ? -9.741 -8.284 9.641 1.00 94.88 321 VAL A CA 1
ATOM 2385 C C . VAL A 1 321 ? -10.910 -8.876 10.406 1.00 94.88 321 VAL A C 1
ATOM 2387 O O . VAL A 1 321 ? -11.954 -8.236 10.549 1.00 94.88 321 VAL A O 1
ATOM 2390 N N . SER A 1 322 ? -10.747 -10.106 10.880 1.00 91.25 322 SER A N 1
ATOM 2391 C CA . SER A 1 322 ? -11.735 -10.790 11.702 1.00 91.25 322 SER A CA 1
ATOM 2392 C C . SER A 1 322 ? -11.039 -11.376 12.935 1.00 91.25 322 SER A C 1
ATOM 2394 O O . SER A 1 322 ? -10.154 -12.219 12.771 1.00 91.25 322 SER A O 1
ATOM 2396 N N . PRO A 1 323 ? -11.396 -10.933 14.156 1.00 89.69 323 PRO A N 1
ATOM 2397 C CA . PRO A 1 323 ? -12.407 -9.918 14.475 1.00 89.69 323 PRO A CA 1
ATOM 2398 C C . PRO A 1 323 ? -12.026 -8.499 14.030 1.00 89.69 323 PRO A C 1
ATOM 2400 O O . PRO A 1 323 ? -10.860 -8.114 14.091 1.00 89.69 323 PRO A O 1
ATOM 2403 N N . LYS A 1 324 ? -13.011 -7.674 13.662 1.00 88.94 324 LYS A N 1
ATOM 2404 C CA . LYS A 1 324 ? -12.785 -6.310 13.145 1.00 88.94 324 LYS A CA 1
ATOM 2405 C C . LYS A 1 324 ? -11.992 -5.432 14.111 1.00 88.94 324 LYS A C 1
ATOM 2407 O O . LYS A 1 324 ? -11.184 -4.610 13.689 1.00 88.94 324 LYS A O 1
ATOM 2412 N N . ALA A 1 325 ? -12.213 -5.615 15.409 1.00 86.69 325 ALA A N 1
ATOM 2413 C CA . ALA A 1 325 ? -11.540 -4.852 16.455 1.00 86.69 325 ALA A CA 1
ATOM 2414 C C . ALA A 1 325 ? -10.018 -5.041 16.487 1.00 86.69 325 ALA A C 1
ATOM 2416 O O . ALA A 1 325 ? -9.325 -4.287 17.160 1.00 86.69 325 ALA A O 1
ATOM 2417 N N . TRP A 1 326 ? -9.496 -6.054 15.799 1.00 91.62 326 TRP A N 1
ATOM 2418 C CA . TRP A 1 326 ? -8.071 -6.363 15.786 1.00 91.62 326 TRP A CA 1
ATOM 2419 C C . TRP A 1 326 ? -7.352 -5.730 14.591 1.00 91.62 326 TRP A C 1
ATOM 2421 O O . TRP A 1 326 ? -6.150 -5.922 14.427 1.00 91.62 326 TRP A O 1
ATOM 2431 N N . GLY A 1 327 ? -8.066 -4.945 13.774 1.00 93.81 327 GLY A N 1
ATOM 2432 C CA . GLY A 1 327 ? -7.488 -4.228 12.638 1.00 93.81 327 GLY A CA 1
ATOM 2433 C C . GLY A 1 327 ? -6.342 -3.291 13.023 1.00 93.81 327 GLY A C 1
ATOM 2434 O O . GLY A 1 327 ? -5.379 -3.186 12.273 1.00 93.81 327 GLY A O 1
ATOM 2435 N N . ASP A 1 328 ? -6.393 -2.681 14.209 1.00 94.56 328 ASP A N 1
ATOM 2436 C CA . ASP A 1 328 ? -5.361 -1.749 14.694 1.00 94.56 328 ASP A CA 1
ATOM 2437 C C . ASP A 1 328 ? -4.013 -2.437 15.004 1.00 94.56 328 ASP A C 1
ATOM 2439 O O . ASP A 1 328 ? -2.977 -1.779 15.148 1.00 94.56 328 ASP A O 1
ATOM 2443 N N . ASP A 1 329 ? -3.992 -3.770 15.113 1.00 94.81 329 ASP A N 1
ATOM 2444 C CA . ASP A 1 329 ? -2.760 -4.551 15.282 1.00 94.81 329 ASP A CA 1
ATOM 2445 C C . ASP A 1 329 ? -2.071 -4.903 13.954 1.00 94.81 329 ASP A C 1
ATOM 2447 O O . ASP A 1 329 ? -0.921 -5.343 13.952 1.00 94.81 329 ASP A O 1
ATOM 2451 N N . LEU A 1 330 ? -2.748 -4.693 12.823 1.00 97.31 330 LEU A N 1
ATOM 2452 C CA . LEU A 1 330 ? -2.194 -4.966 11.505 1.00 97.31 330 LEU A CA 1
ATOM 2453 C C . LEU A 1 330 ? -1.193 -3.869 11.115 1.00 97.31 330 LEU A C 1
ATOM 2455 O O . LEU A 1 330 ? -1.551 -2.697 11.049 1.00 97.31 330 LEU A O 1
ATOM 2459 N N . GLU A 1 331 ? 0.055 -4.245 10.849 1.00 98.31 331 GLU A N 1
ATOM 2460 C CA . GLU A 1 331 ? 1.139 -3.357 10.415 1.00 98.31 331 GLU A CA 1
ATOM 2461 C C . GLU A 1 331 ? 1.514 -3.654 8.959 1.00 98.31 331 GLU A C 1
ATOM 2463 O O . GLU A 1 331 ? 1.777 -4.801 8.588 1.00 98.31 331 GLU A O 1
ATOM 2468 N N . TRP A 1 332 ? 1.549 -2.616 8.126 1.00 98.50 332 TRP A N 1
ATOM 2469 C CA . TRP A 1 332 ? 1.800 -2.722 6.692 1.00 98.50 332 TRP A CA 1
ATOM 2470 C C . TRP A 1 332 ? 3.263 -2.468 6.327 1.00 98.50 332 TRP A C 1
ATOM 2472 O O . TRP A 1 332 ? 3.925 -1.565 6.842 1.00 98.50 332 TRP A O 1
ATOM 2482 N N . THR A 1 333 ? 3.761 -3.229 5.354 1.00 98.25 333 THR A N 1
ATOM 2483 C CA . THR A 1 333 ? 5.099 -3.078 4.778 1.00 98.25 333 THR A CA 1
ATOM 2484 C C . THR A 1 333 ? 5.016 -2.926 3.261 1.00 98.25 333 THR A C 1
ATOM 2486 O O . THR A 1 333 ? 4.600 -3.843 2.550 1.00 98.25 333 THR A O 1
ATOM 2489 N N . PHE A 1 334 ? 5.473 -1.769 2.780 1.00 97.31 334 PHE A N 1
ATOM 2490 C CA . PHE A 1 334 ? 5.673 -1.440 1.368 1.00 97.31 334 PHE A CA 1
ATOM 2491 C C . PHE A 1 334 ? 7.177 -1.354 1.045 1.00 97.31 334 PHE A C 1
ATOM 2493 O O . PHE A 1 334 ? 7.976 -1.077 1.945 1.00 97.31 334 PHE A O 1
ATOM 2500 N N . PRO A 1 335 ? 7.593 -1.613 -0.210 1.00 97.19 335 PRO A N 1
ATOM 2501 C CA . PRO A 1 335 ? 9.005 -1.637 -0.593 1.00 97.19 335 PRO A CA 1
ATOM 2502 C C . PRO A 1 335 ? 9.623 -0.233 -0.559 1.00 97.19 335 PRO A C 1
ATOM 2504 O O . PRO A 1 335 ? 9.068 0.723 -1.089 1.00 97.19 335 PRO A O 1
ATOM 2507 N N . GLU A 1 336 ? 10.810 -0.096 0.018 1.00 96.69 336 GLU A N 1
ATOM 2508 C CA . GLU A 1 336 ? 11.580 1.149 -0.069 1.00 96.69 336 GLU A CA 1
ATOM 2509 C C . GLU A 1 336 ? 12.309 1.201 -1.425 1.00 96.69 336 GLU A C 1
ATOM 2511 O O . GLU A 1 336 ? 12.955 0.226 -1.817 1.00 96.69 336 GLU A O 1
ATOM 2516 N N . LEU A 1 337 ? 12.225 2.326 -2.141 1.00 96.38 337 LEU A N 1
ATOM 2517 C CA . LEU A 1 337 ? 12.791 2.485 -3.487 1.00 96.38 337 LEU A CA 1
ATOM 2518 C C . LEU A 1 337 ? 13.811 3.633 -3.499 1.00 96.38 337 LEU A C 1
ATOM 2520 O O . LEU A 1 337 ? 13.476 4.766 -3.154 1.00 96.38 337 LEU A O 1
ATOM 2524 N N . ASP A 1 338 ? 15.063 3.382 -3.903 1.00 95.44 338 ASP A N 1
ATOM 2525 C CA . ASP A 1 338 ? 16.080 4.447 -3.917 1.00 95.44 338 ASP A CA 1
ATOM 2526 C C . ASP A 1 338 ? 15.721 5.557 -4.916 1.00 95.44 338 ASP A C 1
ATOM 2528 O O . ASP A 1 338 ? 15.502 5.308 -6.100 1.00 95.44 338 ASP A O 1
ATOM 2532 N N . GLY A 1 339 ? 15.700 6.799 -4.432 1.00 94.44 339 GLY A N 1
ATOM 2533 C CA . GLY A 1 339 ? 15.234 7.969 -5.181 1.00 94.44 339 GLY A CA 1
ATOM 2534 C C . GLY A 1 339 ? 13.761 8.322 -4.958 1.00 94.44 339 GLY A C 1
ATOM 2535 O O . GLY A 1 339 ? 13.375 9.439 -5.287 1.00 94.44 339 GLY A O 1
ATOM 2536 N N . SER A 1 340 ? 12.976 7.441 -4.328 1.00 97.38 340 SER A N 1
ATOM 2537 C CA . SER A 1 340 ? 11.556 7.663 -4.051 1.00 97.38 340 SER A CA 1
ATOM 2538 C C . SER A 1 340 ? 11.279 7.665 -2.548 1.00 97.38 340 SER A C 1
ATOM 2540 O O . SER A 1 340 ? 11.436 6.656 -1.865 1.00 97.38 340 SER A O 1
ATOM 2542 N N . ALA A 1 341 ? 10.881 8.812 -2.002 1.00 97.88 341 ALA A N 1
ATOM 2543 C CA . ALA A 1 341 ? 10.589 8.939 -0.578 1.00 97.88 341 ALA A CA 1
ATOM 2544 C C . ALA A 1 341 ? 9.216 8.333 -0.254 1.00 97.88 341 ALA A C 1
ATOM 2546 O O . ALA A 1 341 ? 8.199 8.860 -0.708 1.00 97.88 341 ALA A O 1
ATOM 2547 N N . LEU A 1 342 ? 9.196 7.266 0.550 1.00 98.25 342 LEU A N 1
ATOM 2548 C CA . LEU A 1 342 ? 7.977 6.614 1.026 1.00 98.25 342 LEU A CA 1
ATOM 2549 C C . LEU A 1 342 ? 7.452 7.277 2.306 1.00 98.25 342 LEU A C 1
ATOM 2551 O O . LEU A 1 342 ? 8.165 7.428 3.298 1.00 98.25 342 LEU A O 1
ATOM 2555 N N . THR A 1 343 ? 6.173 7.632 2.293 1.00 98.38 343 THR A N 1
ATOM 2556 C CA . THR A 1 343 ? 5.406 8.111 3.450 1.00 98.38 343 THR A CA 1
ATOM 2557 C C . THR A 1 343 ? 4.109 7.319 3.573 1.00 98.38 343 THR A C 1
ATOM 2559 O O . THR A 1 343 ? 3.657 6.732 2.590 1.00 98.38 343 THR A O 1
ATOM 2562 N N . ALA A 1 344 ? 3.528 7.278 4.771 1.00 98.38 344 ALA A N 1
ATOM 2563 C CA . ALA A 1 344 ? 2.274 6.585 5.034 1.00 98.38 344 ALA A CA 1
ATOM 2564 C C . ALA A 1 344 ? 1.358 7.430 5.924 1.00 98.38 344 ALA A C 1
ATOM 2566 O O . ALA A 1 344 ? 1.848 8.228 6.728 1.00 98.38 344 ALA A O 1
ATOM 2567 N N . ASP A 1 345 ? 0.053 7.237 5.774 1.00 97.75 345 ASP A N 1
ATOM 2568 C CA . ASP A 1 345 ? -0.981 7.765 6.659 1.00 97.75 345 ASP A CA 1
ATOM 2569 C C . ASP A 1 345 ? -1.896 6.607 7.106 1.00 97.75 345 ASP A C 1
ATOM 2571 O O . ASP A 1 345 ? -2.562 6.017 6.250 1.00 97.75 345 ASP A O 1
ATOM 2575 N N . PRO A 1 346 ? -1.903 6.231 8.401 1.00 98.00 346 PRO A N 1
ATOM 2576 C CA . PRO A 1 346 ? -1.099 6.803 9.487 1.00 98.00 346 PRO A CA 1
ATOM 2577 C C . PRO A 1 346 ? 0.413 6.523 9.354 1.00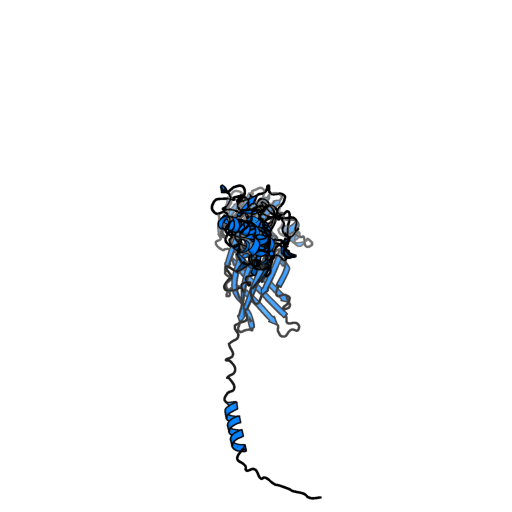 98.00 346 PRO A C 1
ATOM 2579 O O . PRO A 1 346 ? 0.843 5.557 8.724 1.00 98.00 346 PRO A O 1
ATOM 2582 N N . GLU A 1 347 ? 1.241 7.374 9.978 1.00 97.31 347 GLU A N 1
ATOM 2583 C CA . GLU A 1 347 ? 2.716 7.327 9.870 1.00 97.31 347 GLU A CA 1
ATOM 2584 C C . GLU A 1 347 ? 3.323 6.021 10.410 1.00 97.31 347 GLU A C 1
ATOM 2586 O O . GLU A 1 347 ? 4.345 5.550 9.906 1.00 97.31 347 GLU A O 1
ATOM 2591 N N . ASP A 1 348 ? 2.685 5.411 11.410 1.00 96.44 348 ASP A N 1
ATOM 2592 C CA . ASP A 1 348 ? 3.102 4.131 11.986 1.00 96.44 348 ASP A CA 1
ATOM 2593 C C . ASP A 1 348 ? 2.699 2.918 11.134 1.00 96.44 348 ASP A C 1
ATOM 2595 O O . ASP A 1 348 ? 3.069 1.798 11.481 1.00 96.44 348 ASP A O 1
ATOM 2599 N N . ARG A 1 349 ? 2.005 3.139 10.005 1.00 97.81 349 ARG A N 1
ATOM 2600 C CA . ARG A 1 349 ? 1.585 2.114 9.036 1.00 97.81 349 ARG A CA 1
ATOM 2601 C C . ARG A 1 349 ? 0.658 1.059 9.649 1.00 97.81 349 ARG A C 1
ATOM 2603 O O . ARG A 1 349 ? 0.631 -0.078 9.170 1.00 97.81 349 ARG A O 1
ATOM 2610 N N . ARG A 1 350 ? -0.075 1.408 10.712 1.00 97.50 350 ARG A N 1
ATOM 2611 C CA . ARG A 1 350 ? -0.980 0.494 11.417 1.00 97.50 350 ARG A CA 1
ATOM 2612 C C . ARG A 1 350 ? -2.440 0.720 11.054 1.00 97.50 350 ARG A C 1
ATOM 2614 O O . ARG A 1 350 ? -2.858 1.842 10.793 1.00 97.50 350 ARG A O 1
ATOM 2621 N N . GLY A 1 351 ? -3.220 -0.351 11.124 1.00 97.31 351 GLY A N 1
ATOM 2622 C CA . GLY A 1 351 ? -4.661 -0.325 10.920 1.00 97.31 351 GLY A CA 1
ATOM 2623 C C . GLY A 1 351 ? -5.120 -1.149 9.717 1.00 97.31 351 GLY A C 1
ATOM 2624 O O . GLY A 1 351 ? -4.314 -1.594 8.893 1.00 97.31 351 GLY A O 1
ATOM 2625 N N . PRO A 1 352 ? -6.442 -1.347 9.588 1.00 96.94 352 PRO A N 1
ATOM 2626 C CA . PRO A 1 352 ? -7.023 -2.050 8.447 1.00 96.94 352 PRO A CA 1
ATOM 2627 C C . PRO A 1 352 ? -6.923 -1.242 7.143 1.00 96.94 352 PRO A C 1
ATOM 2629 O O . PRO A 1 352 ? -7.038 -1.818 6.066 1.00 96.94 352 PRO A O 1
ATOM 2632 N N . GLU A 1 353 ? -6.702 0.071 7.230 1.00 98.38 353 GLU A N 1
ATOM 2633 C CA . GLU A 1 353 ? -6.613 0.995 6.098 1.00 98.38 353 GLU A CA 1
ATOM 2634 C C . GLU A 1 353 ? -5.390 1.900 6.280 1.00 98.38 353 GLU A C 1
ATOM 2636 O O . GLU A 1 353 ? -5.236 2.525 7.330 1.00 98.38 353 GLU A O 1
ATOM 2641 N N . VAL A 1 354 ? -4.516 1.954 5.273 1.00 98.38 354 VAL A N 1
ATOM 2642 C CA . VAL A 1 354 ? -3.311 2.798 5.257 1.00 98.38 354 VAL A CA 1
ATOM 2643 C C . VAL A 1 354 ? -3.101 3.343 3.849 1.00 98.38 354 VAL A C 1
ATOM 2645 O O . VAL A 1 354 ? -3.125 2.587 2.880 1.00 98.38 354 VAL A O 1
ATOM 2648 N N . THR A 1 355 ? -2.819 4.635 3.715 1.00 98.62 355 THR A N 1
ATOM 2649 C CA . THR A 1 355 ? -2.450 5.231 2.424 1.00 98.62 355 THR A CA 1
ATOM 2650 C C . THR A 1 355 ? -0.943 5.395 2.337 1.00 98.62 355 THR A C 1
ATOM 2652 O O . THR A 1 355 ? -0.342 6.115 3.133 1.00 98.62 355 THR A O 1
ATOM 2655 N N . PHE A 1 356 ? -0.320 4.764 1.344 1.00 98.56 356 PHE A N 1
ATOM 2656 C CA . PHE A 1 356 ? 1.102 4.911 1.046 1.00 98.56 356 PHE A CA 1
ATOM 2657 C C . PHE A 1 356 ? 1.311 5.927 -0.070 1.00 98.56 356 PHE A C 1
ATOM 2659 O O . PHE A 1 356 ? 0.620 5.907 -1.086 1.00 98.56 356 PHE A O 1
ATOM 2666 N N . THR A 1 357 ? 2.283 6.819 0.098 1.00 98.56 357 THR A N 1
ATOM 2667 C CA . THR A 1 357 ? 2.660 7.807 -0.916 1.00 98.56 357 THR A CA 1
ATOM 2668 C C . THR A 1 357 ? 4.163 7.795 -1.139 1.00 98.56 357 THR A C 1
ATOM 2670 O O . THR A 1 357 ? 4.939 8.078 -0.224 1.00 98.56 357 THR A O 1
ATOM 2673 N N . TYR A 1 358 ? 4.555 7.545 -2.382 1.00 98.50 358 TYR A N 1
ATOM 2674 C CA . TYR A 1 358 ? 5.902 7.735 -2.900 1.00 98.50 358 TYR A CA 1
ATOM 2675 C C . TYR A 1 358 ? 6.029 9.113 -3.554 1.00 98.50 358 TYR A C 1
ATOM 2677 O O . TYR A 1 358 ? 5.135 9.544 -4.289 1.00 98.50 358 TYR A O 1
ATOM 2685 N N . LYS A 1 359 ? 7.145 9.806 -3.305 1.00 98.06 359 LYS A N 1
ATOM 2686 C CA . LYS A 1 359 ? 7.490 11.085 -3.949 1.00 98.06 359 LYS A CA 1
ATOM 2687 C C . LYS A 1 359 ? 8.880 11.030 -4.569 1.00 98.06 359 LYS A C 1
ATOM 2689 O O . LYS A 1 359 ? 9.845 10.698 -3.880 1.00 98.06 359 LYS A O 1
ATOM 2694 N N . GLY A 1 360 ? 8.974 11.433 -5.831 1.00 97.81 360 GLY A N 1
ATOM 2695 C CA . GLY A 1 360 ? 10.149 11.269 -6.681 1.00 97.81 360 GLY A CA 1
ATOM 2696 C C . GLY A 1 360 ? 10.165 9.882 -7.312 1.00 97.81 360 GLY A C 1
ATOM 2697 O O . GLY A 1 360 ? 9.778 8.905 -6.671 1.00 97.81 360 GLY A O 1
ATOM 2698 N N . LEU A 1 361 ? 10.608 9.777 -8.563 1.00 98.31 361 LEU A N 1
ATOM 2699 C CA . LEU A 1 361 ? 10.788 8.473 -9.195 1.00 98.31 361 LEU A CA 1
ATOM 2700 C C . LEU A 1 361 ? 12.107 7.814 -8.740 1.00 98.31 361 LEU A C 1
ATOM 2702 O O . LEU A 1 361 ? 13.085 8.512 -8.446 1.00 98.31 361 LEU A O 1
ATOM 2706 N N . PRO A 1 362 ? 12.163 6.470 -8.718 1.00 98.12 362 PRO A N 1
ATOM 2707 C CA . PRO A 1 362 ? 13.404 5.726 -8.554 1.00 98.12 362 PRO A CA 1
ATOM 2708 C C . PRO A 1 362 ? 14.528 6.146 -9.515 1.00 98.12 362 PRO A C 1
ATOM 2710 O O . PRO A 1 362 ? 14.280 6.530 -10.654 1.00 98.12 362 PRO A O 1
ATOM 2713 N N . LYS A 1 363 ? 15.791 6.027 -9.085 1.00 97.38 363 LYS A N 1
ATOM 2714 C CA . LYS A 1 363 ? 16.956 6.346 -9.943 1.00 97.38 363 LYS A CA 1
ATOM 2715 C C . LYS A 1 363 ? 17.205 5.317 -11.038 1.00 97.38 363 LYS A C 1
ATOM 2717 O O . LYS A 1 363 ? 17.589 5.674 -12.151 1.00 97.38 363 LYS A O 1
ATOM 2722 N N . ASP A 1 364 ? 16.985 4.052 -10.706 1.00 98.00 364 ASP A N 1
ATOM 2723 C CA . ASP A 1 364 ? 17.310 2.930 -11.572 1.00 98.00 364 ASP A CA 1
ATOM 2724 C C . ASP A 1 364 ? 16.033 2.295 -12.128 1.00 98.00 364 ASP A C 1
ATOM 2726 O O . ASP A 1 364 ? 15.100 2.002 -11.378 1.00 98.00 364 ASP A O 1
ATOM 2730 N N . ASN A 1 365 ? 16.009 1.990 -13.429 1.00 98.25 365 ASN A N 1
ATOM 2731 C CA . ASN A 1 365 ? 14.876 1.313 -14.072 1.00 98.25 365 ASN A CA 1
ATOM 2732 C C . ASN A 1 365 ? 14.555 -0.043 -13.407 1.00 98.25 365 ASN A C 1
ATOM 2734 O O . ASN A 1 365 ? 13.406 -0.466 -13.352 1.00 98.25 365 ASN A O 1
ATOM 2738 N N . ALA A 1 366 ? 15.569 -0.714 -12.854 1.00 97.44 366 ALA A N 1
ATOM 2739 C CA . ALA A 1 366 ? 15.420 -1.998 -12.171 1.00 97.44 366 ALA A CA 1
ATOM 2740 C C . ALA A 1 366 ? 14.676 -1.922 -10.822 1.00 97.44 366 ALA A C 1
ATOM 2742 O O . ALA A 1 366 ? 14.342 -2.968 -10.269 1.00 97.44 366 ALA A O 1
ATOM 2743 N N . ALA A 1 367 ? 14.439 -0.722 -10.278 1.00 97.50 367 ALA A N 1
ATOM 2744 C CA . ALA A 1 367 ? 13.644 -0.537 -9.062 1.00 97.50 367 ALA A CA 1
ATOM 2745 C C . ALA A 1 367 ? 12.125 -0.600 -9.324 1.00 97.50 367 ALA A C 1
ATOM 2747 O O . ALA A 1 367 ? 11.344 -0.800 -8.393 1.00 97.50 367 ALA A O 1
ATOM 2748 N N . PHE A 1 368 ? 11.705 -0.439 -10.581 1.00 98.25 368 PHE A N 1
ATOM 2749 C CA . PHE A 1 368 ? 10.318 -0.610 -11.006 1.00 98.25 368 PHE A CA 1
ATOM 2750 C C . PHE A 1 368 ? 9.978 -2.088 -11.242 1.00 98.25 368 PHE A C 1
ATOM 2752 O O . PHE A 1 368 ? 10.768 -2.997 -10.975 1.00 98.25 368 PHE A O 1
ATOM 2759 N N . GLY A 1 369 ? 8.770 -2.343 -11.737 1.00 97.31 369 GLY A N 1
ATOM 2760 C CA . GLY A 1 369 ? 8.282 -3.685 -11.988 1.00 97.31 369 GLY A CA 1
ATOM 2761 C C . GLY A 1 369 ? 7.789 -4.362 -10.717 1.00 97.31 369 GLY A C 1
ATOM 2762 O O . GLY A 1 369 ? 7.165 -3.735 -9.856 1.00 97.31 369 GLY A O 1
ATOM 2763 N N . ARG A 1 370 ? 8.011 -5.676 -10.628 1.00 97.44 370 ARG A N 1
ATOM 2764 C CA . ARG A 1 370 ? 7.387 -6.524 -9.605 1.00 97.44 370 ARG A CA 1
ATOM 2765 C C . ARG A 1 370 ? 7.975 -6.290 -8.220 1.00 97.44 370 ARG A C 1
ATOM 2767 O O . ARG A 1 370 ? 9.146 -6.563 -7.971 1.00 97.44 370 ARG A O 1
ATOM 2774 N N . ASN A 1 371 ? 7.099 -5.916 -7.306 1.00 97.69 371 ASN A N 1
ATOM 2775 C CA . ASN A 1 371 ? 7.379 -5.578 -5.927 1.00 97.69 371 ASN A CA 1
ATOM 2776 C C . ASN A 1 371 ? 6.467 -6.355 -4.972 1.00 97.69 371 ASN A C 1
ATOM 2778 O O . ASN A 1 371 ? 5.467 -6.944 -5.384 1.00 97.69 371 ASN A O 1
ATOM 2782 N N . ARG A 1 372 ? 6.832 -6.393 -3.689 1.00 97.75 372 ARG A N 1
ATOM 2783 C CA . ARG A 1 372 ? 6.118 -7.145 -2.651 1.00 97.75 372 ARG A CA 1
ATOM 2784 C C . ARG A 1 372 ? 5.525 -6.208 -1.611 1.00 97.75 372 ARG A C 1
ATOM 2786 O O . ARG A 1 372 ? 6.227 -5.339 -1.103 1.00 97.75 372 ARG A O 1
ATOM 2793 N N . VAL A 1 373 ? 4.258 -6.432 -1.288 1.00 97.94 373 VAL A N 1
ATOM 2794 C CA . VAL A 1 373 ? 3.514 -5.734 -0.238 1.00 97.94 373 VAL A CA 1
ATOM 2795 C C . VAL A 1 373 ? 2.990 -6.772 0.741 1.00 97.94 373 VAL A C 1
ATOM 2797 O O . VAL A 1 373 ? 2.425 -7.790 0.337 1.00 97.94 373 VAL A O 1
ATOM 2800 N N . SER A 1 374 ? 3.172 -6.523 2.031 1.00 97.94 374 SER A N 1
ATOM 2801 C CA . SER A 1 374 ? 2.695 -7.413 3.089 1.00 97.94 374 SER A CA 1
ATOM 2802 C C . SER A 1 374 ? 2.046 -6.621 4.213 1.00 97.94 374 SER A C 1
ATOM 2804 O O . SER A 1 374 ? 2.301 -5.429 4.377 1.00 97.94 374 SER A O 1
ATOM 2806 N N . ALA A 1 375 ? 1.213 -7.303 4.989 1.00 97.94 375 ALA A N 1
ATOM 2807 C CA . ALA A 1 375 ? 0.747 -6.820 6.275 1.00 97.94 375 ALA A CA 1
ATOM 2808 C C . ALA A 1 375 ? 0.871 -7.959 7.287 1.00 97.94 375 ALA A C 1
ATOM 2810 O O . ALA A 1 375 ? 0.796 -9.130 6.905 1.00 97.94 375 ALA A O 1
ATOM 2811 N N . ALA A 1 376 ? 1.080 -7.633 8.555 1.00 97.38 376 ALA A N 1
ATOM 2812 C CA . ALA A 1 376 ? 1.165 -8.635 9.603 1.00 97.38 376 ALA A CA 1
ATOM 2813 C C . ALA A 1 376 ? 0.588 -8.124 10.921 1.00 97.38 376 ALA A C 1
ATOM 2815 O O . ALA A 1 376 ? 0.753 -6.957 11.263 1.00 97.38 376 ALA A O 1
ATOM 2816 N N . PHE A 1 377 ? -0.056 -9.010 11.674 1.00 96.19 377 PHE A N 1
ATOM 2817 C CA . PHE A 1 377 ? -0.378 -8.757 13.075 1.00 96.19 377 PHE A CA 1
ATOM 2818 C C . PHE A 1 377 ? 0.910 -8.672 13.884 1.00 96.19 377 PHE A C 1
ATOM 2820 O O . PHE A 1 377 ? 1.789 -9.528 13.725 1.00 96.19 377 PHE A O 1
ATOM 2827 N N . ARG A 1 378 ? 1.016 -7.670 14.755 1.00 93.75 378 ARG A N 1
ATOM 2828 C CA . ARG A 1 378 ? 2.203 -7.422 15.571 1.00 93.75 378 ARG A CA 1
ATOM 2829 C C . ARG A 1 378 ? 2.090 -8.065 16.946 1.00 93.75 378 ARG A C 1
ATOM 2831 O O . ARG A 1 378 ? 2.873 -8.955 17.273 1.00 93.75 378 ARG A O 1
ATOM 2838 N N . GLU A 1 379 ? 1.154 -7.604 17.763 1.00 89.19 379 GLU A N 1
ATOM 2839 C CA . GLU A 1 379 ? 0.931 -8.109 19.119 1.00 89.19 379 GLU A CA 1
ATOM 2840 C C . GLU A 1 379 ? 0.166 -9.436 19.103 1.00 89.19 379 GLU A C 1
ATOM 2842 O O . GLU A 1 379 ? 0.328 -10.240 20.017 1.00 89.19 379 GLU A O 1
ATOM 2847 N N . LEU A 1 380 ? -0.608 -9.695 18.045 1.00 88.56 380 LEU A N 1
ATOM 2848 C CA . LEU A 1 380 ? -1.430 -10.896 17.877 1.00 88.56 380 LEU A CA 1
ATOM 2849 C C . LEU A 1 380 ? -0.786 -11.937 16.945 1.00 88.56 380 LEU A C 1
ATOM 2851 O O . LEU A 1 380 ? -1.450 -12.873 16.493 1.00 88.56 380 LEU A O 1
ATOM 2855 N N . ALA A 1 381 ? 0.509 -11.790 16.646 1.00 88.62 381 ALA A N 1
ATOM 2856 C CA . ALA A 1 381 ? 1.212 -12.589 15.644 1.00 88.62 381 ALA A CA 1
ATOM 2857 C C . ALA A 1 381 ? 1.199 -14.106 15.906 1.00 88.62 381 ALA A C 1
ATOM 2859 O O . ALA A 1 381 ? 1.293 -14.894 14.966 1.00 88.62 381 ALA A O 1
ATOM 2860 N N . ASP A 1 382 ? 1.117 -14.512 17.172 1.00 86.00 382 ASP A N 1
ATOM 2861 C CA . ASP A 1 382 ? 1.096 -15.902 17.632 1.00 86.00 382 ASP A CA 1
ATOM 2862 C C . ASP A 1 382 ? -0.310 -16.525 17.642 1.00 86.00 382 ASP A C 1
ATOM 2864 O O . ASP A 1 382 ? -0.441 -17.743 17.775 1.00 86.00 382 ASP A O 1
ATOM 2868 N N . ARG A 1 383 ? -1.353 -15.703 17.485 1.00 82.75 383 ARG A N 1
ATOM 2869 C CA . ARG A 1 383 ? -2.768 -16.093 17.600 1.00 82.75 383 ARG A CA 1
ATOM 2870 C C . ARG A 1 383 ? -3.566 -15.903 16.314 1.00 82.75 383 ARG A C 1
ATOM 2872 O O . ARG A 1 383 ? -4.612 -16.530 16.163 1.00 82.75 383 ARG A O 1
ATOM 2879 N N . CYS A 1 384 ? -3.095 -15.044 15.418 1.00 89.69 384 CYS A N 1
ATOM 2880 C CA . CYS A 1 384 ? -3.761 -14.709 14.168 1.00 89.69 384 CYS A CA 1
ATOM 2881 C C . CYS A 1 384 ? -3.062 -15.311 12.952 1.00 89.69 384 CYS A C 1
ATOM 2883 O O . CYS A 1 384 ? -1.834 -15.305 12.844 1.00 89.69 384 CYS A O 1
ATOM 2885 N N . GLU A 1 385 ? -3.857 -15.774 11.990 1.00 93.06 385 GLU A N 1
ATOM 2886 C CA . GLU A 1 385 ? -3.361 -16.125 10.666 1.00 93.06 385 GLU A CA 1
ATOM 2887 C C . GLU A 1 385 ? -2.950 -14.857 9.911 1.00 93.06 385 GLU A C 1
ATOM 2889 O O . GLU A 1 385 ? -3.742 -13.930 9.723 1.00 93.06 385 GLU A O 1
ATOM 2894 N N . GLN A 1 386 ? -1.690 -14.828 9.480 1.00 94.06 386 GLN A N 1
ATOM 2895 C CA . GLN A 1 386 ? -1.123 -13.709 8.740 1.00 94.06 386 GLN A CA 1
ATOM 2896 C C . GLN A 1 386 ? -1.647 -13.704 7.300 1.00 94.06 386 GLN A C 1
ATOM 2898 O O . GLN A 1 386 ? -1.668 -14.763 6.661 1.00 94.06 386 GLN A O 1
ATOM 2903 N N . PRO A 1 387 ? -2.018 -12.538 6.747 1.00 95.56 387 PRO A N 1
ATOM 2904 C CA . PRO A 1 387 ? -2.446 -12.475 5.363 1.00 95.56 387 PRO A CA 1
ATOM 2905 C C . PRO A 1 387 ? -1.276 -12.824 4.425 1.00 95.56 387 PRO A C 1
ATOM 2907 O O . PRO A 1 387 ? -0.123 -12.480 4.700 1.00 95.56 387 PRO A O 1
ATOM 2910 N N . PRO A 1 388 ? -1.537 -13.485 3.284 1.00 95.25 388 PRO A N 1
ATOM 2911 C CA . PRO A 1 388 ? -0.494 -13.758 2.307 1.00 95.25 388 PRO A CA 1
ATOM 2912 C C . PRO A 1 388 ? 0.029 -12.458 1.679 1.00 95.25 388 PRO A C 1
ATOM 2914 O O . PRO A 1 388 ? -0.743 -11.560 1.340 1.00 95.25 388 PRO A O 1
ATOM 2917 N N . GLU A 1 389 ? 1.344 -12.400 1.465 1.00 97.19 389 GLU A N 1
ATOM 2918 C CA . GLU A 1 389 ? 2.011 -11.315 0.736 1.00 97.19 389 GLU A CA 1
ATOM 2919 C C . GLU A 1 389 ? 1.453 -11.175 -0.692 1.00 97.19 389 GLU A C 1
ATOM 2921 O O . GLU A 1 389 ? 1.152 -12.168 -1.364 1.00 97.19 389 GLU A O 1
ATOM 2926 N N . ARG A 1 390 ? 1.344 -9.933 -1.172 1.00 97.50 390 ARG A N 1
ATOM 2927 C CA . ARG A 1 390 ? 0.882 -9.587 -2.519 1.00 97.50 390 ARG A CA 1
ATOM 2928 C C . ARG A 1 390 ? 2.054 -9.141 -3.373 1.00 97.50 390 ARG A C 1
ATOM 2930 O O . ARG A 1 390 ? 2.908 -8.375 -2.934 1.00 97.50 390 ARG A O 1
ATOM 2937 N N . THR A 1 391 ? 2.088 -9.612 -4.616 1.00 98.06 391 THR A N 1
ATOM 2938 C CA . THR A 1 391 ? 2.960 -9.013 -5.636 1.00 98.06 391 THR A CA 1
ATOM 2939 C C . THR A 1 391 ? 2.200 -7.903 -6.342 1.00 98.06 391 THR A C 1
ATOM 2941 O O . THR A 1 391 ? 1.081 -8.143 -6.781 1.00 98.06 391 THR A O 1
ATOM 2944 N N . VAL A 1 392 ? 2.810 -6.735 -6.477 1.00 97.81 392 VAL A N 1
ATOM 2945 C CA . VAL A 1 392 ? 2.298 -5.586 -7.238 1.00 97.81 392 VAL A CA 1
ATOM 2946 C C . VAL A 1 392 ? 3.330 -5.174 -8.280 1.00 97.81 392 VAL A C 1
ATOM 2948 O O . VAL A 1 392 ? 4.493 -5.562 -8.165 1.00 97.81 392 VAL A O 1
ATOM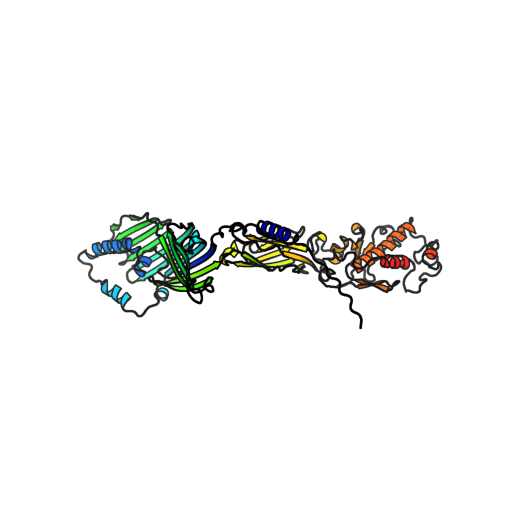 2951 N N . THR A 1 393 ? 2.941 -4.403 -9.287 1.00 98.31 393 THR A N 1
ATOM 2952 C CA . THR A 1 393 ? 3.857 -3.913 -10.323 1.00 98.31 393 THR A CA 1
ATOM 2953 C C . THR A 1 393 ? 3.834 -2.394 -10.359 1.00 98.31 393 THR A C 1
ATOM 2955 O O . THR A 1 393 ? 2.763 -1.797 -10.423 1.00 98.31 393 THR A O 1
ATOM 2958 N N . PHE A 1 394 ? 5.010 -1.771 -10.307 1.00 98.31 394 PHE A N 1
ATOM 2959 C CA . PHE A 1 394 ? 5.153 -0.320 -10.408 1.00 98.31 394 PHE A CA 1
ATOM 2960 C C . PHE A 1 394 ? 5.658 0.084 -11.790 1.00 98.31 394 PHE A C 1
ATOM 2962 O O . PHE A 1 394 ? 6.625 -0.499 -12.284 1.00 98.31 394 PHE A O 1
ATOM 2969 N N . PHE A 1 395 ? 5.035 1.106 -12.364 1.00 98.44 395 PHE A N 1
ATOM 2970 C CA . PHE A 1 395 ? 5.342 1.675 -13.672 1.00 98.44 395 PHE A CA 1
ATOM 2971 C C . PHE A 1 395 ? 5.614 3.174 -13.577 1.00 98.44 395 PHE A C 1
ATOM 2973 O O . PHE A 1 395 ? 5.233 3.831 -12.607 1.00 98.44 395 PHE A O 1
ATOM 2980 N N . TRP A 1 396 ? 6.236 3.729 -14.607 1.00 98.06 396 TRP A N 1
ATOM 2981 C CA . TRP A 1 396 ? 6.418 5.167 -14.783 1.00 98.06 396 TRP A CA 1
ATOM 2982 C C . TRP A 1 396 ? 5.752 5.631 -16.075 1.00 98.06 396 TRP A C 1
ATOM 2984 O O . TRP A 1 396 ? 5.772 4.916 -17.071 1.00 98.06 396 TRP A O 1
ATOM 2994 N N . ASP A 1 397 ? 5.184 6.836 -16.064 1.00 97.19 397 ASP A N 1
ATOM 2995 C CA . ASP A 1 397 ? 4.626 7.440 -17.274 1.00 97.19 397 ASP A CA 1
ATOM 2996 C C . ASP A 1 397 ? 5.718 7.616 -18.341 1.00 97.19 397 ASP A C 1
ATOM 2998 O O . ASP A 1 397 ? 6.788 8.168 -18.048 1.00 97.19 397 ASP A O 1
ATOM 3002 N N . LEU A 1 398 ? 5.456 7.104 -19.549 1.00 96.38 398 LEU A N 1
ATOM 3003 C CA . LEU A 1 398 ? 6.416 7.025 -20.652 1.00 96.38 398 LEU A CA 1
ATOM 3004 C C . LEU A 1 398 ? 6.992 8.395 -21.047 1.00 96.38 398 LEU A C 1
ATOM 3006 O O . LEU A 1 398 ? 8.204 8.521 -21.266 1.00 96.38 398 LEU A O 1
ATOM 3010 N N . ASP A 1 399 ? 6.120 9.395 -21.156 1.00 95.31 399 ASP A N 1
ATOM 3011 C CA . ASP A 1 399 ? 6.397 10.678 -21.806 1.00 95.31 399 ASP A CA 1
ATOM 3012 C C . ASP A 1 399 ? 6.705 11.798 -20.796 1.00 95.31 399 ASP A C 1
ATOM 3014 O O . ASP A 1 399 ? 7.302 12.810 -21.168 1.00 95.31 399 ASP A O 1
ATOM 3018 N N . ALA A 1 400 ? 6.374 11.601 -19.516 1.00 96.62 400 ALA A N 1
ATOM 3019 C CA . ALA A 1 400 ? 6.688 12.530 -18.433 1.00 96.62 400 ALA A CA 1
ATOM 3020 C C . ALA A 1 400 ? 8.197 12.832 -18.298 1.00 96.62 400 ALA A C 1
ATOM 3022 O O . ALA A 1 400 ? 9.064 12.030 -18.649 1.00 96.62 400 ALA A O 1
ATOM 3023 N N . GLU A 1 401 ? 8.532 13.989 -17.718 1.00 96.75 401 GLU A N 1
ATOM 3024 C CA . GLU A 1 401 ? 9.918 14.461 -17.511 1.00 96.75 401 GLU A CA 1
ATOM 3025 C C . GLU A 1 401 ? 10.303 14.529 -16.018 1.00 96.75 401 GLU A C 1
ATOM 3027 O O . GLU A 1 401 ? 11.178 15.291 -15.612 1.00 96.75 401 GLU A O 1
ATOM 3032 N N . ASN A 1 402 ? 9.636 13.746 -15.167 1.00 96.94 402 ASN A N 1
ATOM 3033 C CA . ASN A 1 402 ? 9.786 13.775 -13.706 1.00 96.94 402 ASN A CA 1
ATOM 3034 C C . ASN A 1 402 ? 10.793 12.752 -13.140 1.00 96.94 402 ASN A C 1
ATOM 3036 O O . ASN A 1 402 ? 10.847 12.527 -11.927 1.00 96.94 402 ASN A O 1
ATOM 3040 N N . ASN A 1 403 ? 11.621 12.147 -13.997 1.00 97.75 403 ASN A N 1
ATOM 3041 C CA . ASN A 1 403 ? 12.785 11.364 -13.579 1.00 97.75 403 ASN A CA 1
ATOM 3042 C C . ASN A 1 403 ? 13.820 12.226 -12.820 1.00 97.75 403 ASN A C 1
ATOM 3044 O O . ASN A 1 403 ? 13.805 13.454 -12.910 1.00 97.75 403 ASN A O 1
ATOM 3048 N N . PRO A 1 404 ? 14.780 11.605 -12.109 1.00 97.38 404 PRO A N 1
ATOM 3049 C CA . PRO A 1 404 ? 15.747 12.339 -11.287 1.00 97.38 404 PRO A CA 1
ATOM 3050 C C . PRO A 1 404 ? 16.656 13.341 -12.015 1.00 97.38 404 PRO A C 1
ATOM 3052 O O . PRO A 1 404 ? 17.225 14.209 -11.354 1.00 97.38 404 PRO A O 1
ATOM 3055 N N . ASP A 1 405 ? 16.844 13.218 -13.332 1.00 95.31 405 ASP A N 1
ATOM 3056 C CA . ASP A 1 405 ? 17.599 14.206 -14.115 1.00 95.31 405 ASP A CA 1
ATOM 3057 C C . ASP A 1 405 ? 16.740 15.425 -14.480 1.00 95.31 405 ASP A C 1
ATOM 3059 O O . ASP A 1 405 ? 17.243 16.549 -14.505 1.00 95.31 405 ASP A O 1
ATOM 3063 N N . GLY A 1 406 ? 15.443 15.218 -14.721 1.00 95.19 406 GLY A N 1
ATOM 3064 C CA . GLY A 1 406 ? 14.463 16.279 -14.954 1.00 95.19 406 GLY A CA 1
ATOM 3065 C C . GLY A 1 406 ? 14.696 17.111 -16.219 1.00 95.19 406 GLY A C 1
ATOM 3066 O O . GLY A 1 406 ? 14.099 18.177 -16.359 1.00 95.19 406 GLY A O 1
ATOM 3067 N N . SER A 1 407 ? 15.601 16.686 -17.110 1.00 95.50 407 SER A N 1
ATOM 3068 C CA . SER A 1 407 ? 15.947 17.411 -18.344 1.00 95.50 407 SER A CA 1
ATOM 3069 C C . SER A 1 407 ? 15.652 16.637 -19.632 1.00 95.50 407 SER A C 1
ATOM 3071 O O . SER A 1 407 ? 15.857 17.150 -20.734 1.00 95.50 407 SER A O 1
ATOM 3073 N N . VAL A 1 408 ? 15.178 15.400 -19.492 1.00 96.88 408 VAL A N 1
ATOM 3074 C CA . VAL A 1 408 ? 14.872 14.456 -20.571 1.00 96.88 408 VAL A CA 1
ATOM 3075 C C . VAL A 1 408 ? 13.594 13.687 -20.217 1.00 96.88 408 VAL A C 1
ATOM 3077 O O . VAL A 1 408 ? 13.294 13.561 -19.028 1.00 96.88 408 VAL A O 1
ATOM 3080 N N . PRO A 1 409 ? 12.866 13.127 -21.197 1.00 97.19 409 PRO A N 1
ATOM 3081 C CA . PRO A 1 409 ? 11.701 12.290 -20.921 1.00 97.19 409 PRO A CA 1
ATOM 3082 C C . PRO A 1 409 ? 12.086 10.974 -20.236 1.00 97.19 409 PRO A C 1
ATOM 3084 O O . PRO A 1 409 ? 13.207 10.467 -20.385 1.00 97.19 409 PRO A O 1
ATOM 3087 N N . ASN A 1 410 ? 11.135 10.402 -19.501 1.00 98.06 410 ASN A N 1
ATOM 3088 C CA . ASN A 1 410 ? 11.299 9.177 -18.727 1.00 98.06 410 ASN A CA 1
ATOM 3089 C C . ASN A 1 410 ? 11.742 8.005 -19.605 1.00 98.06 410 ASN A C 1
ATOM 3091 O O . ASN A 1 410 ? 12.691 7.311 -19.232 1.00 98.06 410 ASN A O 1
ATOM 3095 N N . TRP A 1 411 ? 11.160 7.837 -20.799 1.00 97.75 411 TRP A N 1
ATOM 3096 C CA . TRP A 1 411 ? 11.585 6.787 -21.731 1.00 97.75 411 TRP A CA 1
ATOM 3097 C C . TRP A 1 411 ? 13.081 6.853 -22.037 1.00 97.75 411 TRP A C 1
ATOM 3099 O O . TRP A 1 411 ? 13.769 5.835 -21.998 1.00 97.75 411 TRP A O 1
ATOM 3109 N N . PHE A 1 412 ? 13.625 8.051 -22.264 1.00 98.00 412 PHE A N 1
ATOM 3110 C CA . PHE A 1 412 ? 15.046 8.215 -22.555 1.00 98.00 412 PHE A CA 1
ATOM 3111 C C . PHE A 1 412 ? 15.874 7.929 -21.304 1.00 98.00 412 PHE A C 1
ATOM 3113 O O . PHE A 1 412 ? 16.880 7.219 -21.360 1.00 98.00 412 PHE A O 1
ATOM 3120 N N . TYR A 1 413 ? 15.451 8.471 -20.159 1.00 98.31 413 TYR A N 1
ATOM 3121 C CA . TYR A 1 413 ? 16.170 8.319 -18.902 1.00 98.31 413 TYR A CA 1
ATOM 3122 C C . TYR A 1 413 ? 16.275 6.863 -18.440 1.00 98.31 413 TYR A C 1
ATOM 3124 O O . TYR A 1 413 ? 17.344 6.468 -17.966 1.00 98.31 413 TYR A O 1
ATOM 3132 N N . TYR A 1 414 ? 15.203 6.079 -18.562 1.00 98.56 414 TYR A N 1
ATOM 3133 C CA . TYR A 1 414 ? 15.152 4.706 -18.067 1.00 98.56 414 TYR A CA 1
ATOM 3134 C C . TYR A 1 414 ? 15.576 3.683 -19.117 1.00 98.56 414 TYR A C 1
ATOM 3136 O O . TYR A 1 414 ? 16.401 2.825 -18.802 1.00 98.56 414 TYR A O 1
ATOM 3144 N N . TRP A 1 415 ? 15.132 3.782 -20.377 1.00 98.44 415 TRP A N 1
ATOM 3145 C CA . TRP A 1 415 ? 15.530 2.798 -21.393 1.00 98.44 415 TRP A CA 1
ATOM 3146 C C . TRP A 1 415 ? 17.027 2.851 -21.713 1.00 98.44 415 TRP A C 1
ATOM 3148 O O . TRP A 1 415 ? 17.607 1.809 -22.025 1.00 98.44 415 TRP A O 1
ATOM 3158 N N . LYS A 1 416 ? 17.712 3.990 -21.518 1.00 98.00 416 LYS A N 1
ATOM 3159 C CA . LYS A 1 416 ? 19.186 4.050 -21.629 1.00 98.00 416 LYS A CA 1
ATOM 3160 C C . LYS A 1 416 ? 19.925 3.134 -20.640 1.00 98.00 416 LYS A C 1
ATOM 3162 O O . LYS A 1 416 ? 21.105 2.860 -20.841 1.00 98.00 416 LYS A O 1
ATOM 3167 N N . GLN A 1 417 ? 19.252 2.694 -19.575 1.00 98.25 417 GLN A N 1
ATOM 3168 C CA . GLN A 1 417 ? 19.797 1.839 -18.515 1.00 98.25 417 GLN A CA 1
ATOM 3169 C C . GLN A 1 417 ? 19.545 0.343 -18.768 1.00 98.25 417 GLN A C 1
ATOM 3171 O O . GLN A 1 417 ? 20.064 -0.503 -18.045 1.00 98.25 417 GLN A O 1
ATOM 3176 N N . THR A 1 418 ? 18.729 0.021 -19.769 1.00 98.50 418 THR A N 1
ATOM 3177 C CA . THR A 1 418 ? 18.283 -1.343 -20.086 1.00 98.50 418 THR A CA 1
ATOM 3178 C C . THR A 1 418 ? 19.188 -2.001 -21.127 1.00 98.50 418 THR A C 1
ATOM 3180 O O . THR A 1 418 ? 20.034 -1.353 -21.758 1.00 98.50 418 THR A O 1
ATOM 3183 N N . CYS A 1 419 ? 18.959 -3.285 -21.403 1.00 98.19 419 CYS A N 1
ATOM 3184 C CA . CYS A 1 419 ? 19.548 -3.977 -22.543 1.00 98.19 419 CYS A CA 1
ATOM 3185 C C . CYS A 1 419 ? 19.207 -3.314 -23.885 1.00 98.19 419 CYS A C 1
ATOM 3187 O O . CYS A 1 419 ? 19.934 -3.517 -24.859 1.00 98.19 419 CYS A O 1
ATOM 3189 N N . ALA A 1 420 ? 18.168 -2.472 -23.938 1.00 98.12 420 ALA A N 1
ATOM 3190 C CA . ALA A 1 420 ? 17.755 -1.769 -25.143 1.00 98.12 420 ALA A CA 1
ATOM 3191 C C . ALA A 1 420 ? 18.821 -0.777 -25.630 1.00 98.12 420 ALA A C 1
ATOM 3193 O O . ALA A 1 420 ? 18.944 -0.535 -26.832 1.00 98.12 420 ALA A O 1
ATOM 3194 N N . ALA A 1 421 ? 19.624 -0.249 -24.700 1.00 98.31 421 ALA A N 1
ATOM 3195 C CA . ALA A 1 421 ? 20.771 0.610 -24.978 1.00 98.31 421 ALA A CA 1
ATOM 3196 C C . ALA A 1 421 ? 22.029 -0.166 -25.384 1.00 98.31 421 ALA A C 1
ATOM 3198 O O . ALA A 1 421 ? 23.040 0.452 -25.711 1.00 98.31 421 ALA A O 1
ATOM 3199 N N . GLN A 1 422 ? 21.993 -1.502 -25.336 1.00 97.38 422 GLN A N 1
ATOM 3200 C CA . GLN A 1 422 ? 23.044 -2.392 -25.844 1.00 97.38 422 GLN A CA 1
ATOM 3201 C C . GLN A 1 422 ? 24.427 -2.147 -25.208 1.00 97.38 422 GLN A C 1
ATOM 3203 O O . GLN A 1 422 ? 25.464 -2.429 -25.797 1.00 97.38 422 GLN A O 1
ATOM 3208 N N . GLY A 1 423 ? 24.450 -1.631 -23.974 1.00 97.00 423 GLY A N 1
ATOM 3209 C CA . GLY A 1 423 ? 25.683 -1.280 -23.262 1.00 97.00 423 GLY A CA 1
ATOM 3210 C C . GLY A 1 423 ? 26.290 0.073 -23.656 1.00 97.00 423 GLY A C 1
ATOM 3211 O O . GLY A 1 423 ? 27.386 0.396 -23.202 1.00 97.00 423 GLY A O 1
ATOM 3212 N N . HIS A 1 424 ? 25.592 0.880 -24.459 1.00 97.69 424 HIS A N 1
ATOM 3213 C CA . HIS A 1 424 ? 26.075 2.168 -24.969 1.00 97.69 424 HIS A CA 1
ATOM 3214 C C . HIS A 1 424 ? 25.501 3.394 -24.244 1.00 97.69 424 HIS A C 1
ATOM 3216 O O . HIS A 1 424 ? 25.749 4.511 -24.689 1.00 97.69 424 HIS A O 1
ATOM 3222 N N . GLY A 1 425 ? 24.774 3.228 -23.131 1.00 96.44 425 GLY A N 1
ATOM 3223 C CA . GLY A 1 425 ? 24.061 4.314 -22.435 1.00 96.44 425 GLY A CA 1
ATOM 3224 C C . GLY A 1 425 ? 24.885 5.594 -22.212 1.00 96.44 425 GLY A C 1
ATOM 3225 O O . GLY A 1 425 ? 24.417 6.693 -22.507 1.00 96.44 425 GLY A O 1
ATOM 3226 N N . ASP A 1 426 ? 26.152 5.464 -21.806 1.00 96.88 426 ASP A N 1
ATOM 3227 C CA . ASP A 1 426 ? 27.057 6.601 -21.560 1.00 96.88 426 ASP A CA 1
ATOM 3228 C C . ASP A 1 426 ? 27.469 7.374 -22.823 1.00 96.88 426 ASP A C 1
ATOM 3230 O O . ASP A 1 426 ? 27.943 8.512 -22.723 1.00 96.88 426 ASP A O 1
ATOM 3234 N N . SER A 1 427 ? 27.271 6.796 -24.006 1.00 98.00 427 SER A N 1
ATOM 3235 C CA . SER A 1 427 ? 27.569 7.386 -25.317 1.00 98.00 427 SER A CA 1
ATOM 3236 C C . SER A 1 427 ? 26.316 7.820 -26.084 1.00 98.00 427 SER A C 1
ATOM 3238 O O . SER A 1 427 ? 26.434 8.297 -27.211 1.00 98.00 427 SER A O 1
ATOM 3240 N N . ILE A 1 428 ? 25.132 7.717 -25.479 1.00 98.38 428 ILE A N 1
ATOM 3241 C CA . ILE A 1 428 ? 23.875 8.193 -26.061 1.00 98.38 428 ILE A CA 1
ATOM 3242 C C . ILE A 1 428 ? 23.547 9.567 -25.468 1.00 98.38 428 ILE A C 1
ATOM 3244 O O . ILE A 1 428 ? 23.692 9.808 -24.264 1.00 98.38 428 ILE A O 1
ATOM 3248 N N . ARG A 1 429 ? 23.142 10.514 -26.311 1.00 97.88 429 ARG A N 1
ATOM 3249 C CA . ARG A 1 429 ? 22.740 11.867 -25.908 1.00 97.88 429 ARG A CA 1
ATOM 3250 C C . ARG A 1 429 ? 21.335 12.159 -26.404 1.00 97.88 429 ARG A C 1
ATOM 3252 O O . ARG A 1 429 ? 20.974 11.745 -27.496 1.00 97.88 429 ARG A O 1
ATOM 3259 N N . TYR A 1 430 ? 20.567 12.895 -25.614 1.00 97.56 430 TYR A N 1
ATOM 3260 C CA . TYR A 1 430 ? 19.284 13.426 -26.054 1.00 97.56 430 TYR A CA 1
ATOM 3261 C C . TYR A 1 430 ? 19.507 14.810 -26.668 1.00 97.56 430 TYR A C 1
ATOM 3263 O O . TYR A 1 430 ? 20.132 15.661 -26.029 1.00 97.56 430 TYR A O 1
ATOM 3271 N N . ASP A 1 431 ? 19.042 15.035 -27.897 1.00 97.06 431 ASP A N 1
ATOM 3272 C CA . ASP A 1 431 ? 19.009 16.369 -28.504 1.00 97.06 431 ASP A CA 1
ATOM 3273 C C . ASP A 1 431 ? 17.560 16.845 -28.668 1.00 97.06 431 ASP A C 1
ATOM 3275 O O . ASP A 1 431 ? 16.925 16.519 -29.673 1.00 97.06 431 ASP A O 1
ATOM 3279 N N . PRO A 1 432 ? 17.043 17.681 -27.748 1.00 95.31 432 PRO A N 1
ATOM 3280 C CA . PRO A 1 432 ? 15.667 18.166 -27.819 1.00 95.31 432 PRO A CA 1
ATOM 3281 C C . PRO A 1 432 ? 15.399 19.083 -29.025 1.00 95.31 432 PRO A C 1
ATOM 3283 O O . PRO A 1 432 ? 14.247 19.401 -29.308 1.00 95.31 432 PRO A O 1
ATOM 3286 N N . ASN A 1 433 ? 16.437 19.535 -29.742 1.00 95.00 433 ASN A N 1
ATOM 3287 C CA . ASN A 1 433 ? 16.295 20.406 -30.913 1.00 95.00 433 ASN A CA 1
ATOM 3288 C C . ASN A 1 433 ? 16.266 19.633 -32.236 1.00 95.00 433 ASN A C 1
ATOM 3290 O O . ASN A 1 433 ? 16.066 20.234 -33.301 1.00 95.00 433 ASN A O 1
ATOM 3294 N N . CYS A 1 434 ? 16.464 18.317 -32.196 1.00 92.44 434 CYS A N 1
ATOM 3295 C CA . CYS A 1 434 ? 16.328 17.480 -33.371 1.00 92.44 434 CYS A CA 1
ATOM 3296 C C . CYS A 1 434 ? 14.849 17.387 -33.777 1.00 92.44 434 CYS A C 1
ATOM 3298 O O . CYS A 1 434 ? 13.985 17.062 -32.974 1.00 92.44 434 CYS A O 1
ATOM 3300 N N . THR A 1 435 ? 14.537 17.707 -35.036 1.00 80.31 435 THR A N 1
ATOM 3301 C CA . THR A 1 435 ? 13.141 17.860 -35.508 1.00 80.31 435 THR A CA 1
ATOM 3302 C C . THR A 1 435 ? 12.796 17.016 -36.734 1.00 80.31 435 THR A C 1
ATOM 3304 O O . THR A 1 435 ? 11.698 17.140 -37.272 1.00 80.31 435 THR A O 1
ATOM 3307 N N . LYS A 1 436 ? 13.739 16.214 -37.248 1.00 74.81 436 LYS A N 1
ATOM 3308 C CA . LYS A 1 436 ? 13.616 15.589 -38.580 1.00 74.81 436 LYS A CA 1
ATOM 3309 C C . LYS A 1 436 ? 14.003 14.114 -38.653 1.00 74.81 436 LYS A C 1
ATOM 3311 O O . LYS A 1 436 ? 13.940 13.554 -39.743 1.00 74.81 436 LYS A O 1
ATOM 3316 N N . ALA A 1 437 ? 14.415 13.510 -37.547 1.00 85.69 437 ALA A N 1
ATOM 3317 C CA . ALA A 1 437 ? 14.864 12.126 -37.494 1.00 85.69 437 ALA A CA 1
ATOM 3318 C C . ALA A 1 437 ? 14.542 11.523 -36.122 1.00 85.69 437 ALA A C 1
ATOM 3320 O O . ALA A 1 437 ? 14.196 12.259 -35.199 1.00 85.69 437 ALA A O 1
ATOM 3321 N N . TRP A 1 438 ? 14.664 10.202 -36.003 1.00 93.06 438 TRP A N 1
ATOM 3322 C CA . TRP A 1 438 ? 14.558 9.493 -34.723 1.00 93.06 438 TRP A CA 1
ATOM 3323 C C . TRP A 1 438 ? 15.875 9.558 -33.935 1.00 93.06 438 TRP A C 1
ATOM 3325 O O . TRP A 1 438 ? 15.875 9.690 -32.712 1.00 93.06 438 TRP A O 1
ATOM 3335 N N . GLY A 1 439 ? 16.999 9.554 -34.643 1.00 96.50 439 GLY A N 1
ATOM 3336 C CA . GLY A 1 439 ? 18.335 9.773 -34.113 1.00 96.50 439 GLY A CA 1
ATOM 3337 C C . GLY A 1 439 ? 19.248 10.332 -35.199 1.00 96.50 439 GLY A C 1
ATOM 3338 O O . GLY A 1 439 ? 18.803 10.577 -36.322 1.00 96.50 439 GLY A O 1
ATOM 3339 N N . TYR A 1 440 ? 20.497 10.613 -34.840 1.00 97.00 440 TYR A N 1
ATOM 3340 C CA . TYR A 1 440 ? 21.543 10.931 -35.807 1.00 97.00 440 TYR A CA 1
ATOM 3341 C C . TYR A 1 440 ? 22.954 10.713 -35.237 1.00 97.00 440 TYR A C 1
ATOM 3343 O O . TYR A 1 440 ? 23.199 10.789 -34.024 1.00 97.00 440 TYR A O 1
ATOM 3351 N N . PHE A 1 441 ? 23.915 10.557 -36.148 1.00 97.38 441 PHE A N 1
ATOM 3352 C CA . PHE A 1 441 ? 25.348 10.591 -35.877 1.00 97.38 441 PHE A CA 1
ATOM 3353 C C . PHE A 1 441 ? 26.047 11.724 -36.650 1.00 97.38 441 PHE A C 1
ATOM 3355 O O . PHE A 1 441 ? 26.024 11.791 -37.876 1.00 97.38 441 PHE A 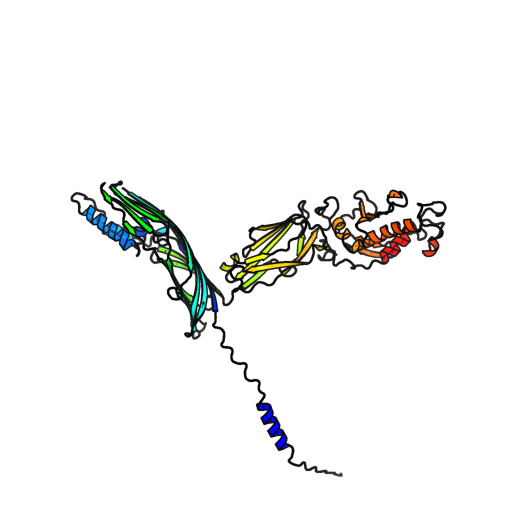O 1
ATOM 3362 N N . ASP A 1 442 ? 26.738 12.598 -35.916 1.00 95.25 442 ASP A N 1
ATOM 3363 C CA . ASP A 1 442 ? 27.344 13.835 -36.439 1.00 95.25 442 ASP A CA 1
ATOM 3364 C C . ASP A 1 442 ? 28.858 13.724 -36.724 1.00 95.25 442 ASP A C 1
ATOM 3366 O O . ASP A 1 442 ? 29.497 14.704 -37.124 1.00 95.25 442 ASP A O 1
ATOM 3370 N N . GLY A 1 443 ? 29.479 12.565 -36.473 1.00 94.69 443 GLY A N 1
ATOM 3371 C CA . GLY A 1 443 ? 30.942 12.431 -36.485 1.00 94.69 443 GLY A CA 1
ATOM 3372 C C . GLY A 1 443 ? 31.594 12.670 -37.849 1.00 94.69 443 GLY A C 1
ATOM 3373 O O . GLY A 1 443 ? 32.737 13.126 -37.897 1.00 94.69 443 GLY A O 1
ATOM 3374 N N . TYR A 1 444 ? 30.859 12.441 -38.943 1.00 93.12 444 TYR A N 1
ATOM 3375 C CA . TYR A 1 444 ? 31.329 12.695 -40.309 1.00 93.12 444 TYR A CA 1
ATOM 3376 C C . TYR A 1 444 ? 31.648 14.176 -40.566 1.00 93.12 444 TYR A C 1
ATOM 3378 O O . TYR A 1 444 ? 32.658 14.485 -41.202 1.00 93.12 444 TYR A O 1
ATOM 3386 N N . ASP A 1 445 ? 30.821 15.087 -40.045 1.00 92.94 445 ASP A N 1
ATOM 3387 C CA . ASP A 1 445 ? 31.009 16.537 -40.183 1.00 92.94 445 ASP A CA 1
ATOM 3388 C C . ASP A 1 445 ? 31.809 17.130 -39.014 1.00 92.94 445 ASP A C 1
ATOM 3390 O O . ASP A 1 445 ? 32.547 18.108 -39.178 1.00 92.94 445 ASP A O 1
ATOM 3394 N N . TYR A 1 446 ? 31.706 16.517 -37.831 1.00 94.25 446 TYR A N 1
ATOM 3395 C CA . TYR A 1 446 ? 32.337 16.980 -36.602 1.00 94.25 446 TYR A CA 1
ATOM 3396 C C . TYR A 1 446 ? 33.103 15.841 -35.916 1.00 94.25 446 TYR A C 1
ATOM 3398 O O . TYR A 1 446 ? 32.578 15.223 -34.989 1.00 94.25 446 TYR A O 1
ATOM 3406 N N . PRO A 1 447 ? 34.384 15.609 -36.262 1.00 92.31 447 PRO A N 1
ATOM 3407 C CA . PRO A 1 447 ? 35.179 14.522 -35.682 1.00 92.31 447 PRO A CA 1
ATOM 3408 C C . PRO A 1 447 ? 35.253 14.526 -34.147 1.00 92.31 447 PRO A C 1
ATOM 3410 O O . PRO A 1 447 ? 35.433 13.481 -33.529 1.00 92.31 447 PRO A O 1
ATOM 3413 N N . SER A 1 448 ? 35.086 15.688 -33.504 1.00 94.00 448 SER A N 1
ATOM 3414 C CA . SER A 1 448 ? 35.026 15.808 -32.041 1.00 94.00 448 SER A CA 1
ATOM 3415 C C . SER A 1 448 ? 33.772 15.197 -31.406 1.00 94.00 448 SER A C 1
ATOM 3417 O O . SER A 1 448 ? 33.743 15.037 -30.191 1.00 94.00 448 SER A O 1
ATOM 3419 N N . LYS A 1 449 ? 32.735 14.908 -32.199 1.00 95.06 449 LYS A N 1
ATOM 3420 C CA . LYS A 1 449 ? 31.488 14.250 -31.784 1.00 95.06 449 LYS A CA 1
ATOM 3421 C C . LYS A 1 449 ? 31.443 12.770 -32.175 1.00 95.06 449 LYS A C 1
ATOM 3423 O O . LYS A 1 449 ? 30.439 12.113 -31.947 1.00 95.06 449 LYS A O 1
ATOM 3428 N N . ALA A 1 450 ? 32.516 12.225 -32.751 1.00 94.94 450 ALA A N 1
ATOM 3429 C CA . ALA A 1 450 ? 32.530 10.865 -33.285 1.00 94.94 450 ALA A CA 1
ATOM 3430 C C . ALA A 1 450 ? 32.500 9.749 -32.217 1.00 94.94 450 ALA A C 1
ATOM 3432 O O . ALA A 1 450 ? 32.693 8.586 -32.542 1.00 94.94 450 ALA A O 1
ATOM 3433 N N . ASN A 1 451 ? 32.313 10.074 -30.938 1.00 96.75 451 ASN A N 1
ATOM 3434 C CA . ASN A 1 451 ? 32.268 9.127 -29.822 1.00 96.75 451 ASN A CA 1
ATOM 3435 C C . ASN A 1 451 ? 30.884 9.025 -29.154 1.00 96.75 451 ASN A C 1
ATOM 3437 O O . ASN A 1 451 ? 30.766 8.385 -28.106 1.00 96.75 451 ASN A O 1
ATOM 3441 N N . VAL A 1 452 ? 29.869 9.684 -29.719 1.00 97.94 452 VAL A N 1
ATOM 3442 C CA . VAL A 1 452 ? 28.492 9.684 -29.215 1.00 97.94 452 VAL A CA 1
ATOM 3443 C C . VAL A 1 452 ? 27.487 9.611 -30.363 1.00 97.94 452 VAL A C 1
ATOM 3445 O O . VAL A 1 452 ? 27.787 10.035 -31.479 1.00 97.94 452 VAL A O 1
ATOM 3448 N N . ILE A 1 453 ? 26.289 9.122 -30.059 1.00 98.44 453 ILE A N 1
ATOM 3449 C CA . ILE A 1 453 ? 25.107 9.198 -30.926 1.00 98.44 453 ILE A CA 1
ATOM 3450 C C . ILE A 1 453 ? 24.032 10.051 -30.258 1.00 98.44 453 ILE A C 1
ATOM 3452 O O . ILE A 1 453 ? 24.045 10.234 -29.034 1.00 98.44 453 ILE A O 1
ATOM 3456 N N . TYR A 1 454 ? 23.106 10.572 -31.053 1.00 98.06 454 TYR A N 1
ATOM 3457 C CA . TYR A 1 454 ? 22.037 11.438 -30.577 1.00 98.06 454 TYR A CA 1
ATOM 3458 C C . TYR A 1 454 ? 20.677 10.808 -30.864 1.00 98.06 454 TYR A C 1
ATOM 3460 O O . TYR A 1 454 ? 20.440 10.338 -31.973 1.00 98.06 454 TYR A O 1
ATOM 3468 N N . LEU A 1 455 ? 19.785 10.820 -29.875 1.00 97.75 455 LEU A N 1
ATOM 3469 C CA . LEU A 1 455 ? 18.369 10.500 -30.041 1.00 97.75 455 LEU A CA 1
ATOM 3470 C C . LEU A 1 455 ? 17.542 11.782 -29.981 1.00 97.75 455 LEU A C 1
ATOM 3472 O O . LEU A 1 455 ? 17.850 12.705 -29.220 1.00 97.75 455 LEU A O 1
ATOM 3476 N N . CYS A 1 456 ? 16.502 11.821 -30.801 1.00 96.38 456 CYS A N 1
ATOM 3477 C CA . CYS A 1 456 ? 15.620 12.965 -30.976 1.00 96.38 456 CYS A CA 1
ATOM 3478 C C . CYS A 1 456 ? 14.317 12.793 -30.171 1.00 96.38 456 CYS A C 1
ATOM 3480 O O . CYS A 1 456 ? 14.002 11.682 -29.749 1.00 96.38 456 CYS A O 1
ATOM 3482 N N . PRO A 1 457 ? 13.526 13.859 -29.974 1.00 94.19 457 PRO A N 1
ATOM 3483 C CA . PRO A 1 457 ? 12.152 13.750 -29.500 1.00 94.19 457 PRO A CA 1
ATOM 3484 C C . PRO A 1 457 ? 11.290 12.974 -30.500 1.00 94.19 457 PRO A C 1
ATOM 3486 O O . PRO A 1 457 ? 11.310 13.266 -31.698 1.00 94.19 457 PRO A O 1
ATOM 3489 N N . TRP A 1 458 ? 10.503 12.017 -30.010 1.00 88.81 458 TRP A N 1
ATOM 3490 C CA . TRP A 1 458 ? 9.656 11.156 -30.847 1.00 88.81 458 TRP A CA 1
ATOM 3491 C C . TRP A 1 458 ? 8.163 11.516 -30.804 1.00 88.81 458 TRP A C 1
ATOM 3493 O O . TRP A 1 458 ? 7.366 10.913 -31.520 1.00 88.81 458 TRP A O 1
ATOM 3503 N N . GLY A 1 459 ? 7.793 12.544 -30.033 1.00 82.94 459 GLY A N 1
ATOM 3504 C CA . GLY A 1 459 ? 6.399 12.905 -29.757 1.00 82.94 459 GLY A CA 1
ATOM 3505 C C . GLY A 1 459 ? 5.859 12.152 -28.543 1.00 82.94 459 GLY A C 1
ATOM 3506 O O . GLY A 1 459 ? 6.639 11.820 -27.659 1.00 82.94 459 GLY A O 1
ATOM 3507 N N . GLU A 1 460 ? 4.551 11.905 -28.521 1.00 81.38 460 GLU A N 1
ATOM 3508 C CA . GLU A 1 460 ? 3.875 11.055 -27.526 1.00 81.38 460 GLU A CA 1
ATOM 3509 C C . GLU A 1 460 ? 3.805 9.602 -28.041 1.00 81.38 460 GLU A C 1
ATOM 3511 O O . GLU A 1 460 ? 3.684 9.375 -29.254 1.00 81.38 460 GLU A O 1
ATOM 3516 N N . GLY A 1 461 ? 3.917 8.617 -27.144 1.00 73.12 461 GLY A N 1
ATOM 3517 C CA . GLY A 1 461 ? 3.991 7.187 -27.477 1.00 73.12 461 GLY A CA 1
ATOM 3518 C C . GLY A 1 461 ? 2.686 6.542 -27.996 1.00 73.12 461 GLY A C 1
ATOM 3519 O O . GLY A 1 461 ? 1.673 7.216 -28.194 1.00 73.12 461 GLY A O 1
ATOM 3520 N N . PRO A 1 462 ? 2.665 5.207 -28.233 1.00 72.38 462 PRO A N 1
ATOM 3521 C CA . PRO A 1 462 ? 3.785 4.265 -28.199 1.00 72.38 462 PRO A CA 1
ATOM 3522 C C . PRO A 1 462 ? 4.548 4.313 -29.532 1.00 72.38 462 PRO A C 1
ATOM 3524 O O . PRO A 1 462 ? 4.028 3.930 -30.584 1.00 72.38 462 PRO A O 1
ATOM 3527 N N . PHE A 1 463 ? 5.778 4.830 -29.496 1.00 89.62 463 PHE A N 1
ATOM 3528 C CA . PHE A 1 463 ? 6.603 5.117 -30.675 1.00 89.62 463 PHE A CA 1
ATOM 3529 C C . PHE A 1 463 ? 6.666 3.938 -31.640 1.00 89.62 463 PHE A C 1
ATOM 3531 O O . PHE A 1 463 ? 6.849 2.805 -31.205 1.00 89.62 463 PHE A O 1
ATOM 3538 N N . LYS A 1 464 ? 6.540 4.190 -32.946 1.00 93.19 464 LYS A N 1
ATOM 3539 C CA . LYS A 1 464 ? 6.505 3.139 -33.967 1.00 93.19 464 LYS A CA 1
ATOM 3540 C C . LYS A 1 464 ? 7.226 3.573 -35.231 1.00 93.19 464 LYS A C 1
ATOM 3542 O O . LYS A 1 464 ? 6.916 4.622 -35.794 1.00 93.19 464 LYS A O 1
ATOM 3547 N N . SER A 1 465 ? 8.111 2.720 -35.735 1.00 93.06 465 SER A N 1
ATOM 3548 C CA . SER A 1 465 ? 8.773 2.926 -37.024 1.00 93.06 465 SER A CA 1
ATOM 3549 C C . SER A 1 465 ? 8.781 1.658 -37.873 1.00 93.06 465 SER A C 1
ATOM 3551 O O . SER A 1 465 ? 8.535 0.543 -37.406 1.00 93.06 465 SER A O 1
ATOM 3553 N N . THR A 1 466 ? 9.007 1.853 -39.169 1.00 96.25 466 THR A N 1
ATOM 3554 C CA . THR A 1 466 ? 9.264 0.781 -40.129 1.00 96.25 466 THR A CA 1
ATOM 3555 C C . THR A 1 466 ? 10.652 1.015 -40.697 1.00 96.25 466 THR A C 1
ATOM 3557 O O . THR A 1 466 ? 10.944 2.115 -41.145 1.00 96.25 466 THR A O 1
ATOM 3560 N N . ASN A 1 467 ? 11.499 -0.004 -40.662 1.00 96.06 467 ASN A N 1
ATOM 3561 C CA . ASN A 1 467 ? 12.810 0.019 -41.288 1.00 96.06 467 ASN A CA 1
ATOM 3562 C C . ASN A 1 467 ? 12.635 0.149 -42.809 1.00 96.06 467 ASN A C 1
ATOM 3564 O O . ASN A 1 467 ? 12.055 -0.739 -43.441 1.00 96.06 467 ASN A O 1
ATOM 3568 N N . ASP A 1 468 ? 13.123 1.245 -43.388 1.00 93.12 468 ASP A N 1
ATOM 3569 C CA . ASP A 1 468 ? 12.845 1.611 -44.784 1.00 93.12 468 ASP A CA 1
ATOM 3570 C C . ASP A 1 468 ? 13.476 0.645 -45.802 1.00 93.12 468 ASP A C 1
ATOM 3572 O O . ASP A 1 468 ? 13.000 0.533 -46.931 1.00 93.12 468 ASP A O 1
ATOM 3576 N N . TYR A 1 469 ? 14.516 -0.097 -45.403 1.00 94.44 469 TYR A N 1
ATOM 3577 C CA . TYR A 1 469 ? 15.204 -1.059 -46.267 1.00 94.44 469 TYR A CA 1
ATOM 3578 C C . TYR A 1 469 ? 14.575 -2.464 -46.229 1.00 94.44 469 TYR A C 1
ATOM 3580 O O . TYR A 1 469 ? 14.430 -3.123 -47.257 1.00 94.44 469 TYR A O 1
ATOM 3588 N N . THR A 1 470 ? 14.192 -2.946 -45.044 1.00 95.12 470 THR A N 1
ATOM 3589 C CA . THR A 1 470 ? 13.725 -4.330 -44.821 1.00 95.12 470 THR A CA 1
ATOM 3590 C C . THR A 1 470 ? 12.220 -4.450 -44.593 1.00 95.12 470 THR A C 1
ATOM 3592 O O . THR A 1 470 ? 11.687 -5.560 -44.612 1.00 95.12 470 THR A O 1
ATOM 3595 N N . GLY A 1 471 ? 11.520 -3.337 -44.359 1.00 96.06 471 GLY A N 1
ATOM 3596 C CA . GLY A 1 471 ? 10.091 -3.299 -44.039 1.00 96.06 471 GLY A CA 1
ATOM 3597 C C . GLY A 1 471 ? 9.740 -3.806 -42.634 1.00 96.06 471 GLY A C 1
ATOM 3598 O O . GLY A 1 471 ? 8.563 -3.989 -42.323 1.00 96.06 471 GLY A O 1
ATOM 3599 N N . LYS A 1 472 ? 10.738 -4.075 -41.784 1.00 97.06 472 LYS A N 1
ATOM 3600 C CA . LYS A 1 472 ? 10.531 -4.561 -40.416 1.00 97.06 472 LYS A CA 1
ATOM 3601 C C . LYS A 1 472 ? 9.947 -3.458 -39.536 1.00 97.06 472 LYS A C 1
ATOM 3603 O O . LYS A 1 472 ? 10.455 -2.345 -39.526 1.00 97.06 472 LYS A O 1
ATOM 3608 N N . VAL A 1 473 ? 8.910 -3.786 -38.772 1.00 96.94 473 VAL A N 1
ATOM 3609 C CA . VAL A 1 473 ? 8.240 -2.852 -37.857 1.00 96.94 473 VAL A CA 1
ATOM 3610 C C . VAL A 1 473 ? 8.756 -3.053 -36.434 1.00 96.94 473 VAL A C 1
ATOM 3612 O O . VAL A 1 473 ? 8.882 -4.192 -35.978 1.00 96.94 473 VAL A O 1
ATOM 3615 N N . VAL A 1 474 ? 9.024 -1.952 -35.737 1.00 96.12 474 VAL A N 1
ATOM 3616 C CA . VAL A 1 474 ? 9.432 -1.908 -34.325 1.00 96.12 474 VAL A CA 1
ATOM 3617 C C . VAL A 1 474 ? 8.605 -0.862 -33.583 1.00 96.12 474 VAL A C 1
ATOM 3619 O O . VAL A 1 474 ? 8.139 0.106 -34.191 1.00 96.12 474 VAL A O 1
ATOM 3622 N N . GLU A 1 475 ? 8.402 -1.060 -32.282 1.00 95.56 475 GLU A N 1
ATOM 3623 C CA . GLU A 1 475 ? 7.613 -0.147 -31.452 1.00 95.56 475 GLU A CA 1
ATOM 3624 C C . GLU A 1 475 ? 8.069 -0.136 -29.984 1.00 95.56 475 GLU A C 1
ATOM 3626 O O . GLU A 1 475 ? 8.699 -1.089 -29.524 1.00 95.56 475 GLU A O 1
ATOM 3631 N N . GLY A 1 476 ? 7.761 0.938 -29.253 1.00 95.81 476 GLY A N 1
ATOM 3632 C CA . GLY A 1 476 ? 8.120 1.101 -27.839 1.00 95.81 476 GLY A CA 1
ATOM 3633 C C . GLY A 1 476 ? 9.624 0.941 -27.597 1.00 95.81 476 GLY A C 1
ATOM 3634 O O . GLY A 1 476 ? 10.445 1.484 -28.341 1.00 95.81 476 GLY A O 1
ATOM 3635 N N . ILE A 1 477 ? 9.998 0.142 -26.596 1.00 97.50 477 ILE A N 1
ATOM 3636 C CA . ILE A 1 477 ? 11.409 -0.125 -26.285 1.00 97.50 477 ILE A CA 1
ATOM 3637 C C . ILE A 1 477 ? 12.180 -0.773 -27.456 1.00 97.50 477 ILE A C 1
ATOM 3639 O O . ILE A 1 477 ? 13.378 -0.541 -27.608 1.00 97.50 477 ILE A O 1
ATOM 3643 N N . ASP A 1 478 ? 11.514 -1.525 -28.345 1.00 97.81 478 ASP A N 1
ATOM 3644 C CA . ASP A 1 478 ? 12.162 -2.089 -29.539 1.00 97.81 478 ASP A CA 1
ATOM 3645 C C . ASP A 1 478 ? 12.474 -1.008 -30.585 1.00 97.81 478 ASP A C 1
ATOM 3647 O O . ASP A 1 478 ? 13.487 -1.095 -31.283 1.00 97.81 478 ASP A O 1
ATOM 3651 N N . HIS A 1 479 ? 11.630 0.025 -30.693 1.00 96.81 479 HIS A N 1
ATOM 3652 C CA . HIS A 1 479 ? 11.922 1.198 -31.522 1.00 96.81 479 HIS A CA 1
ATOM 3653 C C . HIS A 1 479 ? 13.148 1.945 -30.989 1.00 96.81 479 HIS A C 1
ATOM 3655 O O . HIS A 1 479 ? 14.029 2.318 -31.771 1.00 96.81 479 HIS A O 1
ATOM 3661 N N . TYR A 1 480 ? 13.256 2.076 -29.662 1.00 97.69 480 TYR A N 1
ATOM 3662 C CA . TYR A 1 480 ? 14.447 2.628 -29.026 1.00 97.69 480 TYR A CA 1
ATOM 3663 C C . TYR A 1 480 ? 15.703 1.831 -29.383 1.00 97.69 480 TYR A C 1
ATOM 3665 O O . TYR A 1 480 ? 16.679 2.404 -29.867 1.00 97.69 480 TYR A O 1
ATOM 3673 N N . SER A 1 481 ? 15.671 0.506 -29.230 1.00 98.25 481 SER A N 1
ATOM 3674 C CA . SER A 1 481 ? 16.815 -0.350 -29.562 1.00 98.25 481 SER A CA 1
ATOM 3675 C C . SER A 1 481 ? 17.208 -0.306 -31.030 1.00 98.25 481 SER A C 1
ATOM 3677 O O . SER A 1 481 ? 18.400 -0.244 -31.329 1.00 98.25 481 SER A O 1
ATOM 3679 N N . SER A 1 482 ? 16.227 -0.321 -31.938 1.00 97.88 482 SER A N 1
ATOM 3680 C CA . SER A 1 482 ? 16.476 -0.199 -33.377 1.00 97.88 482 SER A CA 1
ATOM 3681 C C . SER A 1 482 ? 17.202 1.105 -33.684 1.00 97.88 482 SER A C 1
ATOM 3683 O O . SER A 1 482 ? 18.261 1.076 -34.300 1.00 97.88 482 SER A O 1
ATOM 3685 N N . THR A 1 483 ? 16.702 2.227 -33.160 1.00 97.69 483 THR A N 1
ATOM 3686 C CA . THR A 1 483 ? 17.298 3.549 -33.395 1.00 97.69 483 THR A CA 1
ATOM 3687 C C . THR A 1 483 ? 18.719 3.634 -32.830 1.00 97.69 483 THR A C 1
ATOM 3689 O O . THR A 1 483 ? 19.625 4.112 -33.508 1.00 97.69 483 THR A O 1
ATOM 3692 N N . VAL A 1 484 ? 18.957 3.117 -31.617 1.00 98.38 484 VAL A N 1
ATOM 3693 C CA . VAL A 1 484 ? 20.312 3.046 -31.040 1.00 98.38 484 VAL A CA 1
ATOM 3694 C C . VAL A 1 484 ? 21.243 2.240 -31.939 1.00 98.38 484 VAL A C 1
ATOM 3696 O O . VAL A 1 484 ? 22.358 2.678 -32.205 1.00 98.38 484 VAL A O 1
ATOM 3699 N N . LEU A 1 485 ? 20.792 1.085 -32.426 1.00 98.06 485 LEU A N 1
ATOM 3700 C CA . LEU A 1 485 ? 21.603 0.215 -33.267 1.00 98.06 485 LEU A CA 1
ATOM 3701 C C . LEU A 1 485 ? 21.910 0.853 -34.634 1.00 98.06 485 LEU A C 1
ATOM 3703 O O . LEU A 1 485 ? 23.039 0.737 -35.118 1.00 98.06 485 LEU A O 1
ATOM 3707 N N . HIS A 1 486 ? 20.947 1.569 -35.222 1.00 98.25 486 HIS A N 1
ATOM 3708 C CA . HIS A 1 486 ? 21.122 2.332 -36.463 1.00 98.25 486 HIS A CA 1
ATOM 3709 C C . HIS A 1 486 ? 22.235 3.366 -36.327 1.00 98.25 486 HIS A C 1
ATOM 3711 O O . HIS A 1 486 ? 23.242 3.316 -37.034 1.00 98.25 486 HIS A O 1
ATOM 3717 N N . GLU A 1 487 ? 22.099 4.267 -35.355 1.00 98.31 487 GLU A N 1
ATOM 3718 C CA . GLU A 1 487 ? 23.053 5.359 -35.178 1.00 98.31 487 GLU A CA 1
ATOM 3719 C C . GLU A 1 487 ? 24.414 4.861 -34.690 1.00 98.31 487 GLU A C 1
ATOM 3721 O O . GLU A 1 487 ? 25.458 5.402 -35.063 1.00 98.31 487 GLU A O 1
ATOM 3726 N N . TRP A 1 488 ? 24.437 3.798 -33.882 1.00 98.50 488 TRP A N 1
ATOM 3727 C CA . TRP A 1 488 ? 25.689 3.185 -33.450 1.00 98.50 488 TRP A CA 1
ATOM 3728 C C . TRP A 1 488 ? 26.460 2.577 -34.624 1.00 98.50 488 TRP A C 1
ATOM 3730 O O . TRP A 1 488 ? 27.683 2.696 -34.687 1.00 98.50 488 TRP A O 1
ATOM 3740 N N . THR A 1 489 ? 25.757 2.014 -35.608 1.00 98.44 489 THR A N 1
ATOM 3741 C CA . THR A 1 489 ? 26.382 1.493 -36.831 1.00 98.44 489 THR A CA 1
ATOM 3742 C C . THR A 1 489 ? 27.071 2.602 -37.622 1.00 98.44 489 THR A C 1
ATOM 3744 O O . THR A 1 489 ? 28.185 2.408 -38.106 1.00 98.44 489 THR A O 1
ATOM 3747 N N . HIS A 1 490 ? 26.472 3.796 -37.703 1.00 98.25 490 HIS A N 1
ATOM 3748 C CA . HIS A 1 490 ? 27.136 4.964 -38.297 1.00 98.25 490 HIS A CA 1
ATOM 3749 C C . HIS A 1 490 ? 28.425 5.333 -37.572 1.00 98.25 490 HIS A C 1
ATOM 3751 O O . HIS A 1 490 ? 29.432 5.629 -38.221 1.00 98.25 490 HIS A O 1
ATOM 3757 N N . LEU A 1 491 ? 28.409 5.284 -36.240 1.00 98.12 491 LEU A N 1
ATOM 3758 C CA . LEU A 1 491 ? 29.580 5.544 -35.411 1.00 98.12 491 LEU A CA 1
ATOM 3759 C C . LEU A 1 491 ? 30.688 4.508 -35.656 1.00 98.12 491 LEU A C 1
ATOM 3761 O O . LEU A 1 491 ? 31.843 4.888 -35.862 1.00 98.12 491 LEU A O 1
ATOM 3765 N N . GLU A 1 492 ? 30.365 3.215 -35.658 1.00 98.19 492 GLU A N 1
ATOM 3766 C CA . GLU A 1 492 ? 31.338 2.141 -35.902 1.00 98.19 492 GLU A CA 1
ATOM 3767 C C . GLU A 1 492 ? 31.925 2.215 -37.312 1.00 98.19 492 GLU A C 1
ATOM 3769 O O . GLU A 1 492 ? 33.149 2.171 -37.478 1.00 98.19 492 GLU A O 1
ATOM 3774 N N . ASN A 1 493 ? 31.069 2.421 -38.314 1.00 98.06 493 ASN A N 1
ATOM 3775 C CA . ASN A 1 493 ? 31.478 2.618 -39.700 1.00 98.06 493 ASN A CA 1
ATOM 3776 C C . ASN A 1 493 ? 32.400 3.828 -39.841 1.00 98.06 493 ASN A C 1
ATOM 3778 O O . ASN A 1 493 ? 33.417 3.737 -40.521 1.00 98.06 493 ASN A O 1
ATOM 3782 N N . TYR A 1 494 ? 32.127 4.939 -39.153 1.00 97.81 494 TYR A N 1
ATOM 3783 C CA . TYR A 1 494 ? 33.026 6.090 -39.165 1.00 97.81 494 TYR A CA 1
ATOM 3784 C C . TYR A 1 494 ? 34.430 5.737 -38.653 1.00 97.81 494 TYR A C 1
ATOM 3786 O O . TYR A 1 494 ? 35.423 6.117 -39.277 1.00 97.81 494 TYR A O 1
ATOM 3794 N N . HIS A 1 495 ? 34.544 4.984 -37.555 1.00 97.19 495 HIS A N 1
ATOM 3795 C CA . HIS A 1 495 ? 35.855 4.593 -37.020 1.00 97.19 495 HIS A CA 1
ATOM 3796 C C . HIS A 1 495 ? 36.579 3.555 -37.886 1.00 97.19 495 HIS A C 1
ATOM 3798 O O . HIS A 1 495 ? 37.807 3.622 -37.982 1.00 97.19 495 HIS A O 1
ATOM 3804 N N . ASP A 1 496 ? 35.860 2.631 -38.533 1.00 97.56 496 ASP A N 1
ATOM 3805 C CA . ASP A 1 496 ? 36.456 1.645 -39.452 1.00 97.56 496 ASP A CA 1
ATOM 3806 C C . ASP A 1 496 ? 36.859 2.275 -40.796 1.00 97.56 496 ASP A C 1
ATOM 3808 O O . ASP A 1 496 ? 37.983 2.110 -41.276 1.00 97.56 496 ASP A O 1
ATOM 3812 N N . TRP A 1 497 ? 35.948 3.019 -41.417 1.00 97.31 497 TRP A N 1
ATOM 3813 C CA . TRP A 1 497 ? 36.106 3.553 -42.770 1.00 97.31 497 TRP A CA 1
ATOM 3814 C C . TRP A 1 497 ? 36.949 4.825 -42.795 1.00 97.31 497 TRP A C 1
ATOM 3816 O O . TRP A 1 497 ? 37.748 5.038 -43.712 1.00 97.31 497 TRP A O 1
ATOM 3826 N N . TRP A 1 498 ? 36.819 5.657 -41.761 1.00 96.69 498 TRP A N 1
ATOM 3827 C CA . TRP A 1 498 ? 37.388 7.001 -41.704 1.00 96.69 498 TRP A CA 1
ATOM 3828 C C . TRP A 1 498 ? 38.234 7.239 -40.438 1.00 96.69 498 TRP A C 1
ATOM 3830 O O . TRP A 1 498 ? 38.076 8.263 -39.770 1.00 96.69 498 TRP A O 1
ATOM 3840 N N . PRO A 1 499 ? 39.243 6.395 -40.126 1.00 94.44 499 PRO A N 1
ATOM 3841 C CA . PRO A 1 499 ? 40.022 6.487 -38.880 1.00 94.44 499 PRO A CA 1
ATOM 3842 C C . PRO A 1 499 ? 40.854 7.777 -38.742 1.00 94.44 499 PRO A C 1
ATOM 3844 O O . PRO A 1 499 ? 41.434 8.048 -37.691 1.00 94.44 499 PRO A O 1
ATOM 3847 N N . LYS A 1 500 ? 40.968 8.570 -39.815 1.00 93.75 500 LYS A N 1
ATOM 3848 C CA . LYS A 1 500 ? 41.634 9.885 -39.838 1.00 93.75 500 LYS A CA 1
ATOM 3849 C C . LYS A 1 500 ? 40.663 11.035 -40.130 1.00 93.75 500 LYS A C 1
ATOM 3851 O O . LYS A 1 500 ? 41.110 12.131 -40.462 1.00 93.75 500 LYS A O 1
ATOM 3856 N N . GLY A 1 501 ? 39.363 10.782 -40.008 1.00 94.00 501 GLY A N 1
ATOM 3857 C CA . GLY A 1 501 ? 38.302 11.649 -40.500 1.00 94.00 501 GLY A CA 1
ATOM 3858 C C . GLY A 1 501 ? 37.949 11.372 -41.959 1.00 94.00 501 GLY A C 1
ATOM 3859 O O . GLY A 1 501 ? 38.710 10.738 -42.697 1.00 94.00 501 GLY A O 1
ATOM 3860 N N . TYR A 1 502 ? 36.766 11.845 -42.346 1.00 96.25 502 TYR A N 1
ATOM 3861 C CA . TYR A 1 502 ? 36.197 11.652 -43.676 1.00 96.25 502 TYR A CA 1
ATOM 3862 C C . TYR A 1 502 ? 37.091 12.251 -44.778 1.00 96.25 502 TYR A C 1
ATOM 3864 O O . TYR A 1 502 ? 37.454 13.431 -44.734 1.00 96.25 502 TYR A O 1
ATOM 3872 N N . ASP A 1 503 ? 37.436 11.438 -45.781 1.00 95.50 503 ASP A N 1
ATOM 3873 C CA . ASP A 1 503 ? 38.297 11.809 -46.908 1.00 95.50 503 ASP A CA 1
ATOM 3874 C C . ASP A 1 503 ? 37.536 11.678 -48.233 1.00 95.50 503 ASP A C 1
ATOM 3876 O O . ASP A 1 503 ? 37.474 10.613 -48.843 1.00 95.50 503 ASP A O 1
ATOM 3880 N N . ARG A 1 504 ? 37.023 12.815 -48.717 1.00 95.38 504 ARG A N 1
ATOM 3881 C CA . ARG A 1 504 ? 36.268 12.943 -49.979 1.00 95.38 504 ARG A CA 1
ATOM 3882 C C . ARG A 1 504 ? 37.012 12.465 -51.228 1.00 95.38 504 ARG A C 1
ATOM 3884 O O . ARG A 1 504 ? 36.417 12.426 -52.295 1.00 95.38 504 ARG A O 1
ATOM 3891 N N . SER A 1 505 ? 38.322 12.218 -51.159 1.00 96.88 505 SER A N 1
ATOM 3892 C CA . SER A 1 505 ? 39.065 11.677 -52.303 1.00 96.88 505 SER A CA 1
ATOM 3893 C C . SER A 1 505 ? 38.883 10.169 -52.489 1.00 96.88 505 SER A C 1
ATOM 3895 O O . SER A 1 505 ? 39.315 9.643 -53.512 1.00 96.88 505 SER A O 1
ATOM 3897 N N . LYS A 1 506 ? 38.257 9.495 -51.517 1.00 96.81 506 LYS A N 1
ATOM 3898 C CA . LYS A 1 506 ? 38.018 8.044 -51.493 1.00 96.81 506 LYS A CA 1
ATOM 3899 C C . LYS A 1 506 ? 36.537 7.658 -51.566 1.00 96.81 506 LYS A C 1
ATOM 3901 O O . LYS A 1 506 ? 36.222 6.499 -51.343 1.00 96.81 506 LYS A O 1
ATOM 3906 N N . ASP A 1 507 ? 35.680 8.644 -51.786 1.00 97.19 507 ASP A N 1
ATOM 3907 C CA . ASP A 1 507 ? 34.224 8.538 -51.854 1.00 97.19 507 ASP A CA 1
ATOM 3908 C C . ASP A 1 507 ? 33.803 9.450 -53.017 1.00 97.19 507 ASP A C 1
ATOM 3910 O O . ASP A 1 507 ? 33.778 10.688 -52.902 1.00 97.19 507 ASP A O 1
ATOM 3914 N N . ALA A 1 508 ? 33.658 8.849 -54.197 1.00 96.81 508 ALA A N 1
ATOM 3915 C CA . ALA A 1 508 ? 33.544 9.571 -55.457 1.00 96.81 508 ALA A CA 1
ATOM 3916 C C . ALA A 1 508 ? 32.190 10.281 -55.624 1.00 96.81 508 ALA A C 1
ATOM 3918 O O . ALA A 1 508 ? 32.137 11.339 -56.271 1.00 96.81 508 ALA A O 1
ATOM 3919 N N . ASP A 1 509 ? 31.115 9.768 -55.027 1.00 96.31 509 ASP A N 1
ATOM 3920 C CA . ASP A 1 509 ? 29.756 10.314 -55.123 1.00 96.31 509 ASP A CA 1
ATOM 3921 C C . ASP A 1 509 ? 29.265 11.044 -53.856 1.00 96.31 509 ASP A C 1
ATOM 3923 O O . ASP A 1 509 ? 28.264 11.776 -53.906 1.00 96.31 509 ASP A O 1
ATOM 3927 N N . ARG A 1 510 ? 30.062 11.002 -52.785 1.00 96.19 510 ARG A N 1
ATOM 3928 C CA . ARG A 1 510 ? 29.891 11.720 -51.515 1.00 96.19 510 ARG A CA 1
ATOM 3929 C C . ARG A 1 510 ? 28.689 11.232 -50.721 1.00 96.19 510 ARG A C 1
ATOM 3931 O O . ARG A 1 510 ? 27.907 12.048 -50.199 1.00 96.19 510 ARG A O 1
ATOM 3938 N N . ASP A 1 511 ? 28.528 9.924 -50.665 1.00 96.31 511 ASP A N 1
ATOM 3939 C CA . ASP A 1 511 ? 27.517 9.215 -49.891 1.00 96.31 511 ASP A CA 1
ATOM 3940 C C . ASP A 1 511 ? 27.970 8.866 -48.460 1.00 96.31 511 ASP A C 1
ATOM 3942 O O . ASP A 1 511 ? 27.110 8.537 -47.649 1.00 96.31 511 ASP A O 1
ATOM 3946 N N . LEU A 1 512 ? 29.255 9.084 -48.125 1.00 97.19 512 LEU A N 1
ATOM 3947 C CA . LEU A 1 512 ? 29.955 8.760 -46.868 1.00 97.19 512 LEU A CA 1
ATOM 3948 C C . LEU A 1 512 ? 30.453 7.309 -46.732 1.00 97.19 512 LEU A C 1
ATOM 3950 O O . LEU A 1 512 ? 30.971 6.942 -45.667 1.00 97.19 512 LEU A O 1
ATOM 3954 N N . VAL A 1 513 ? 30.383 6.514 -47.793 1.00 97.94 513 VAL A N 1
ATOM 3955 C CA . VAL A 1 513 ? 30.943 5.166 -47.890 1.00 97.94 513 VAL A CA 1
ATOM 3956 C C . VAL A 1 513 ? 32.207 5.232 -48.756 1.00 97.94 513 VAL A C 1
ATOM 3958 O O . VAL A 1 513 ? 32.210 5.850 -49.813 1.00 97.94 513 VAL A O 1
ATOM 3961 N N . PRO A 1 514 ? 33.343 4.652 -48.335 1.00 97.81 514 PRO A N 1
ATOM 3962 C CA . PRO A 1 514 ? 34.492 4.570 -49.226 1.00 97.81 514 PRO A CA 1
ATOM 3963 C C . PRO A 1 514 ? 34.195 3.668 -50.433 1.00 97.81 514 PRO A C 1
ATOM 3965 O O . PRO A 1 514 ? 33.665 2.568 -50.248 1.00 97.81 514 PRO A O 1
ATOM 3968 N N . ASP A 1 515 ? 34.665 4.057 -51.625 1.00 97.88 515 ASP A N 1
ATOM 3969 C CA . ASP A 1 515 ? 34.443 3.327 -52.888 1.00 97.88 515 ASP A CA 1
ATOM 3970 C C . ASP A 1 515 ? 34.838 1.831 -52.797 1.00 97.88 515 ASP A C 1
ATOM 3972 O O . ASP A 1 515 ? 34.306 0.961 -53.492 1.00 97.88 515 ASP A O 1
ATOM 3976 N N . ASP A 1 516 ? 35.822 1.499 -51.948 1.00 97.00 516 ASP A N 1
ATOM 3977 C CA . ASP A 1 516 ? 36.323 0.131 -51.765 1.00 97.00 516 ASP A CA 1
ATOM 3978 C C . ASP A 1 516 ? 35.461 -0.743 -50.834 1.00 97.00 516 ASP A C 1
ATOM 3980 O O . ASP A 1 516 ? 35.666 -1.962 -50.775 1.00 97.00 516 ASP A O 1
ATOM 3984 N N . ARG A 1 517 ? 34.483 -0.157 -50.133 1.00 97.19 517 ARG A N 1
ATOM 3985 C CA . ARG A 1 517 ? 33.552 -0.856 -49.234 1.00 97.19 517 ARG A CA 1
ATOM 3986 C C . ARG A 1 517 ? 32.192 -1.119 -49.863 1.00 97.19 517 ARG A C 1
ATOM 3988 O O . ARG A 1 517 ? 31.557 -2.113 -49.512 1.00 97.19 517 ARG A O 1
ATOM 3995 N N . GLU A 1 518 ? 31.762 -0.302 -50.812 1.00 97.06 518 GLU A N 1
ATOM 3996 C CA . GLU A 1 518 ? 30.419 -0.372 -51.396 1.00 97.06 518 GLU A CA 1
ATOM 3997 C C . GLU A 1 518 ? 30.074 -1.714 -52.040 1.00 97.06 518 GLU A C 1
ATOM 3999 O O . GLU A 1 518 ? 28.967 -2.230 -51.867 1.00 97.06 518 GLU A O 1
ATOM 4004 N N . ALA A 1 519 ? 31.040 -2.345 -52.712 1.00 95.81 519 ALA A N 1
ATOM 4005 C CA . ALA A 1 519 ? 30.831 -3.639 -53.356 1.00 95.81 519 ALA A CA 1
ATOM 4006 C C . ALA A 1 519 ? 30.378 -4.735 -52.369 1.00 95.81 519 ALA A C 1
ATOM 4008 O O . ALA A 1 519 ? 29.657 -5.651 -52.768 1.00 95.81 519 ALA A O 1
ATOM 4009 N N . ALA A 1 520 ? 30.760 -4.643 -51.087 1.00 95.31 520 ALA A N 1
ATOM 4010 C CA . ALA A 1 520 ? 30.340 -5.592 -50.051 1.00 95.31 520 ALA A CA 1
ATOM 4011 C C . ALA A 1 520 ? 28.838 -5.506 -49.737 1.00 95.31 520 ALA A C 1
ATOM 4013 O O . ALA A 1 520 ? 28.245 -6.490 -49.298 1.00 95.31 520 ALA A O 1
ATOM 4014 N N . TYR A 1 521 ? 28.229 -4.354 -50.012 1.00 94.31 521 TYR A N 1
ATOM 4015 C CA . TYR A 1 521 ? 26.814 -4.073 -49.796 1.00 94.31 521 TYR A CA 1
ATOM 4016 C C . TYR A 1 521 ? 26.022 -3.999 -51.105 1.00 94.31 521 TYR A C 1
ATOM 4018 O O . TYR A 1 521 ? 24.852 -3.635 -51.076 1.00 94.31 521 TYR A O 1
ATOM 4026 N N . GLY A 1 522 ? 26.638 -4.325 -52.250 1.00 96.31 522 GLY A N 1
ATOM 4027 C CA . GLY A 1 522 ? 26.004 -4.216 -53.568 1.00 96.31 522 GLY A CA 1
ATOM 4028 C C . GLY A 1 522 ? 25.776 -2.776 -54.046 1.00 96.31 522 GLY A C 1
ATOM 4029 O O . GLY A 1 522 ? 24.959 -2.573 -54.942 1.00 96.31 522 GLY A O 1
ATOM 4030 N N . MET A 1 523 ? 26.479 -1.808 -53.453 1.00 97.38 523 MET A N 1
ATOM 4031 C CA . MET A 1 523 ? 26.379 -0.377 -53.755 1.00 97.38 523 MET A CA 1
ATOM 4032 C C . MET A 1 523 ? 27.287 0.006 -54.940 1.00 97.38 523 MET A C 1
ATOM 4034 O O . MET A 1 523 ? 28.189 -0.756 -55.314 1.00 97.38 523 MET A O 1
ATOM 4038 N N . ASN A 1 524 ? 26.997 1.129 -55.597 1.00 97.00 524 ASN A N 1
ATOM 4039 C CA . ASN A 1 524 ? 27.703 1.606 -56.782 1.00 97.00 524 ASN A CA 1
ATOM 4040 C C . ASN A 1 524 ? 28.467 2.909 -56.471 1.00 97.00 524 ASN A C 1
ATOM 4042 O O . ASN A 1 524 ? 27.784 3.920 -56.331 1.00 97.00 524 ASN A O 1
ATOM 4046 N N . PRO A 1 525 ? 29.817 2.943 -56.620 1.00 96.75 525 PRO A N 1
ATOM 4047 C CA . PRO A 1 525 ? 30.710 4.073 -56.265 1.00 96.75 525 PRO A CA 1
ATOM 4048 C C . PRO A 1 525 ? 30.526 5.370 -57.039 1.00 96.75 525 PRO A C 1
ATOM 4050 O O . PRO A 1 525 ? 31.385 6.247 -57.076 1.00 96.75 525 PRO A O 1
ATOM 4053 N N . THR A 1 526 ? 29.449 5.479 -57.795 1.00 96.94 526 THR A N 1
ATOM 4054 C CA . THR A 1 526 ? 29.132 6.650 -58.602 1.00 96.94 526 THR A CA 1
ATOM 4055 C C . THR A 1 526 ? 27.693 7.112 -58.396 1.00 96.94 526 THR A C 1
ATOM 4057 O O . THR A 1 526 ? 27.242 8.031 -59.090 1.00 96.94 526 THR A O 1
ATOM 4060 N N . MET A 1 527 ? 26.955 6.476 -57.487 1.00 97.50 527 MET A N 1
ATOM 4061 C CA . MET A 1 527 ? 25.551 6.709 -57.202 1.00 97.50 527 MET A CA 1
ATOM 4062 C C . MET A 1 527 ? 25.314 6.873 -55.703 1.00 97.50 527 MET A C 1
ATOM 4064 O O . MET A 1 527 ? 25.097 5.910 -54.992 1.00 97.50 527 MET A O 1
ATOM 4068 N N . LYS A 1 528 ? 25.132 8.127 -55.288 1.00 96.75 528 LYS A N 1
ATOM 4069 C CA . LYS A 1 528 ? 24.882 8.497 -53.889 1.00 96.75 528 LYS A CA 1
ATOM 4070 C C . LYS A 1 528 ? 23.715 7.768 -53.182 1.00 96.75 528 LYS A C 1
ATOM 4072 O O . LYS A 1 528 ? 23.639 7.775 -51.957 1.00 96.75 528 LYS A O 1
ATOM 4077 N N . ASP A 1 529 ? 22.762 7.260 -53.960 1.00 97.38 529 ASP A N 1
ATOM 4078 C CA . ASP A 1 529 ? 21.616 6.448 -53.530 1.00 97.38 529 ASP A CA 1
ATOM 4079 C C . ASP A 1 529 ? 21.461 5.332 -54.572 1.00 97.38 529 ASP A C 1
ATOM 4081 O O . ASP A 1 529 ? 20.760 5.492 -55.582 1.00 97.38 529 ASP A O 1
ATOM 4085 N N . THR A 1 530 ? 22.197 4.233 -54.392 1.00 97.31 530 THR A N 1
ATOM 4086 C CA . THR A 1 530 ? 22.235 3.114 -55.343 1.00 97.31 530 THR A CA 1
ATOM 4087 C C . THR A 1 530 ? 20.859 2.473 -55.501 1.00 97.31 530 THR A C 1
ATOM 4089 O O . THR A 1 530 ? 20.494 2.028 -56.595 1.00 97.31 530 THR A O 1
ATOM 4092 N N . TYR A 1 531 ? 20.075 2.441 -54.425 1.00 96.19 531 TYR A N 1
ATOM 4093 C CA . TYR A 1 531 ? 18.795 1.737 -54.371 1.00 96.19 531 TYR A CA 1
ATOM 4094 C C . TYR A 1 531 ? 17.581 2.619 -54.688 1.00 96.19 531 TYR A C 1
ATOM 4096 O O . TYR A 1 531 ? 16.486 2.092 -54.897 1.00 96.19 531 TYR A O 1
ATOM 4104 N N . GLY A 1 532 ? 17.756 3.939 -54.781 1.00 95.88 532 GLY A N 1
ATOM 4105 C CA . GLY A 1 532 ? 16.678 4.891 -55.041 1.00 95.88 532 GLY A CA 1
ATOM 4106 C C . GLY A 1 532 ? 15.667 4.973 -53.896 1.00 95.88 532 GLY A C 1
ATOM 4107 O O . GLY A 1 532 ? 14.479 5.186 -54.155 1.00 95.88 532 GLY A O 1
ATOM 4108 N N . LEU A 1 533 ? 16.112 4.749 -52.655 1.00 93.94 533 LEU A N 1
ATOM 4109 C CA . LEU A 1 533 ? 15.259 4.704 -51.461 1.00 93.94 533 LEU A CA 1
ATOM 4110 C C . LEU A 1 533 ? 15.076 6.083 -50.809 1.00 93.94 533 LEU A C 1
ATOM 4112 O O . LEU A 1 533 ? 14.300 6.223 -49.867 1.00 93.94 533 LEU A O 1
ATOM 4116 N N . GLY A 1 534 ? 15.726 7.121 -51.345 1.00 94.69 534 GLY A N 1
ATOM 4117 C CA . GLY A 1 534 ? 15.592 8.498 -50.872 1.00 94.69 534 GLY A CA 1
ATOM 4118 C C . GLY A 1 534 ? 16.553 8.863 -49.742 1.00 94.69 534 GLY A C 1
ATOM 4119 O O . GLY A 1 534 ? 16.426 9.946 -49.168 1.00 94.69 534 GLY A O 1
ATOM 4120 N N . PHE A 1 535 ? 17.527 8.002 -49.454 1.00 94.56 535 PHE A N 1
ATOM 4121 C CA . PHE A 1 535 ? 18.588 8.218 -48.476 1.00 94.56 535 PHE A CA 1
ATOM 4122 C C . PHE A 1 535 ? 19.960 7.859 -49.062 1.00 94.56 535 PHE A C 1
ATOM 4124 O O . PHE A 1 535 ? 20.049 7.292 -50.145 1.00 94.56 535 PHE A O 1
ATOM 4131 N N . ARG A 1 536 ? 21.039 8.254 -48.379 1.00 96.56 536 ARG A N 1
ATOM 4132 C CA . ARG A 1 536 ? 22.411 7.958 -48.822 1.00 96.56 536 ARG A CA 1
ATOM 4133 C C . ARG A 1 536 ? 22.765 6.501 -48.568 1.00 96.56 536 ARG A C 1
ATOM 4135 O O . ARG A 1 536 ? 22.336 5.934 -47.569 1.00 96.56 536 ARG A O 1
ATOM 4142 N N . ASP A 1 537 ? 23.646 5.959 -49.388 1.00 97.25 537 ASP A N 1
ATOM 4143 C CA . ASP A 1 537 ? 24.147 4.588 -49.273 1.00 97.25 537 ASP A CA 1
ATOM 4144 C C . ASP A 1 537 ? 24.814 4.284 -47.908 1.00 97.25 537 ASP A C 1
ATOM 4146 O O . ASP A 1 537 ? 24.721 3.157 -47.416 1.00 97.25 537 ASP A O 1
ATOM 4150 N N . CYS A 1 538 ? 25.327 5.293 -47.183 1.00 97.00 538 CYS A N 1
ATOM 4151 C CA . CYS A 1 538 ? 25.786 5.121 -45.796 1.00 97.00 538 CYS A CA 1
ATOM 4152 C C . CYS A 1 538 ? 24.709 4.623 -44.816 1.00 97.00 538 CYS A C 1
ATOM 4154 O O . CYS A 1 538 ? 25.053 4.027 -43.798 1.00 97.00 538 CYS A O 1
ATOM 4156 N N . GLU A 1 539 ? 23.421 4.841 -45.098 1.00 97.25 539 GLU A N 1
ATOM 4157 C CA . GLU A 1 539 ? 22.313 4.344 -44.271 1.00 97.25 539 GLU A CA 1
ATOM 4158 C C . GLU A 1 539 ? 22.063 2.840 -44.468 1.00 97.25 539 GLU A C 1
ATOM 4160 O O . GLU A 1 539 ? 21.482 2.197 -43.596 1.00 97.25 539 GLU A O 1
ATOM 4165 N N . VAL A 1 540 ? 22.497 2.244 -45.588 1.00 97.44 540 VAL A N 1
ATOM 4166 C CA . VAL A 1 540 ? 22.192 0.838 -45.913 1.00 97.44 540 VAL A CA 1
ATOM 4167 C C . VAL A 1 540 ? 22.758 -0.125 -44.861 1.00 97.44 540 VAL A C 1
ATOM 4169 O O . VAL A 1 540 ? 21.992 -0.956 -44.365 1.00 97.44 540 VAL A O 1
ATOM 4172 N N . PRO A 1 541 ? 24.042 -0.042 -44.449 1.00 97.69 541 PRO A N 1
ATOM 4173 C CA . PRO A 1 541 ? 24.562 -0.916 -43.399 1.00 97.69 541 PRO A CA 1
ATOM 4174 C C . PRO A 1 541 ? 23.867 -0.705 -42.050 1.00 97.69 541 PRO A C 1
ATOM 4176 O O . PRO A 1 541 ? 23.656 -1.679 -41.333 1.00 97.69 541 PRO A O 1
ATOM 4179 N N . ALA A 1 542 ? 23.465 0.530 -41.730 1.00 97.81 542 ALA A N 1
ATOM 4180 C CA . ALA A 1 542 ? 22.734 0.842 -40.505 1.00 97.81 542 ALA A CA 1
ATOM 4181 C C . ALA A 1 542 ? 21.344 0.184 -40.497 1.00 97.81 542 ALA A C 1
ATOM 4183 O O . ALA A 1 542 ? 21.040 -0.576 -39.578 1.00 97.81 542 ALA A O 1
ATOM 4184 N N . TYR A 1 543 ? 20.561 0.317 -41.574 1.00 97.81 543 TYR A N 1
ATOM 4185 C CA . TYR A 1 543 ? 19.271 -0.372 -41.706 1.00 97.81 543 TYR A CA 1
ATOM 4186 C C . TYR A 1 543 ? 19.399 -1.903 -41.732 1.00 97.81 543 TYR A C 1
ATOM 4188 O O . TYR A 1 543 ? 18.520 -2.612 -41.233 1.00 97.81 543 TYR A O 1
ATOM 4196 N N . LEU A 1 544 ? 20.468 -2.447 -42.320 1.00 97.31 544 LEU A N 1
ATOM 4197 C CA . LEU A 1 544 ? 20.751 -3.884 -42.255 1.00 97.31 544 LEU A CA 1
ATOM 4198 C C . LEU A 1 544 ? 21.047 -4.325 -40.819 1.00 97.31 544 LEU A C 1
ATOM 4200 O O . LEU A 1 544 ? 20.596 -5.394 -40.406 1.00 97.31 544 LEU A O 1
ATOM 4204 N N . GLN A 1 545 ? 21.765 -3.504 -40.055 1.00 97.69 545 GLN A N 1
ATOM 4205 C CA . GLN A 1 545 ? 22.075 -3.789 -38.664 1.00 97.69 545 GLN A CA 1
ATOM 4206 C C . GLN A 1 545 ? 20.822 -3.683 -37.778 1.00 97.69 545 GLN A C 1
ATOM 4208 O O . GLN A 1 545 ? 20.569 -4.608 -37.010 1.00 97.69 545 GLN A O 1
ATOM 4213 N N . GLU A 1 546 ? 19.968 -2.667 -37.942 1.00 96.31 546 GLU A N 1
ATOM 4214 C CA . GLU A 1 546 ? 18.651 -2.575 -37.280 1.00 96.31 546 GLU A CA 1
ATOM 4215 C C . GLU A 1 546 ? 17.819 -3.861 -37.424 1.00 96.31 546 GLU A C 1
ATOM 4217 O O . GLU A 1 546 ? 17.169 -4.338 -36.484 1.00 96.31 546 GLU A O 1
ATOM 4222 N N . HIS A 1 547 ? 17.846 -4.468 -38.616 1.00 96.56 547 HIS A N 1
ATOM 4223 C CA . HIS A 1 547 ? 17.105 -5.693 -38.896 1.00 96.56 547 HIS A CA 1
ATOM 4224 C C . HIS A 1 547 ? 17.507 -6.846 -37.967 1.00 96.56 547 HIS A C 1
ATOM 4226 O O . HIS A 1 547 ? 16.659 -7.680 -37.638 1.00 96.56 547 HIS A O 1
ATOM 4232 N N . THR A 1 548 ? 18.758 -6.863 -37.497 1.00 97.44 548 THR A N 1
ATOM 4233 C CA . THR A 1 548 ? 19.290 -7.907 -36.610 1.00 97.44 548 THR A CA 1
ATOM 4234 C C . THR A 1 548 ? 18.724 -7.861 -35.191 1.00 97.44 548 THR A C 1
ATOM 4236 O O . THR A 1 548 ? 18.774 -8.883 -34.504 1.00 97.44 548 THR A O 1
ATOM 4239 N N . TRP A 1 549 ? 18.139 -6.733 -34.759 1.00 97.69 549 TRP A N 1
ATOM 4240 C CA . TRP A 1 549 ? 17.441 -6.655 -33.473 1.00 97.69 549 TRP A CA 1
ATOM 4241 C C . TRP A 1 549 ? 16.325 -7.704 -33.409 1.00 97.69 549 TRP A C 1
ATOM 4243 O O . TRP A 1 549 ? 15.657 -7.971 -34.403 1.00 97.69 549 TRP A O 1
ATOM 4253 N N . ILE A 1 550 ? 16.056 -8.307 -32.260 1.00 97.94 550 ILE A N 1
ATOM 4254 C CA . ILE A 1 550 ? 14.925 -9.234 -32.134 1.00 97.94 550 ILE A CA 1
ATOM 4255 C C . ILE A 1 550 ? 13.855 -8.523 -31.315 1.00 97.94 550 ILE A C 1
ATOM 4257 O O . ILE A 1 550 ? 14.083 -8.240 -30.142 1.00 97.94 550 ILE A O 1
ATOM 4261 N N . ASN A 1 551 ? 12.698 -8.234 -31.920 1.00 97.38 551 ASN A N 1
ATOM 4262 C CA . ASN A 1 551 ? 11.598 -7.593 -31.198 1.00 97.38 551 ASN A CA 1
ATOM 4263 C C . ASN A 1 551 ? 11.239 -8.424 -29.962 1.00 97.38 551 ASN A C 1
ATOM 4265 O O . ASN A 1 551 ? 11.146 -9.655 -30.035 1.00 97.38 551 ASN A O 1
ATOM 4269 N N . GLY A 1 552 ? 11.039 -7.755 -28.836 1.00 96.50 552 GLY A N 1
ATOM 4270 C CA . GLY A 1 552 ? 10.747 -8.395 -27.565 1.00 96.50 552 GLY A CA 1
ATOM 4271 C C . GLY A 1 552 ? 11.962 -8.689 -26.689 1.00 96.50 552 GLY A C 1
ATOM 4272 O O . GLY A 1 552 ? 11.778 -9.128 -25.553 1.00 96.50 552 GLY A O 1
ATOM 4273 N N . THR A 1 553 ? 13.190 -8.452 -27.169 1.00 97.44 553 THR A N 1
ATOM 4274 C CA . THR A 1 553 ? 14.422 -8.792 -26.426 1.00 97.44 553 THR A CA 1
ATOM 4275 C C . THR A 1 553 ? 14.460 -8.129 -25.048 1.00 97.44 553 THR A C 1
ATOM 4277 O O . THR A 1 553 ? 14.807 -8.783 -24.065 1.00 97.44 553 THR A O 1
ATOM 4280 N N . CYS A 1 554 ? 14.037 -6.866 -24.959 1.00 97.81 554 CYS A N 1
ATOM 4281 C CA . CYS A 1 554 ? 14.091 -6.076 -23.726 1.00 97.81 554 CYS A CA 1
ATOM 4282 C C . CYS A 1 554 ? 12.718 -5.802 -23.101 1.00 97.81 554 CYS A C 1
ATOM 4284 O O . CYS A 1 554 ? 12.626 -5.014 -22.167 1.00 97.81 554 CYS A O 1
ATOM 4286 N N . ASN A 1 555 ? 11.654 -6.495 -23.531 1.00 96.88 555 ASN A N 1
ATOM 4287 C CA . ASN A 1 555 ? 10.305 -6.267 -22.990 1.00 96.88 555 ASN A CA 1
ATOM 4288 C C . ASN A 1 555 ? 10.227 -6.454 -21.475 1.00 96.88 555 ASN A C 1
ATOM 4290 O O . ASN A 1 555 ? 9.400 -5.827 -20.836 1.00 96.88 555 ASN A O 1
ATOM 4294 N N . HIS A 1 556 ? 11.053 -7.330 -20.903 1.00 96.94 556 HIS A N 1
ATOM 4295 C CA . HIS A 1 556 ? 11.076 -7.613 -19.467 1.00 96.94 556 HIS A CA 1
ATOM 4296 C C . HIS A 1 556 ? 11.694 -6.487 -18.618 1.00 96.94 556 HIS A C 1
ATOM 4298 O O . HIS A 1 556 ? 11.650 -6.574 -17.395 1.00 96.94 556 HIS A O 1
ATOM 4304 N N . GLU A 1 557 ? 12.272 -5.465 -19.253 1.00 97.88 557 GLU A N 1
ATOM 4305 C CA . GLU A 1 557 ? 12.826 -4.271 -18.606 1.00 97.88 557 GLU A CA 1
ATOM 4306 C C . GLU A 1 557 ? 12.018 -3.009 -18.953 1.00 97.88 557 GLU A C 1
ATOM 4308 O O . GLU A 1 557 ? 12.380 -1.913 -18.532 1.00 97.88 557 GLU A O 1
ATOM 4313 N N . ASP A 1 558 ? 10.930 -3.141 -19.718 1.00 97.62 558 ASP A N 1
ATOM 4314 C CA . ASP A 1 558 ? 10.082 -2.018 -20.108 1.00 97.62 558 ASP A CA 1
ATOM 4315 C C . ASP A 1 558 ? 8.963 -1.784 -19.088 1.00 97.62 558 ASP A C 1
ATOM 4317 O O . ASP A 1 558 ? 7.856 -2.305 -19.223 1.00 97.62 558 ASP A O 1
ATOM 4321 N N . TRP A 1 559 ? 9.285 -1.000 -18.059 1.00 97.94 559 TRP A N 1
ATOM 4322 C CA . TRP A 1 559 ? 8.363 -0.593 -16.993 1.00 97.94 559 TRP A CA 1
ATOM 4323 C C . TRP A 1 559 ? 7.688 0.758 -17.257 1.00 97.94 559 TRP A C 1
ATOM 4325 O O . TRP A 1 559 ? 7.203 1.397 -16.323 1.00 97.94 559 TRP A O 1
ATOM 4335 N N . SER A 1 560 ? 7.665 1.192 -18.517 1.00 97.19 560 SER A N 1
ATOM 4336 C CA . SER A 1 560 ? 6.879 2.350 -18.929 1.00 97.19 560 SER A CA 1
ATOM 4337 C C . SER A 1 560 ? 5.383 2.041 -18.944 1.00 97.19 560 SER A C 1
ATOM 4339 O O . SER A 1 560 ? 4.974 0.887 -19.102 1.00 97.19 560 SER A O 1
ATOM 4341 N N . ASP A 1 561 ? 4.573 3.083 -18.809 1.00 96.06 561 ASP A N 1
ATOM 4342 C CA . ASP A 1 561 ? 3.139 3.058 -19.052 1.00 96.06 561 ASP A CA 1
ATOM 4343 C C . ASP A 1 561 ? 2.742 4.249 -19.950 1.00 96.06 561 ASP A C 1
ATOM 4345 O O . ASP A 1 561 ? 2.948 5.397 -19.548 1.00 96.06 561 ASP A O 1
ATOM 4349 N N . PRO A 1 562 ? 2.226 4.016 -21.176 1.00 94.81 562 PRO A N 1
ATOM 4350 C CA . PRO A 1 562 ? 2.051 2.714 -21.822 1.00 94.81 562 PRO A CA 1
ATOM 4351 C C . PRO A 1 562 ? 3.389 2.063 -22.208 1.00 94.81 562 PRO A C 1
ATOM 4353 O O . PRO A 1 562 ? 4.239 2.699 -22.830 1.00 94.81 562 PRO A O 1
ATOM 4356 N N . GLY A 1 563 ? 3.531 0.769 -21.918 1.00 92.69 563 GLY A N 1
ATOM 4357 C CA . GLY A 1 563 ? 4.716 -0.019 -22.255 1.00 92.69 563 GLY A CA 1
ATOM 4358 C C . GLY A 1 563 ? 4.431 -1.506 -22.441 1.00 92.69 563 GLY A C 1
ATOM 4359 O O . GLY A 1 563 ? 3.309 -1.995 -22.266 1.00 92.69 563 GLY A O 1
ATOM 4360 N N . LYS A 1 564 ? 5.475 -2.272 -22.779 1.00 92.69 564 LYS A N 1
ATOM 4361 C CA . LYS A 1 564 ? 5.373 -3.717 -23.053 1.00 92.69 564 LYS A CA 1
ATOM 4362 C C . LYS A 1 564 ? 4.963 -4.550 -21.840 1.00 92.69 564 LYS A C 1
ATOM 4364 O O . LYS A 1 564 ? 4.461 -5.659 -22.033 1.00 92.69 564 LYS A O 1
ATOM 4369 N N . GLN A 1 565 ? 5.165 -4.049 -20.619 1.00 92.81 565 GLN A N 1
ATOM 4370 C CA . GLN A 1 565 ? 4.696 -4.703 -19.393 1.00 92.81 565 GLN A CA 1
ATOM 4371 C C . GLN A 1 565 ? 3.364 -4.147 -18.862 1.00 92.81 565 GLN A C 1
ATOM 4373 O O . GLN A 1 565 ? 2.719 -4.874 -18.118 1.00 92.81 565 GLN A O 1
ATOM 4378 N N . SER A 1 566 ? 2.917 -2.944 -19.257 1.00 88.81 566 SER A N 1
ATOM 4379 C CA . SER A 1 566 ? 1.632 -2.357 -18.809 1.00 88.81 566 SER A CA 1
ATOM 4380 C C . SER A 1 566 ? 0.451 -2.652 -19.752 1.00 88.81 566 SER A C 1
ATOM 4382 O O . SER A 1 566 ? -0.641 -2.103 -19.629 1.00 88.81 566 SER A O 1
ATOM 4384 N N . GLY A 1 567 ? 0.660 -3.511 -20.759 1.00 74.50 567 GLY A N 1
ATOM 4385 C CA . GLY A 1 567 ? -0.350 -3.838 -21.773 1.00 74.50 567 GLY A CA 1
ATOM 4386 C C . GLY A 1 567 ? -0.531 -2.766 -22.856 1.00 74.50 567 GLY A C 1
ATOM 4387 O O . GLY A 1 567 ? -1.359 -2.935 -23.755 1.00 74.50 567 GLY A O 1
ATOM 4388 N N . GLY A 1 568 ? 0.264 -1.696 -22.811 1.00 62.78 568 GLY A N 1
ATOM 4389 C CA . GLY A 1 568 ? 0.312 -0.632 -23.804 1.00 62.78 568 GLY A CA 1
ATOM 4390 C C . GLY A 1 568 ? 1.348 -0.893 -24.897 1.00 62.78 568 GLY A C 1
ATOM 4391 O O . GLY A 1 568 ? 2.369 -0.218 -24.925 1.00 62.78 568 GLY A O 1
ATOM 4392 N N . SER A 1 569 ? 1.111 -1.874 -25.780 1.00 47.75 569 SER A N 1
ATOM 4393 C CA . SER A 1 569 ? 1.575 -1.974 -27.194 1.00 47.75 569 SER A CA 1
ATOM 4394 C C . SER A 1 569 ? 1.677 -3.410 -27.704 1.00 47.75 569 SER A C 1
ATOM 4396 O O . SER A 1 569 ? 2.526 -4.190 -27.202 1.00 47.75 569 SER A O 1
#

Radius of gyration: 43.88 Å; chains: 1; bounding box: 87×116×125 Å

Sequence (569 aa):
MNTYRATYRATPRVVCLTLLVLALLSASAPAPPAVRAAEPLTFQGHLRYTEIGPGASGDGIGTAFLIGGIGAPVAAARLMTGLQTVLSLPGVADNPSMQSISQLLNSGVPIDLASVIPGSAHYTANVMFTIEEGDDGALHLKEGTLHWMGANELELSYEGGSITDKFGGSGSYTLDPSKDQIDLVFDRSADPMTLELTVSISHPAPTSGASEWNALGGAVTIRLESHNGHQRMSGQAMGQPIPPTESTAIYEHGIYYTRKGTLADLRGSETWRNLLDAQVFVEWELVDACSAWLETPAQNDEFTYKDDAAGTLEVEAQASVSPKAWGDDLEWTFPELDGSALTADPEDRRGPEVTFTYKGLPKDNAAFGRNRVSAAFRELADRCEQPPERTVTFFWDLDAENNPDGSVPNWFYYWKQTCAAQGHGDSIRYDPNCTKAWGYFDGYDYPSKANVIYLCPWGEGPFKSTNDYTGKVVEGIDHYSSTVLHEWTHLENYHDWWPKGYDRSKDADRDLVPDDREAAYGMNPTMKDTYGLGFRDCEVPAYLQEHTWINGTCNHEDWSDPGKQSGGS

Secondary structure (DSSP, 8-state):
--------PPPS-SHHHHHHHHHHHTT-SPPPP--PPPPPPEEEEEEEEEEESGGG-S--HHHHHHH--TTHHHHHHHHHHHHHHHHTSTT------HHHHHHHHHSSS---HHHHSSEEEEEEEEEEEEEEE-TTS-EEEEEEEEEEEEEEEEEEEETTEEEEEEEEEEEEEE--TTT-EEEEEEETTSSS-EEEEEEEEEEE---EEEEEEEEGGGTEEEEEEEETTEEEEEEEETTEEEEEEEE-PPPEEEEEEEEEEEGGGGEEEEEEE-TTS-EEEEEEEEESSEEEEEEESPTTEEEEE-SSTT-EEEEEEEEEEESGGGGGGEEEE---BTTBEEEEESTT-BSSEEEEEEES--SSGGGSEEEEEEEEESTTTTTEEPPPPEEEEEEEESS---STT-SS-HHHHHHTTSGGGTT-GGGEEE-TT--S-SEE--TTT-GGGTT-EEE----SSS-EEE-TTT--EEETHHHHHHHHHHHHHHHHHHHHH-TTS--TTS-SS-SSS-HHHHGGGT--TT-SSSS-SSS-TTHHHHHHHHHTS-TTTTGGG--EESSTTTT--

pLDDT: mean 86.91, std 18.13, range [32.94, 98.62]

Foldseek 3Di:
DDDDDDDDDDDPPPVVVVVVVVVVVVVPPPDDPDPDPPFWQKKKKKKKKKWKDLPQDPDFPVSCVQQVDDSCCVVVVVVVVVCVVVVPDPPPDDDPDVVNVVCVVVVDDPDLVRVVFQKIKMKMKMKIFMWTQDPVRKTKTPWIKIKMWIWIWGWDDDVFWIKTWTKIFIDMDIFDSVAWIWIWDWPVVDVVIKIKTWGKGKAFTFMFTKMWIAGRNNQWIWMWTGDRQKIWIWIHHNNHTRDIDIDPDGDIDIDTDMDMGHPVVLWDKDWDADSSRIIMIMTMHMGSAKEKAKPPPDAAAEWEQDLDLFRKTKGKTAMCIVVNVQQQQKAKDFDDAAQWDWAKVVRRRGGRIMMIMITADHQALVSFFKTKIAIAGDVCRVGHDGYDIHIYGYFYAQAHQRHPVSPHGPLLSHLLRFCLLVPCSVQEEEDAPDDDDQWAQDCQVPVVSLRHIYGYDQDHDQHWDALLPPRDIATRSLVSSLRSQLRVLLSVCCCVQPVPHQDCVQQVCPLSHGCVCQVVVVAHSNDQCRPPSPHGPSSSVSSVRSVPRDHPPGQVSFRHVVGSVNPND